Protein AF-A0AAV4JET0-F1 (afdb_monomer)

Secondary structure (DSSP, 8-state):
--------------SS-EEEEEPPP--SSSS---SEEEEEEEEHHHHHTTTT----------EEEEEEEEEEEEPSSSS-EEEEEEEETTB-EEEEEETTEEEEEEEETTEEEEEEEE-SHHHHTSEEEEEEEEEETTS-EEEEEEEE-------------------S-HHHHHHHHHHHHHHHHHHHHHHHHHHHHHHHHHHHHHHHHHHHHHHHHHHHHHHHHHHHHHHHHHHHHHHHHHHHHHHHHHHHHHHHHHHHHHHHHHHHHHHHHHHHHHHHHHHHTTHHHHHHHHHHHHHHHHHHHHHHHHHHHHHHHHHHHHHHHHHHHHHHHHHHHHHHHHHHHHHHHHHHHHHHHTTS-HHHHHHHHHHHHHHHHHHHHHHHHHHHHHHHHHHHHHHHHHHHHHHHHHHHHHHHHHHHHHHHHHHHHHHHHHHHHHHHHHHHHHHHHHHHHHHHHS------

Foldseek 3Di:
DDDDDPPPDDDDPDQDWDWDKDADDDDDDDDLAFRIKIKIKFALVVVVVPVPDPDDPDPDFRFPWWAKKWKWWADPPDNDTHTPDMAGPVRQWDWDDDPFWTWTWGDDTRMTMIMIRGRDPVSVQTKMKMKIWHAGPVRDIDIGMDIDHRPDPPDDDDDDDDDDDDDDPDVVVVVVVVVVVVVVVVVVVVVVVVVVVVVVVVVVVVVVVVVVVVVVVVVVVVVVVVVVVVVVVVVVVVVVVVVVVVVVVVVVVVVVVVVVVVVVVVVVVVVVVVVVVVVVVVVVVCVVVVVVVVVVVVVVVVVVVVVVVVVVVVVVVVVVVVVVVVVVVVVVVVVVVVVVVLVVVLVVVLVVLVVVPVPDDPVVSVVVNVVVVVVSVVVVVVVVVVVVVVVVVVVVVVVVVVVVVVVVVVVVVVVVVVVVVVVVVVVVVVVVVVVVVVVVVVVVVVVVVVVVVVVVPPPPPPPD

Mean predicted aligned error: 20.06 Å

Nearest PDB structures (foldseek):
  2pnd-assembly1_A  TM=6.031E-01  e=7.987E-04  Mus musculus
  8te6-assembly1_A  TM=5.795E-01  e=2.287E-03  Homo sapiens
  8te5-assembly1_A  TM=6.239E-01  e=7.731E-03  Homo sapiens

Solvent-accessible surface area (backbone atoms only — not comparable to full-atom values): 26121 Å² total; per-residue (Å²): 137,84,83,80,82,80,81,76,77,81,78,78,89,59,86,63,66,44,74,50,73,49,69,47,77,86,74,91,77,92,70,93,62,42,47,21,39,38,37,40,40,40,57,43,69,66,58,68,75,58,75,83,66,88,84,76,95,69,90,66,83,61,50,63,38,70,52,33,40,36,37,28,42,40,47,97,85,50,96,51,70,45,78,76,50,67,25,30,84,90,42,29,65,38,80,48,80,54,102,45,32,41,38,40,33,41,50,53,96,41,34,38,38,38,40,34,38,22,57,32,69,75,61,61,60,40,34,38,37,43,39,39,36,21,25,26,86,86,68,44,85,40,76,51,74,43,72,50,77,61,78,75,86,76,85,79,84,86,84,87,86,88,84,87,87,86,90,82,54,76,73,56,42,57,57,48,49,52,50,46,50,53,50,49,51,58,46,47,52,56,46,51,56,48,50,53,55,47,50,55,50,49,56,53,48,50,52,52,49,52,54,51,51,52,54,47,50,53,52,50,52,54,50,49,54,52,49,52,52,51,50,52,52,51,52,53,53,48,52,54,50,51,55,53,48,51,53,52,50,52,54,50,50,54,53,50,52,55,51,50,57,52,48,52,53,53,51,50,56,52,48,55,54,50,50,53,56,48,51,53,50,56,61,66,46,49,57,57,60,53,49,54,51,49,51,54,49,51,54,50,53,51,52,50,51,52,53,51,53,52,49,53,52,51,52,51,51,51,51,48,52,52,51,51,53,51,50,52,49,53,49,50,56,52,49,51,52,49,51,52,50,51,52,50,51,52,50,52,49,51,53,53,46,55,60,62,46,74,74,64,58,76,72,64,43,55,56,51,50,52,55,50,50,53,51,49,51,51,47,52,51,49,53,50,51,57,47,49,52,51,49,50,55,49,49,51,53,50,51,54,51,51,51,55,51,50,51,51,51,53,50,50,53,52,54,52,52,54,54,51,50,53,56,51,50,55,51,52,50,53,49,53,53,50,54,53,53,51,52,54,52,54,52,52,50,52,49,52,53,51,51,54,49,52,65,73,64,55,79,83,78,74,82,124

Radius of gyration: 76.79 Å; Cα contacts (8 Å, |Δi|>4): 320; chains: 1; bounding box: 134×84×234 Å

pLDDT: mean 79.21, std 17.46, range [24.95, 98.31]

Structure (mmCIF, N/CA/C/O backbone):
data_AF-A0AAV4JET0-F1
#
_entry.id   AF-A0AAV4JET0-F1
#
loop_
_atom_site.group_PDB
_atom_site.id
_atom_site.type_symbol
_atom_site.label_atom_id
_atom_site.label_alt_id
_atom_site.label_comp_id
_atom_site.label_asym_id
_atom_site.label_entity_id
_atom_site.label_seq_id
_atom_site.pdbx_PDB_ins_code
_atom_site.Cartn_x
_atom_site.Cartn_y
_atom_site.Cartn_z
_atom_site.occupancy
_atom_site.B_iso_or_equiv
_atom_site.auth_seq_id
_atom_site.auth_comp_id
_atom_site.auth_asym_id
_atom_site.auth_atom_id
_atom_site.pdbx_PDB_model_num
ATOM 1 N N . MET A 1 1 ? -43.562 -66.863 51.597 1.00 31.28 1 MET A N 1
ATOM 2 C CA . MET A 1 1 ? -44.209 -66.193 50.450 1.00 31.28 1 MET A CA 1
ATOM 3 C C . MET A 1 1 ? -43.895 -64.707 50.591 1.00 31.28 1 MET A C 1
ATOM 5 O O . MET A 1 1 ? -44.545 -64.022 51.365 1.00 31.28 1 MET A O 1
ATOM 9 N N . LEU A 1 2 ? -42.765 -64.269 50.027 1.00 26.67 2 LEU A N 1
ATOM 10 C CA . LEU A 1 2 ? -42.252 -62.901 50.170 1.00 26.67 2 LEU A CA 1
ATOM 11 C C . LEU A 1 2 ? -42.942 -62.017 49.129 1.00 26.67 2 LEU A C 1
ATOM 13 O O . LEU A 1 2 ? -42.754 -62.208 47.932 1.00 26.67 2 LEU A O 1
ATOM 17 N N . ILE A 1 3 ? -43.777 -61.096 49.600 1.00 27.81 3 ILE A N 1
ATOM 18 C CA . ILE A 1 3 ? -44.435 -60.083 48.777 1.00 27.81 3 ILE A CA 1
ATOM 19 C C . ILE A 1 3 ? -43.391 -58.991 48.512 1.00 27.81 3 ILE A C 1
ATOM 21 O O . ILE A 1 3 ? -43.091 -58.186 49.392 1.00 27.81 3 ILE A O 1
ATOM 25 N N . CYS A 1 4 ? -42.790 -59.006 47.321 1.00 24.95 4 CYS A N 1
ATOM 26 C CA . CYS A 1 4 ? -41.966 -57.908 46.820 1.00 24.95 4 CYS A CA 1
ATOM 27 C C . CYS A 1 4 ? -42.880 -56.760 46.381 1.00 24.95 4 CYS A C 1
ATOM 29 O O . CYS A 1 4 ? -43.497 -56.813 45.319 1.00 24.95 4 CYS A O 1
ATOM 31 N N . SER A 1 5 ? -42.952 -55.712 47.194 1.00 25.44 5 SER A N 1
ATOM 32 C CA . SER A 1 5 ? -43.558 -54.437 46.816 1.00 25.44 5 SER A CA 1
ATOM 33 C C . SER A 1 5 ? -42.574 -53.655 45.939 1.00 25.44 5 SER A C 1
ATOM 35 O O . SER A 1 5 ? -41.711 -52.947 46.453 1.00 25.44 5 SER A O 1
ATOM 37 N N . HIS A 1 6 ? -42.672 -53.789 44.614 1.00 27.92 6 HIS A N 1
ATOM 38 C CA . HIS A 1 6 ? -42.040 -52.848 43.685 1.00 27.92 6 HIS A CA 1
ATOM 39 C C . HIS A 1 6 ? -42.806 -51.522 43.727 1.00 27.92 6 HIS A C 1
ATOM 41 O O . HIS A 1 6 ? -43.894 -51.403 43.170 1.00 27.92 6 HIS A O 1
ATOM 47 N N . ILE A 1 7 ? -42.236 -50.517 44.391 1.00 32.25 7 ILE A N 1
ATOM 48 C CA . ILE A 1 7 ? -42.649 -49.124 44.217 1.00 32.25 7 ILE A CA 1
ATOM 49 C C . ILE A 1 7 ? -41.901 -48.615 42.980 1.00 32.25 7 ILE A C 1
ATOM 51 O O . ILE A 1 7 ? -40.799 -48.085 43.083 1.00 32.25 7 ILE A O 1
ATOM 55 N N . ASN A 1 8 ? -42.478 -48.831 41.798 1.00 31.52 8 ASN A N 1
ATOM 56 C CA . ASN A 1 8 ? -42.071 -48.102 40.600 1.00 31.52 8 ASN A CA 1
ATOM 57 C C . ASN A 1 8 ? -42.606 -46.674 40.743 1.00 31.52 8 ASN A C 1
ATOM 59 O O . ASN A 1 8 ? -43.799 -46.431 40.560 1.00 31.52 8 ASN A O 1
ATOM 63 N N . GLY A 1 9 ? -41.736 -45.739 41.125 1.00 34.12 9 GLY A N 1
ATOM 64 C CA . GLY A 1 9 ? -42.031 -44.316 41.007 1.00 34.12 9 GLY A CA 1
ATOM 65 C C . GLY A 1 9 ? -42.243 -43.984 39.533 1.00 34.12 9 GLY A C 1
ATOM 66 O O . GLY A 1 9 ? -41.351 -44.201 38.717 1.00 34.12 9 GLY A O 1
ATOM 67 N N . PHE A 1 10 ? -43.442 -43.521 39.186 1.00 31.14 10 PHE A N 1
ATOM 68 C CA . PHE A 1 10 ? -43.753 -43.015 37.854 1.00 31.14 10 PHE A CA 1
ATOM 69 C C . PHE A 1 10 ? -42.840 -41.819 37.547 1.00 31.14 10 PHE A C 1
ATOM 71 O O . PHE A 1 10 ? -42.922 -40.791 38.218 1.00 31.14 10 PHE A O 1
ATOM 78 N N . ALA A 1 11 ? -41.972 -41.959 36.543 1.00 35.25 11 ALA A N 1
ATOM 79 C CA . ALA A 1 11 ? -41.237 -40.844 35.963 1.00 35.25 11 ALA A CA 1
ATOM 80 C C . ALA A 1 11 ? -42.213 -40.021 35.110 1.00 35.25 11 ALA A C 1
ATOM 82 O O . ALA A 1 11 ? -42.700 -40.489 34.079 1.00 35.25 11 ALA A O 1
ATOM 83 N N . HIS A 1 12 ? -42.548 -38.817 35.567 1.00 32.84 12 HIS A N 1
ATOM 84 C CA . HIS A 1 12 ? -43.205 -37.824 34.727 1.00 32.84 12 HIS A CA 1
ATOM 85 C C . HIS A 1 12 ? -42.168 -37.293 33.731 1.00 32.84 12 HIS A C 1
ATOM 87 O O . HIS A 1 12 ? -41.209 -36.640 34.133 1.00 32.84 12 HIS A O 1
ATOM 93 N N . PHE A 1 13 ? -42.357 -37.580 32.441 1.00 32.41 13 PHE A N 1
ATOM 94 C CA . PHE A 1 13 ? -41.578 -36.974 31.361 1.00 32.41 13 PHE A CA 1
ATOM 95 C C . PHE A 1 13 ? -41.997 -35.507 31.211 1.00 32.41 13 PHE A C 1
ATOM 97 O O . PHE A 1 13 ? -42.883 -35.182 30.423 1.00 32.41 13 PHE A O 1
ATOM 104 N N . HIS A 1 14 ? -41.393 -34.626 32.002 1.00 42.75 14 HIS A N 1
ATOM 105 C CA . HIS A 1 14 ? -41.366 -33.203 31.692 1.00 42.75 14 HIS A CA 1
ATOM 106 C C . HIS A 1 14 ? -40.173 -32.940 30.768 1.00 42.75 14 HIS A C 1
ATOM 108 O O . HIS A 1 14 ? -39.105 -33.518 30.947 1.00 42.75 14 HIS A O 1
ATOM 114 N N . THR A 1 15 ? -40.356 -32.095 29.756 1.00 49.31 15 THR A N 1
ATOM 115 C CA . THR A 1 15 ? -39.251 -31.541 28.967 1.00 49.31 15 THR A CA 1
ATOM 116 C C . THR A 1 15 ? -38.349 -30.738 29.902 1.00 49.31 15 THR A C 1
ATOM 118 O O . THR A 1 15 ? -38.759 -29.692 30.404 1.00 49.31 15 THR A O 1
ATOM 121 N N . GLY A 1 16 ? -37.160 -31.259 30.188 1.00 63.84 16 GLY A N 1
ATOM 122 C CA . GLY A 1 16 ? -36.201 -30.665 31.115 1.00 63.84 16 GLY A CA 1
ATOM 123 C C . GLY A 1 16 ? -35.483 -31.724 31.944 1.00 63.84 16 GLY A C 1
ATOM 124 O O . GLY A 1 16 ? -35.970 -32.841 32.088 1.00 63.84 16 GLY A O 1
ATOM 125 N N . LEU A 1 17 ? -34.309 -31.350 32.442 1.00 78.88 17 LEU A N 1
ATOM 126 C CA . LEU A 1 17 ? -33.395 -32.076 33.320 1.00 78.88 17 LEU A CA 1
ATOM 127 C C . LEU A 1 17 ? -33.960 -33.359 33.949 1.00 78.88 17 LEU A C 1
ATOM 129 O O . LEU A 1 17 ? -34.609 -33.318 34.999 1.00 78.88 17 LEU A O 1
ATOM 133 N N . ASP A 1 18 ? -33.670 -34.502 33.322 1.00 84.88 18 ASP A N 1
ATOM 134 C CA . ASP A 1 18 ? -34.071 -35.811 33.826 1.00 84.88 18 ASP A CA 1
ATOM 135 C C . ASP A 1 18 ? -33.169 -36.193 34.997 1.00 84.88 18 ASP A C 1
ATOM 137 O O . ASP A 1 18 ? -31.946 -36.280 34.855 1.00 84.88 18 ASP A O 1
ATOM 141 N N . PHE A 1 19 ? -33.771 -36.401 36.166 1.00 85.19 19 PHE A N 1
ATOM 142 C CA . PHE A 1 19 ? -33.050 -36.684 37.396 1.00 85.19 19 PHE A CA 1
ATOM 143 C C . PHE A 1 19 ? -33.634 -37.907 38.099 1.00 85.19 19 PHE A C 1
ATOM 145 O O . PHE A 1 19 ? -34.639 -37.829 38.809 1.00 85.19 19 PHE A O 1
ATOM 152 N N . THR A 1 20 ? -32.990 -39.060 37.897 1.00 86.38 20 THR A N 1
ATOM 153 C CA . THR A 1 20 ? -33.480 -40.367 38.356 1.00 86.38 20 THR A CA 1
ATOM 154 C C . THR A 1 20 ? -32.520 -41.029 39.329 1.00 86.38 20 THR A C 1
ATOM 156 O O . THR A 1 20 ? -31.303 -40.936 39.195 1.00 86.38 20 THR A O 1
ATOM 159 N N . LEU A 1 21 ? -33.070 -41.752 40.305 1.00 87.56 21 LEU A N 1
ATOM 160 C CA . LEU A 1 21 ? -32.303 -42.591 41.219 1.00 87.56 21 LEU A CA 1
ATOM 161 C C . LEU A 1 21 ? -32.801 -44.031 41.143 1.00 87.56 21 LEU A C 1
ATOM 163 O O . LEU A 1 21 ? -33.945 -44.323 41.495 1.00 87.56 21 LEU A O 1
ATOM 167 N N . LYS A 1 22 ? -31.922 -44.940 40.724 1.00 88.50 22 LYS A N 1
ATOM 168 C CA . LYS A 1 22 ? -32.180 -46.383 40.734 1.00 88.50 22 LYS A CA 1
ATOM 169 C C . LYS A 1 22 ? -31.514 -46.989 41.961 1.00 88.50 22 LYS A C 1
ATOM 171 O O . LYS A 1 22 ? -30.291 -47.003 42.043 1.00 88.50 22 LYS A O 1
ATOM 176 N N . GLN A 1 23 ? -32.301 -47.468 42.921 1.00 84.19 23 GLN A N 1
ATOM 177 C CA . GLN A 1 23 ? -31.765 -48.213 44.062 1.00 84.19 23 GLN A CA 1
ATOM 178 C C . GLN A 1 23 ? -31.468 -49.651 43.634 1.00 84.19 23 GLN A C 1
ATOM 180 O O . GLN A 1 23 ? -32.362 -50.359 43.167 1.00 84.19 23 GLN A O 1
ATOM 185 N N . GLU A 1 24 ? -30.224 -50.090 43.799 1.00 80.25 24 GLU A N 1
ATOM 186 C CA . GLU A 1 24 ? -29.859 -51.482 43.556 1.00 80.25 24 GLU A CA 1
ATOM 187 C C . GLU A 1 24 ? -30.075 -52.300 44.833 1.00 80.25 24 GLU A C 1
ATOM 189 O O . GLU A 1 24 ? -29.530 -52.015 45.903 1.00 80.25 24 GLU A O 1
ATOM 194 N N . SER A 1 25 ? -30.893 -53.349 44.743 1.00 70.44 25 SER A N 1
ATOM 195 C CA . SER A 1 25 ? -31.046 -54.305 45.836 1.00 70.44 25 SER A CA 1
ATOM 196 C C . SER A 1 25 ? -29.756 -55.112 45.976 1.00 70.44 25 SER A C 1
ATOM 198 O O . SER A 1 25 ? -29.394 -55.829 45.045 1.00 70.44 25 SER A O 1
ATOM 200 N N . LYS A 1 26 ? -29.085 -55.017 47.134 1.00 65.50 26 LYS A N 1
ATOM 201 C CA . LYS A 1 26 ? -27.850 -55.757 47.458 1.00 65.50 26 LYS A CA 1
ATOM 202 C C . LYS A 1 26 ? -27.921 -57.216 46.988 1.00 65.50 26 LYS A C 1
ATOM 204 O O . LYS A 1 26 ? -28.647 -58.023 47.568 1.00 65.50 26 LYS A O 1
ATOM 209 N N . ILE A 1 27 ? -27.124 -57.559 45.978 1.00 60.38 27 ILE A N 1
ATOM 210 C CA . ILE A 1 27 ? -26.924 -58.943 45.544 1.00 60.38 27 ILE A CA 1
ATOM 211 C C . ILE A 1 27 ? -25.781 -59.523 46.383 1.00 60.38 27 ILE A C 1
ATOM 213 O O . ILE A 1 27 ? -24.676 -58.984 46.433 1.00 60.38 27 ILE A O 1
ATOM 217 N N . ASN A 1 28 ? -26.068 -60.601 47.110 1.00 58.91 28 ASN A N 1
ATOM 218 C CA . ASN A 1 28 ? -25.137 -61.226 48.043 1.00 58.91 28 ASN A CA 1
ATOM 219 C C . ASN A 1 28 ? -23.900 -61.795 47.324 1.00 58.91 28 ASN A C 1
ATOM 221 O O . ASN A 1 28 ? -23.967 -62.872 46.740 1.00 58.91 28 ASN A O 1
ATOM 225 N N . GLY A 1 29 ? -22.754 -61.124 47.471 1.00 62.41 29 GLY A N 1
ATOM 226 C CA . GLY A 1 29 ? -21.436 -61.759 47.370 1.00 62.41 29 GLY A CA 1
ATOM 227 C C . GLY A 1 29 ? -20.457 -61.118 46.385 1.00 62.41 29 GLY A C 1
ATOM 228 O O . GLY A 1 29 ? -20.477 -61.422 45.202 1.00 62.41 29 GLY A O 1
ATOM 229 N N . LYS A 1 30 ? -19.499 -60.359 46.941 1.00 56.28 30 LYS A N 1
ATOM 230 C CA . LYS A 1 30 ? -18.197 -59.962 46.357 1.00 56.28 30 LYS A CA 1
ATOM 231 C C . LYS A 1 30 ? -18.183 -58.874 45.265 1.00 56.28 30 LYS A C 1
ATOM 233 O O . LYS A 1 30 ? -17.623 -59.069 44.199 1.00 56.28 30 LYS A O 1
ATOM 238 N N . ALA A 1 31 ? -18.669 -57.688 45.613 1.00 64.69 31 ALA A N 1
ATOM 239 C CA . ALA A 1 31 ? -18.106 -56.367 45.282 1.00 64.69 31 ALA A CA 1
ATOM 240 C C . ALA A 1 31 ? -18.891 -55.332 46.113 1.00 64.69 31 ALA A C 1
ATOM 242 O O . ALA A 1 31 ? -20.013 -55.628 46.526 1.00 64.69 31 ALA A O 1
ATOM 243 N N . GLN A 1 32 ? -18.329 -54.161 46.428 1.00 75.81 32 GLN A N 1
ATOM 244 C CA . GLN A 1 32 ? -19.107 -53.071 47.038 1.00 75.81 32 GLN A CA 1
ATOM 245 C C . GLN A 1 32 ? -20.167 -52.611 46.026 1.00 75.81 32 GLN A C 1
ATOM 247 O O . GLN A 1 32 ? -19.883 -51.791 45.164 1.00 75.81 32 GLN A O 1
ATOM 252 N N . SER A 1 33 ? -21.368 -53.189 46.085 1.00 84.44 33 SER A N 1
ATOM 253 C CA . SER A 1 33 ? -22.494 -52.773 45.249 1.00 84.44 33 SER A CA 1
ATOM 254 C C . SER A 1 33 ? -22.935 -51.369 45.658 1.00 84.44 33 SER A C 1
ATOM 256 O O . SER A 1 33 ? -23.062 -51.101 46.860 1.00 84.44 33 SER A O 1
ATOM 258 N N . ALA A 1 34 ? -23.199 -50.501 44.684 1.00 89.62 34 ALA A N 1
ATOM 259 C CA . ALA A 1 34 ? -23.818 -49.210 44.942 1.00 89.62 34 ALA A CA 1
ATOM 260 C C . ALA A 1 34 ? -25.166 -49.411 45.664 1.00 89.62 34 ALA A C 1
ATOM 262 O O . ALA A 1 34 ? -25.909 -50.343 45.370 1.00 89.62 34 ALA A O 1
ATOM 263 N N . CYS A 1 35 ? -25.484 -48.568 46.647 1.00 92.00 35 CYS A N 1
ATOM 264 C CA . CYS A 1 35 ? -26.825 -48.508 47.228 1.00 92.00 35 CYS A CA 1
ATOM 265 C C . CYS A 1 35 ? -27.810 -47.777 46.300 1.00 92.00 35 CYS A C 1
ATOM 267 O O . CYS A 1 35 ? -29.021 -47.963 46.415 1.00 92.00 35 CYS A O 1
ATOM 269 N N . GLY A 1 36 ? -27.302 -46.976 45.362 1.00 91.88 36 GLY A N 1
ATOM 270 C CA . GLY A 1 36 ? -28.105 -46.320 44.345 1.00 91.88 36 GLY A CA 1
ATOM 271 C C . GLY A 1 36 ? -27.253 -45.691 43.251 1.00 91.88 36 GLY A C 1
ATOM 272 O O . GLY A 1 36 ? -26.110 -45.305 43.488 1.00 91.88 36 GLY A O 1
ATOM 273 N N . ILE A 1 37 ? -27.829 -45.593 42.057 1.00 94.38 37 ILE A N 1
ATOM 274 C CA . ILE A 1 37 ? -27.241 -44.920 40.901 1.00 94.38 37 ILE A CA 1
ATOM 275 C C . ILE A 1 37 ? -28.115 -43.715 40.571 1.00 94.38 37 ILE A C 1
ATOM 277 O O . ILE A 1 37 ? -29.268 -43.874 40.158 1.00 94.38 37 ILE A O 1
ATOM 281 N N . LEU A 1 38 ? -27.574 -42.520 40.782 1.00 94.19 38 LEU A N 1
ATOM 282 C CA . LEU A 1 38 ? -28.204 -41.256 40.422 1.00 94.19 38 LEU A CA 1
ATOM 283 C C . LEU A 1 38 ? -27.785 -40.888 39.000 1.00 94.19 38 LEU A C 1
ATOM 285 O O . LEU A 1 38 ? -26.597 -40.894 38.694 1.00 94.19 38 LEU A O 1
ATOM 289 N N . THR A 1 39 ? -28.735 -40.564 38.134 1.00 95.75 39 THR A N 1
ATOM 290 C CA . THR A 1 39 ? -28.453 -40.107 36.771 1.00 95.75 39 THR A CA 1
ATOM 291 C C . THR A 1 39 ? -29.099 -38.749 36.563 1.00 95.75 39 THR A C 1
ATOM 293 O O . THR A 1 39 ? -30.282 -38.586 36.851 1.00 95.75 39 THR A O 1
ATOM 296 N N . CYS A 1 40 ? -28.314 -37.787 36.088 1.00 96.06 40 CYS A N 1
ATOM 297 C CA . CYS A 1 40 ? -28.783 -36.479 35.662 1.00 96.06 40 CYS A CA 1
ATOM 298 C C . CYS A 1 40 ? -28.500 -36.308 34.170 1.00 96.06 40 CYS A C 1
ATOM 300 O O . CYS A 1 40 ? -27.342 -36.439 33.777 1.00 96.06 40 CYS A O 1
ATOM 302 N N . VAL A 1 41 ? -29.513 -36.037 33.348 1.00 96.06 41 VAL A N 1
ATOM 303 C CA . VAL A 1 41 ? -29.352 -35.843 31.898 1.00 96.06 41 VAL A CA 1
ATOM 304 C C . VAL A 1 41 ? -30.120 -34.611 31.442 1.00 96.06 41 VAL A C 1
ATOM 306 O O . VAL A 1 41 ? -31.300 -34.465 31.741 1.00 96.06 41 VAL A O 1
ATOM 309 N N . GLU A 1 42 ? -29.459 -33.753 30.673 1.00 94.94 42 GLU A N 1
ATOM 310 C CA . GLU A 1 42 ? -30.086 -32.676 29.908 1.00 94.94 42 GLU A CA 1
ATOM 311 C C . GLU A 1 42 ? -29.760 -32.883 28.433 1.00 94.94 42 GLU A C 1
ATOM 313 O O . GLU A 1 42 ? -28.593 -33.071 28.081 1.00 94.94 42 GLU A O 1
ATOM 318 N N . ASP A 1 43 ? -30.778 -32.838 27.579 1.00 94.44 43 ASP A N 1
ATOM 319 C CA . ASP A 1 43 ? -30.635 -33.016 26.137 1.00 94.44 43 ASP A CA 1
ATOM 320 C C . ASP A 1 43 ? -31.457 -31.949 25.400 1.00 94.44 43 ASP A C 1
ATOM 322 O O . ASP A 1 43 ? -32.692 -31.949 25.431 1.00 94.44 43 ASP A O 1
ATOM 326 N N . THR A 1 44 ? -30.772 -31.022 24.727 1.00 91.38 44 THR A N 1
ATOM 327 C CA . THR A 1 44 ? -31.416 -29.936 23.979 1.00 91.38 44 THR A CA 1
ATOM 328 C C . THR A 1 44 ? -32.068 -30.430 22.684 1.00 91.38 44 THR A C 1
ATOM 330 O O . THR A 1 44 ? -32.966 -29.764 22.164 1.00 91.38 44 THR A O 1
ATOM 333 N N . SER A 1 45 ? -31.690 -31.612 22.175 1.00 83.88 45 SER A N 1
ATOM 334 C CA . SER A 1 45 ? -32.226 -32.166 20.922 1.00 83.88 45 SER A CA 1
ATOM 335 C C . SER A 1 45 ? -33.641 -32.733 21.079 1.00 83.88 45 SER A C 1
ATOM 337 O O . SER A 1 45 ? -34.475 -32.595 20.180 1.00 83.88 45 SER A O 1
ATOM 339 N N . VAL A 1 46 ? -33.951 -33.301 22.249 1.00 73.12 46 VAL A N 1
ATOM 340 C CA . VAL A 1 46 ? -35.268 -33.889 22.551 1.00 73.12 46 VAL A CA 1
ATOM 341 C C . VAL A 1 46 ? -36.341 -32.801 22.675 1.00 73.12 46 VAL A C 1
ATOM 343 O O . VAL A 1 46 ? -37.492 -32.997 22.275 1.00 73.12 46 VAL A O 1
ATOM 346 N N . SER A 1 47 ? -35.947 -31.615 23.136 1.00 60.47 47 SER A N 1
ATOM 347 C CA . SER A 1 47 ? -36.829 -30.463 23.331 1.00 60.47 47 SER A CA 1
ATOM 348 C C . SER A 1 47 ? -37.390 -29.882 22.026 1.00 60.47 47 SER A C 1
ATOM 350 O O . SER A 1 47 ? -38.513 -29.378 22.008 1.00 60.47 47 SER A O 1
ATOM 352 N N . ALA A 1 48 ? -36.666 -29.999 20.907 1.00 61.44 48 ALA A N 1
ATOM 353 C CA . ALA A 1 48 ? -37.118 -29.476 19.615 1.00 61.44 48 ALA A CA 1
ATOM 354 C C . ALA A 1 48 ? -38.258 -30.307 18.986 1.00 61.44 48 ALA A C 1
ATOM 356 O O . ALA A 1 48 ? -39.078 -29.772 18.239 1.00 61.44 48 ALA A O 1
ATOM 357 N N . SER A 1 49 ? -38.352 -31.605 19.303 1.00 57.75 49 SER A N 1
ATOM 358 C CA . SER A 1 49 ? -39.323 -32.524 18.685 1.00 57.75 49 SER A CA 1
ATOM 359 C C . SER A 1 49 ? -40.742 -32.426 19.265 1.00 57.75 49 SER A C 1
ATOM 361 O O . SER A 1 49 ? -41.683 -32.912 18.635 1.00 57.75 49 SER A O 1
ATOM 363 N N . LEU A 1 50 ? -40.923 -31.840 20.453 1.00 56.72 50 LEU A N 1
ATOM 364 C CA . LEU A 1 50 ? -42.202 -31.853 21.183 1.00 56.72 50 LEU A CA 1
ATOM 365 C C . LEU A 1 50 ? -43.027 -30.560 21.034 1.00 56.72 50 LEU A C 1
ATOM 367 O O . LEU A 1 50 ? -44.171 -30.509 21.481 1.00 56.72 50 LEU A O 1
ATOM 371 N N . MET A 1 51 ? -42.524 -29.543 20.322 1.00 53.84 51 MET A N 1
ATOM 372 C CA . MET A 1 51 ? -43.204 -28.243 20.159 1.00 53.84 51 MET A CA 1
ATOM 373 C C . MET A 1 51 ? -44.467 -28.260 19.265 1.00 53.84 51 MET A C 1
ATOM 375 O O . MET A 1 51 ? -45.020 -27.205 18.956 1.00 53.84 51 MET A O 1
ATOM 379 N N . SER A 1 52 ? -44.973 -29.435 18.866 1.00 54.53 52 SER A N 1
ATOM 380 C CA . SER A 1 52 ? -46.218 -29.561 18.089 1.00 54.53 52 SER A CA 1
ATOM 381 C C . SER A 1 52 ? -47.495 -29.632 18.945 1.00 54.53 52 SER A C 1
ATOM 383 O O . SER A 1 52 ? -48.588 -29.628 18.376 1.00 54.53 52 SER A O 1
ATOM 385 N N . GLN A 1 53 ? -47.408 -29.695 20.277 1.00 56.56 53 GLN A N 1
ATOM 386 C CA . GLN A 1 53 ? -48.584 -29.701 21.157 1.00 56.56 53 GLN A CA 1
ATOM 387 C C . GLN A 1 53 ? -48.584 -28.452 22.046 1.00 56.56 53 GLN A C 1
ATOM 389 O O . GLN A 1 53 ? -48.074 -28.443 23.162 1.00 56.56 53 GLN A O 1
ATOM 394 N N . LYS A 1 54 ? -49.145 -27.362 21.504 1.00 49.59 54 LYS A N 1
ATOM 395 C CA . LYS A 1 54 ? -49.626 -26.213 22.284 1.00 49.59 54 LYS A CA 1
ATOM 396 C C . LYS A 1 54 ? -50.685 -26.734 23.249 1.00 49.59 54 LYS A C 1
ATOM 398 O O . LYS A 1 54 ? -51.664 -27.270 22.754 1.00 49.59 54 LYS A O 1
ATOM 403 N N . ASP A 1 55 ? -50.449 -26.631 24.555 1.00 50.31 55 ASP A N 1
ATOM 404 C CA . ASP A 1 55 ? -51.451 -26.367 25.608 1.00 50.31 55 ASP A CA 1
ATOM 405 C C . ASP A 1 55 ? -50.941 -26.843 26.984 1.00 50.31 55 ASP A C 1
ATOM 407 O O . ASP A 1 55 ? -51.549 -27.693 27.628 1.00 50.31 55 ASP A O 1
ATOM 411 N N . GLN A 1 56 ? -49.822 -26.300 27.481 1.00 53.41 56 GLN A N 1
ATOM 412 C CA . GLN A 1 56 ? -49.579 -26.275 28.930 1.00 53.41 56 GLN A CA 1
ATOM 413 C C . GLN A 1 56 ? -48.560 -25.197 29.312 1.00 53.41 56 GLN A C 1
ATOM 415 O O . GLN A 1 56 ? -47.439 -25.164 28.816 1.00 53.41 56 GLN A O 1
ATOM 420 N N . ALA A 1 57 ? -49.000 -24.272 30.162 1.00 46.88 57 ALA A N 1
ATOM 421 C CA . ALA A 1 57 ? -48.341 -23.014 30.493 1.00 46.88 57 ALA A CA 1
ATOM 422 C C . ALA A 1 57 ? -47.417 -23.120 31.720 1.00 46.88 57 ALA A C 1
ATOM 424 O O . ALA A 1 57 ? -47.518 -22.297 32.626 1.00 46.88 57 ALA A O 1
ATOM 425 N N . ASP A 1 58 ? -46.516 -24.102 31.743 1.00 58.88 58 ASP A N 1
ATOM 426 C CA . ASP A 1 58 ? -45.430 -24.133 32.728 1.00 58.88 58 ASP A CA 1
ATOM 427 C C . ASP A 1 58 ? -44.123 -23.706 32.054 1.00 58.88 58 ASP A C 1
ATOM 429 O O . ASP A 1 58 ? -43.633 -24.351 31.125 1.00 58.88 58 ASP A O 1
ATOM 433 N N . SER A 1 59 ? -43.583 -22.568 32.503 1.00 63.34 59 SER A N 1
ATOM 434 C CA . SER A 1 59 ? -42.421 -21.866 31.946 1.00 63.34 59 SER A CA 1
ATOM 435 C C . SER A 1 59 ? -41.104 -22.618 32.189 1.00 63.34 59 SER A C 1
ATOM 437 O O . SER A 1 59 ? -40.218 -22.145 32.905 1.00 63.34 59 SER A O 1
ATOM 439 N N . SER A 1 60 ? -40.969 -23.812 31.622 1.00 74.50 60 SER A N 1
ATOM 440 C CA . SER A 1 60 ? -39.680 -24.494 31.547 1.00 74.50 60 SER A CA 1
ATOM 441 C C . SER A 1 60 ? -38.786 -23.729 30.566 1.00 74.50 60 SER A C 1
ATOM 443 O O . SER A 1 60 ? -39.112 -23.557 29.393 1.00 74.50 60 SER A O 1
ATOM 445 N N . VAL A 1 61 ? -37.683 -23.177 31.075 1.00 86.69 61 VAL A N 1
ATOM 446 C CA . VAL A 1 61 ? -36.710 -22.452 30.252 1.00 86.69 61 VAL A CA 1
ATOM 447 C C . VAL A 1 61 ? -35.986 -23.464 29.369 1.00 86.69 61 VAL A C 1
ATOM 449 O O . VAL A 1 61 ? -35.260 -24.318 29.873 1.00 86.69 61 VAL A O 1
ATOM 452 N N . LEU A 1 62 ? -36.194 -23.375 28.056 1.00 89.56 62 LEU A N 1
ATOM 453 C CA . LEU A 1 62 ? -35.533 -24.225 27.069 1.00 89.56 62 LEU A CA 1
ATOM 454 C C . LEU A 1 62 ? -34.128 -23.689 26.775 1.00 89.56 62 LEU A C 1
ATOM 456 O O . LEU A 1 62 ? -33.973 -22.560 26.306 1.00 89.56 62 LEU A O 1
ATOM 460 N N . LEU A 1 63 ? -33.108 -24.509 27.030 1.00 92.75 63 LEU A N 1
ATOM 461 C CA . LEU A 1 63 ? -31.722 -24.186 26.698 1.00 92.75 63 LEU A CA 1
ATOM 462 C C . LEU A 1 63 ? -31.444 -24.496 25.218 1.00 92.75 63 LEU A C 1
ATOM 464 O O . LEU A 1 63 ? -31.718 -25.591 24.735 1.00 92.75 63 LEU A O 1
ATOM 468 N N . ASN A 1 64 ? -30.868 -23.531 24.506 1.00 94.25 64 ASN A N 1
ATOM 469 C CA . ASN A 1 64 ? -30.352 -23.671 23.147 1.00 94.25 64 ASN A CA 1
ATOM 470 C C . ASN A 1 64 ? -28.948 -24.303 23.137 1.00 94.25 64 ASN A C 1
ATOM 472 O O . ASN A 1 64 ? -28.625 -25.123 22.281 1.00 94.25 64 ASN A O 1
ATOM 476 N N . SER A 1 65 ? -28.109 -23.953 24.115 1.00 96.00 65 SER A N 1
ATOM 477 C CA . SER A 1 65 ? -26.783 -24.549 24.299 1.00 96.00 65 SER A CA 1
ATOM 478 C C . SER A 1 65 ? -26.495 -24.797 25.773 1.00 96.00 65 SER A C 1
ATOM 480 O O . SER A 1 65 ? -26.971 -24.059 26.633 1.00 96.00 65 SER A O 1
ATOM 482 N N . ILE A 1 66 ? -25.705 -25.830 26.074 1.00 97.25 66 ILE A N 1
ATOM 483 C CA . ILE A 1 66 ? -25.285 -26.161 27.439 1.00 97.25 66 ILE A CA 1
ATOM 484 C C . ILE A 1 66 ? -23.827 -25.735 27.617 1.00 97.25 66 ILE A C 1
ATOM 486 O O . ILE A 1 66 ? -22.946 -26.204 26.900 1.00 97.25 66 ILE A O 1
ATOM 490 N N . ALA A 1 67 ? -23.570 -24.850 28.579 1.00 97.38 67 ALA A N 1
ATOM 491 C CA . ALA A 1 67 ? -22.230 -24.372 28.912 1.00 97.38 67 ALA A CA 1
ATOM 492 C C . ALA A 1 67 ? -21.576 -25.212 30.020 1.00 97.38 67 ALA A C 1
ATOM 494 O O . ALA A 1 67 ? -20.366 -25.452 29.997 1.00 97.38 67 ALA A O 1
ATOM 495 N N . SER A 1 68 ? -22.370 -25.645 31.005 1.00 98.00 68 SER A N 1
ATOM 496 C CA . SER A 1 68 ? -21.894 -26.491 32.101 1.00 98.00 68 SER A CA 1
ATOM 497 C C . SER A 1 68 ? -23.025 -27.253 32.784 1.00 98.00 68 SER A C 1
ATOM 499 O O . SER A 1 68 ? -24.180 -26.824 32.772 1.00 98.00 68 SER A O 1
ATOM 501 N N . MET A 1 69 ? -22.669 -28.359 33.430 1.00 97.88 69 MET A N 1
ATOM 502 C CA . MET A 1 69 ? -23.539 -29.093 34.343 1.00 97.88 69 MET A CA 1
ATOM 503 C C . MET A 1 69 ? -22.780 -29.338 35.646 1.00 97.88 69 MET A C 1
ATOM 505 O O . MET A 1 69 ? -21.582 -29.623 35.627 1.00 97.88 69 MET A O 1
ATOM 509 N N . SER A 1 70 ? -23.471 -29.228 36.775 1.00 97.81 70 SER A N 1
ATOM 510 C CA . SER A 1 70 ? -22.904 -29.412 38.111 1.00 97.81 70 SER A CA 1
ATOM 511 C C . SER A 1 70 ? -23.872 -30.179 38.997 1.00 97.81 70 SER A C 1
ATOM 513 O O . SER A 1 70 ? -25.076 -29.915 38.972 1.00 97.81 70 SER A O 1
ATOM 515 N N . VAL A 1 71 ? -23.350 -31.088 39.823 1.00 96.50 71 VAL A N 1
ATOM 516 C CA . VAL A 1 71 ? -24.155 -31.795 40.827 1.00 96.50 71 VAL A CA 1
ATOM 517 C C . VAL A 1 71 ? -23.718 -31.409 42.229 1.00 96.50 71 VAL A C 1
ATOM 519 O O . VAL A 1 71 ? -22.531 -31.415 42.558 1.00 96.50 71 VAL A O 1
ATOM 522 N N . PHE A 1 72 ? -24.701 -31.108 43.069 1.00 96.44 72 PHE A N 1
ATOM 523 C CA . PHE A 1 72 ? -24.526 -30.745 44.463 1.00 96.44 72 PHE A CA 1
ATOM 524 C C . PHE A 1 72 ? -25.214 -31.758 45.376 1.00 96.44 72 PHE A C 1
ATOM 526 O O . PHE A 1 72 ? -26.308 -32.237 45.077 1.00 96.44 72 PHE A O 1
ATOM 533 N N . LYS A 1 73 ? -24.603 -32.016 46.531 1.00 95.00 73 LYS A N 1
ATOM 534 C CA . LYS A 1 73 ? -25.232 -32.666 47.681 1.00 95.00 73 LYS A CA 1
ATOM 535 C C . LYS A 1 73 ? -25.658 -31.587 48.674 1.00 95.00 73 LYS A C 1
ATOM 537 O O . LYS A 1 73 ? -24.841 -30.740 49.034 1.00 95.00 73 LYS A O 1
ATOM 542 N N . LYS A 1 74 ? -26.914 -31.596 49.109 1.00 93.38 74 LYS A N 1
ATOM 543 C CA . LYS A 1 74 ? -27.422 -30.678 50.131 1.00 93.38 74 LYS A CA 1
ATOM 544 C C . LYS A 1 74 ? -27.294 -31.332 51.504 1.00 93.38 74 LYS A C 1
ATOM 546 O O . LYS A 1 74 ? -27.616 -32.508 51.674 1.00 93.38 74 LYS A O 1
ATOM 551 N N . GLU A 1 75 ? -26.789 -30.588 52.476 1.00 88.56 75 GLU A N 1
ATOM 552 C CA . GLU A 1 75 ? -26.706 -31.067 53.853 1.00 88.56 75 GLU A CA 1
ATOM 553 C C . GLU A 1 75 ? -28.079 -30.919 54.535 1.00 88.56 75 GLU A C 1
ATOM 555 O O . GLU A 1 75 ? -28.789 -29.944 54.321 1.00 88.56 75 GLU A O 1
ATOM 560 N N . SER A 1 76 ? -28.520 -31.905 55.322 1.00 78.19 76 SER A N 1
ATOM 561 C CA . SER A 1 76 ? -29.909 -31.928 55.824 1.00 78.19 76 SER A CA 1
ATOM 562 C C . SER A 1 76 ? -30.243 -30.808 56.819 1.00 78.19 76 SER A C 1
ATOM 564 O O . SER A 1 76 ? -31.418 -30.563 57.081 1.00 78.19 76 SER A O 1
ATOM 566 N N . ILE A 1 77 ? -29.232 -30.161 57.412 1.00 78.62 77 ILE A N 1
ATOM 567 C CA . ILE A 1 77 ? -29.400 -29.176 58.494 1.00 78.62 77 ILE A CA 1
ATOM 568 C C . ILE A 1 77 ? -29.134 -27.750 57.994 1.00 78.62 77 ILE A C 1
ATOM 570 O O . ILE A 1 77 ? -29.842 -26.819 58.376 1.00 78.62 77 ILE A O 1
ATOM 574 N N . THR A 1 78 ? -28.134 -27.572 57.134 1.00 78.69 78 THR A N 1
ATOM 575 C CA . THR A 1 78 ? -27.749 -26.280 56.559 1.00 78.69 78 THR A CA 1
ATOM 576 C C . THR A 1 78 ? -28.302 -26.184 55.138 1.00 78.69 78 THR A C 1
ATOM 578 O O . THR A 1 78 ? -28.377 -27.165 54.409 1.00 78.69 78 THR A O 1
ATOM 581 N N . SER A 1 79 ? -28.708 -24.996 54.684 1.00 82.25 79 SER A N 1
ATOM 582 C CA . SER A 1 79 ? -29.095 -24.821 53.269 1.00 82.25 79 SER A CA 1
ATOM 583 C C . SER A 1 79 ? -27.889 -24.840 52.315 1.00 82.25 79 SER A C 1
ATOM 585 O O . SER A 1 79 ? -28.028 -24.493 51.140 1.00 82.25 79 SER A O 1
ATOM 587 N N . ASP A 1 80 ? -26.724 -25.258 52.813 1.00 91.69 80 ASP A N 1
ATOM 588 C CA . ASP A 1 80 ? -25.463 -25.259 52.099 1.00 91.69 80 ASP A CA 1
ATOM 589 C C . ASP A 1 80 ? -25.415 -26.417 51.100 1.00 91.69 80 ASP A C 1
ATOM 591 O O . ASP A 1 80 ? -25.889 -27.535 51.335 1.00 91.69 80 ASP A O 1
ATOM 595 N N . LYS A 1 81 ? -24.856 -26.115 49.928 1.00 93.75 81 LYS A N 1
ATOM 596 C CA . LYS A 1 81 ? -24.700 -27.050 48.815 1.00 93.75 81 LYS A CA 1
ATOM 597 C C . LYS A 1 81 ? -23.228 -27.416 48.694 1.00 93.75 81 LYS A C 1
ATOM 599 O O . LYS A 1 81 ? -22.396 -26.548 48.448 1.00 93.75 81 LYS A O 1
ATOM 604 N N . PHE A 1 82 ? -22.915 -28.700 48.809 1.00 94.62 82 PHE A N 1
ATOM 605 C CA . PHE A 1 82 ? -21.575 -29.224 48.579 1.00 94.62 82 PHE A CA 1
ATOM 606 C C . PHE A 1 82 ? -21.441 -29.693 47.127 1.00 94.62 82 PHE A C 1
ATOM 608 O O . PHE A 1 82 ? -22.183 -30.572 46.689 1.00 94.62 82 PHE A O 1
ATOM 615 N N . LEU A 1 83 ? -20.516 -29.107 46.366 1.00 96.50 83 LEU A N 1
ATOM 616 C CA . LEU A 1 83 ? -20.271 -29.481 44.970 1.00 96.50 83 LEU A CA 1
ATOM 617 C C . LEU A 1 83 ? -19.607 -30.865 44.897 1.00 96.50 83 LEU A C 1
ATOM 619 O O . LEU A 1 83 ? -18.515 -31.056 45.426 1.00 96.50 83 LEU A O 1
ATOM 623 N N . LEU A 1 84 ? -20.248 -31.812 44.210 1.00 95.81 84 LEU A N 1
ATOM 624 C CA . LEU A 1 84 ? -19.693 -33.148 43.967 1.00 95.81 84 LEU A CA 1
ATOM 625 C C . LEU A 1 84 ? -18.811 -33.178 42.715 1.00 95.81 84 LEU A C 1
ATOM 627 O O . LEU A 1 84 ? -17.769 -33.827 42.712 1.00 95.81 84 LEU A O 1
ATOM 631 N N . GLY A 1 85 ? -19.218 -32.464 41.665 1.00 96.81 85 GLY A N 1
ATOM 632 C CA . GLY A 1 85 ? -18.451 -32.325 40.432 1.00 96.81 85 GLY A CA 1
ATOM 633 C C . GLY A 1 85 ? -19.154 -31.446 39.406 1.00 96.81 85 GLY A C 1
ATOM 634 O O . GLY A 1 85 ? -20.345 -31.148 39.535 1.00 96.81 85 GLY A O 1
ATOM 635 N N . SER A 1 86 ? -18.389 -31.006 38.408 1.00 98.00 86 SER A N 1
ATOM 636 C CA . SER A 1 86 ? -18.849 -30.135 37.329 1.00 98.00 86 SER A CA 1
ATOM 637 C C . SER A 1 86 ? -18.146 -30.489 36.022 1.00 98.00 86 SER A C 1
ATOM 639 O O . SER A 1 86 ? -16.942 -30.742 36.025 1.00 98.00 86 SER A O 1
ATOM 641 N N . VAL A 1 87 ? -18.899 -30.497 34.925 1.00 98.00 87 VAL A N 1
ATOM 642 C CA . VAL A 1 87 ? -18.371 -30.579 33.560 1.00 98.00 87 VAL A CA 1
ATOM 643 C C . VAL A 1 87 ? -18.616 -29.254 32.857 1.00 98.00 87 VAL A C 1
ATOM 645 O O . VAL A 1 87 ? -19.677 -28.638 32.998 1.00 98.00 87 VAL A O 1
ATOM 648 N N . THR A 1 88 ? -17.620 -28.806 32.104 1.00 98.12 88 THR A N 1
ATOM 649 C CA . THR A 1 88 ? -17.647 -27.548 31.347 1.00 98.12 88 THR A CA 1
ATOM 650 C C . THR A 1 88 ? -17.083 -27.786 29.956 1.00 98.12 88 THR A C 1
ATOM 652 O O . THR A 1 88 ? -16.455 -28.810 29.701 1.00 98.12 88 THR A O 1
ATOM 655 N N . SER A 1 89 ? -17.234 -26.826 29.048 1.00 96.19 89 SER A N 1
ATOM 656 C CA . SER A 1 89 ? -16.596 -26.905 27.726 1.00 96.19 89 SER A CA 1
ATOM 657 C C . SER A 1 89 ? -15.065 -27.051 27.787 1.00 96.19 89 SER A C 1
ATOM 659 O O . SER A 1 89 ? -14.470 -27.600 26.864 1.00 96.19 89 SER A O 1
ATOM 661 N N . GLN A 1 90 ? -14.421 -26.605 28.875 1.00 97.62 90 GLN A N 1
ATOM 662 C CA . GLN A 1 90 ? -12.974 -26.747 29.099 1.00 97.62 90 GLN A CA 1
ATOM 663 C C . GLN A 1 90 ? -12.592 -28.111 29.692 1.00 97.62 90 GLN A C 1
ATOM 665 O O . GLN A 1 90 ? -11.466 -28.572 29.512 1.00 97.62 90 GLN A O 1
ATOM 670 N N . SER A 1 91 ? -13.517 -28.758 30.404 1.00 97.38 91 SER A N 1
ATOM 671 C CA . SER A 1 91 ? -13.345 -30.086 30.994 1.00 97.38 91 SER A CA 1
ATOM 672 C C . SER A 1 91 ? -14.619 -30.907 30.750 1.00 97.38 91 SER A C 1
ATOM 674 O O . SER A 1 91 ? -15.468 -31.023 31.640 1.00 97.38 91 SER A O 1
ATOM 676 N N . PRO A 1 92 ? -14.804 -31.412 29.512 1.00 97.44 92 PRO A N 1
ATOM 677 C CA . PRO A 1 92 ? -16.068 -32.012 29.090 1.00 97.44 92 PRO A CA 1
ATOM 678 C C . PRO A 1 92 ? -16.290 -33.410 29.663 1.00 97.44 92 PRO A C 1
ATOM 680 O O . PRO A 1 92 ? -17.406 -33.902 29.626 1.00 97.44 92 PRO A O 1
ATOM 683 N N . ASN A 1 93 ? -15.253 -34.054 30.199 1.00 98.31 93 ASN A N 1
ATOM 684 C CA . ASN A 1 93 ? -15.347 -35.370 30.819 1.00 98.31 93 ASN A CA 1
ATOM 685 C C . ASN A 1 93 ? -14.773 -35.303 32.232 1.00 98.31 93 ASN A C 1
ATOM 687 O O . ASN A 1 93 ? -13.687 -34.756 32.433 1.00 98.31 93 ASN A O 1
ATOM 691 N N . LEU A 1 94 ? -15.476 -35.892 33.195 1.00 98.12 94 LEU A N 1
ATOM 692 C CA . LEU A 1 94 ? -15.066 -35.947 34.592 1.00 98.12 94 LEU A CA 1
ATOM 693 C C . LEU A 1 94 ? -15.289 -37.359 35.132 1.00 98.12 94 LEU A C 1
ATOM 695 O O . LEU A 1 94 ? -16.415 -37.828 35.127 1.00 98.12 94 LEU A O 1
ATOM 699 N N . THR A 1 95 ? -14.254 -37.995 35.675 1.00 97.81 95 THR A N 1
ATOM 700 C CA . THR A 1 95 ? -14.400 -39.213 36.485 1.00 97.81 95 THR A CA 1
ATOM 701 C C . THR A 1 95 ? -13.717 -38.984 37.822 1.00 97.81 95 THR A C 1
ATOM 703 O O . THR A 1 95 ? -12.497 -38.832 37.885 1.00 97.81 95 THR A O 1
ATOM 706 N N . VAL A 1 96 ? -14.496 -38.948 38.902 1.00 96.94 96 VAL A N 1
ATOM 707 C CA . VAL A 1 96 ? -13.993 -38.719 40.262 1.00 96.94 96 VAL A CA 1
ATOM 708 C C . VAL A 1 96 ? -14.520 -39.802 41.187 1.00 96.94 96 VAL A C 1
ATOM 710 O O . VAL A 1 96 ? -15.721 -40.036 41.289 1.00 96.94 96 VAL A O 1
ATOM 713 N N . VAL A 1 97 ? -13.610 -40.447 41.912 1.00 95.44 97 VAL A N 1
ATOM 714 C CA . VAL A 1 97 ? -13.959 -41.363 43.000 1.00 95.44 97 VAL A CA 1
ATOM 715 C C . VAL A 1 97 ? -13.828 -40.601 44.311 1.00 95.44 97 VAL A C 1
ATOM 717 O O . VAL A 1 97 ? -12.753 -40.109 44.650 1.00 95.44 97 VAL A O 1
ATOM 720 N N . THR A 1 98 ? -14.927 -40.489 45.049 1.00 91.56 98 THR A N 1
ATOM 721 C CA . THR A 1 98 ? -14.981 -39.804 46.345 1.00 91.56 98 THR A CA 1
ATOM 722 C C . THR A 1 98 ? -15.260 -40.793 47.471 1.00 91.56 98 THR A C 1
ATOM 724 O O . THR A 1 98 ? -15.637 -41.946 47.252 1.00 91.56 98 THR A O 1
ATOM 727 N N . ASN A 1 99 ? -15.087 -40.343 48.715 1.00 83.81 99 ASN A N 1
ATOM 728 C CA . ASN A 1 99 ? -15.406 -41.135 49.898 1.00 83.81 99 ASN A CA 1
ATOM 729 C C . ASN A 1 99 ? -16.932 -41.242 50.081 1.00 83.81 99 ASN A C 1
ATOM 731 O O . ASN A 1 99 ? -17.506 -40.595 50.957 1.00 83.81 99 ASN A O 1
ATOM 735 N N . GLY A 1 100 ? -17.582 -42.059 49.255 1.00 87.44 100 GLY A N 1
ATOM 736 C CA . GLY A 1 100 ? -19.037 -42.214 49.241 1.00 87.44 100 GLY A CA 1
ATOM 737 C C . GLY A 1 100 ? -19.619 -42.632 47.897 1.00 87.44 100 GLY A C 1
ATOM 738 O O . GLY A 1 100 ? -20.696 -43.221 47.879 1.00 87.44 100 GLY A O 1
ATOM 739 N N . GLY A 1 101 ? -18.894 -42.420 46.795 1.00 93.44 101 GLY A N 1
ATOM 740 C CA . GLY A 1 101 ? -19.383 -42.758 45.464 1.00 93.44 101 GLY A CA 1
ATOM 741 C C . GLY A 1 101 ? -18.374 -42.554 44.336 1.00 93.44 101 GLY A C 1
ATOM 742 O O . GLY A 1 101 ? -17.303 -41.975 44.538 1.00 93.44 101 GLY A O 1
ATOM 743 N N . LYS A 1 102 ? -18.738 -43.014 43.139 1.00 96.44 102 LYS A N 1
ATOM 744 C CA . LYS A 1 102 ? -18.055 -42.728 41.872 1.00 96.44 102 LYS A CA 1
ATOM 745 C C . LYS A 1 102 ? -18.936 -41.799 41.043 1.00 96.44 102 LYS A C 1
ATOM 747 O O . LYS A 1 102 ? -20.122 -42.061 40.890 1.00 96.44 102 LYS A O 1
ATOM 752 N N . LEU A 1 103 ? -18.359 -40.708 40.561 1.00 97.00 103 LEU A N 1
ATOM 753 C CA . LEU A 1 103 ? -19.021 -39.695 39.752 1.00 97.00 103 LEU A CA 1
ATOM 754 C C . LEU A 1 103 ? -18.410 -39.709 38.354 1.00 97.00 103 LEU A C 1
ATOM 756 O O . LEU A 1 103 ? -17.213 -39.461 38.224 1.00 97.00 103 LEU A O 1
ATOM 760 N N . ASP A 1 104 ? -19.233 -39.941 37.340 1.00 98.06 104 ASP A N 1
ATOM 761 C CA . ASP A 1 104 ? -18.871 -39.841 35.930 1.00 98.06 104 ASP A CA 1
ATOM 762 C C . ASP A 1 104 ? -19.734 -38.761 35.266 1.00 98.06 104 ASP A C 1
ATOM 764 O O . ASP A 1 104 ? -20.957 -38.785 35.372 1.00 98.06 104 ASP A O 1
ATOM 768 N N . GLY A 1 105 ? -19.105 -37.787 34.617 1.00 98.00 105 GLY A N 1
ATOM 769 C CA . GLY A 1 105 ? -19.748 -36.667 33.943 1.00 98.00 105 GLY A CA 1
ATOM 770 C C . GLY A 1 105 ? -19.255 -36.525 32.512 1.00 98.00 105 GLY A C 1
ATOM 771 O O . GLY A 1 105 ? -18.062 -36.687 32.255 1.00 98.00 105 GLY A O 1
ATOM 772 N N . GLN A 1 106 ? -20.161 -36.187 31.601 1.00 98.25 106 GLN A N 1
ATOM 773 C CA . GLN A 1 106 ? -19.888 -35.993 30.182 1.00 98.25 106 GLN A CA 1
ATOM 774 C C . GLN A 1 106 ? -20.704 -34.813 29.642 1.00 98.25 106 GLN A C 1
ATOM 776 O O . GLN A 1 106 ? -21.903 -34.704 29.897 1.00 98.25 106 GLN A O 1
ATOM 781 N N . LEU A 1 107 ? -20.049 -33.929 28.893 1.00 98.00 107 LEU A N 1
ATOM 782 C CA . LEU A 1 107 ? -20.641 -32.797 28.193 1.00 98.00 107 LEU A CA 1
ATOM 783 C C . LEU A 1 107 ? -20.314 -32.899 26.701 1.00 98.00 107 LEU A C 1
ATOM 785 O O . LEU A 1 107 ? -19.157 -32.812 26.292 1.00 98.00 107 LEU A O 1
ATOM 789 N N . GLU A 1 108 ? -21.357 -33.043 25.898 1.00 97.50 108 GLU A N 1
ATOM 790 C CA . GLU A 1 108 ? -21.329 -33.075 24.441 1.00 97.50 108 GLU A CA 1
ATOM 791 C C . GLU A 1 108 ? -22.134 -31.901 23.868 1.00 97.50 108 GLU A C 1
ATOM 793 O O . GLU A 1 108 ? -22.849 -31.186 24.577 1.00 97.50 108 GLU A O 1
ATOM 798 N N . ALA A 1 109 ? -22.024 -31.681 22.558 1.00 95.56 109 ALA A N 1
ATOM 799 C CA . ALA A 1 109 ? -22.794 -30.647 21.881 1.00 95.56 109 ALA A CA 1
ATOM 800 C C . ALA A 1 109 ? -24.303 -30.923 22.022 1.00 95.56 109 ALA A C 1
ATOM 802 O O . ALA A 1 109 ? -24.834 -31.841 21.406 1.00 95.56 109 ALA A O 1
ATOM 803 N N . GLY A 1 110 ? -24.978 -30.116 22.846 1.00 94.19 110 GLY A N 1
ATOM 804 C CA . GLY A 1 110 ? -26.417 -30.223 23.100 1.00 94.19 110 GLY A CA 1
ATOM 805 C C . GLY A 1 110 ? -26.821 -31.273 24.136 1.00 94.19 110 GLY A C 1
ATOM 806 O O . GLY A 1 110 ? -28.010 -31.417 24.398 1.00 94.19 110 GLY A O 1
ATOM 807 N N . ARG A 1 111 ? -25.876 -31.979 24.770 1.00 96.56 111 ARG A N 1
ATOM 808 C CA . ARG A 1 111 ? -26.201 -32.975 25.797 1.00 96.56 111 ARG A CA 1
ATOM 809 C C . ARG A 1 111 ? -25.211 -32.945 26.950 1.00 96.56 111 ARG A C 1
ATOM 811 O O . ARG A 1 111 ? -24.006 -32.979 26.741 1.00 96.56 111 ARG A O 1
ATOM 818 N N . ALA A 1 112 ? -25.719 -32.934 28.173 1.00 97.62 112 ALA A N 1
ATOM 819 C CA . ALA A 1 112 ? -24.916 -33.055 29.381 1.00 97.62 112 ALA A CA 1
ATOM 820 C C . ALA A 1 112 ? -25.452 -34.194 30.245 1.00 97.62 112 ALA A C 1
ATOM 822 O O . ALA A 1 112 ? -26.664 -34.369 30.370 1.00 97.62 112 ALA A O 1
ATOM 823 N N . GLN A 1 113 ? -24.553 -34.980 30.827 1.00 97.81 113 GLN A N 1
ATOM 824 C CA . GLN A 1 113 ? -24.907 -36.148 31.617 1.00 97.81 113 GLN A CA 1
ATOM 825 C C . GLN A 1 113 ? -23.979 -36.309 32.822 1.00 97.81 113 GLN A C 1
ATOM 827 O O . GLN A 1 113 ? -22.763 -36.205 32.695 1.00 97.81 113 GLN A O 1
ATOM 832 N N . PHE A 1 114 ? -24.558 -36.639 33.974 1.00 97.50 114 PHE A N 1
ATOM 833 C CA . PHE A 1 114 ? -23.861 -37.180 35.136 1.00 97.50 114 PHE A CA 1
ATOM 834 C C . PHE A 1 114 ? -24.454 -38.522 35.549 1.00 97.50 114 PHE A C 1
ATOM 836 O O . PHE A 1 114 ? -25.672 -38.694 35.579 1.00 97.50 114 PHE A O 1
ATOM 843 N N . GLN A 1 115 ? -23.587 -39.441 35.953 1.00 97.44 115 GLN A N 1
ATOM 844 C CA . GLN A 1 115 ? -23.921 -40.689 36.617 1.00 97.44 115 GLN A CA 1
ATOM 845 C C . GLN A 1 115 ? -23.146 -40.773 37.936 1.00 97.44 115 GLN A C 1
ATOM 847 O O . GLN A 1 115 ? -21.931 -40.590 37.968 1.00 97.44 115 GLN A O 1
ATOM 852 N N . ILE A 1 116 ? -23.853 -41.024 39.036 1.00 96.19 116 ILE A N 1
ATOM 853 C CA . ILE A 1 116 ? -23.284 -41.101 40.383 1.00 96.19 116 ILE A CA 1
ATOM 854 C C . ILE A 1 116 ? -23.630 -42.451 40.983 1.00 96.19 116 ILE A C 1
ATOM 856 O O . ILE A 1 116 ? -24.785 -42.715 41.313 1.00 96.19 116 ILE A O 1
ATOM 860 N N . GLU A 1 117 ? -22.629 -43.299 41.151 1.00 96.00 117 GLU A N 1
ATOM 861 C CA . GLU A 1 117 ? -22.744 -44.547 41.895 1.00 96.00 117 GLU A CA 1
ATOM 862 C C . GLU A 1 117 ? -22.493 -44.252 43.375 1.00 96.00 117 GLU A C 1
ATOM 864 O O . GLU A 1 117 ? -21.380 -43.902 43.762 1.00 96.00 117 GLU A O 1
ATOM 869 N N . LEU A 1 118 ? -23.521 -44.361 44.213 1.00 94.56 118 LEU A N 1
ATOM 870 C CA . LEU A 1 118 ? -23.442 -44.102 45.649 1.00 94.56 118 LEU A CA 1
ATOM 871 C C . LEU A 1 118 ? -23.179 -45.415 46.385 1.00 94.56 118 LEU A C 1
ATOM 873 O O . LEU A 1 118 ? -23.970 -46.346 46.286 1.00 94.56 118 LEU A O 1
ATOM 877 N N . PHE A 1 119 ? -22.101 -45.504 47.160 1.00 93.56 119 PHE A N 1
ATOM 878 C CA . PHE A 1 119 ? -21.731 -46.712 47.911 1.00 93.56 119 PHE A CA 1
ATOM 879 C C . PHE A 1 119 ? -22.135 -46.649 49.392 1.00 93.56 119 PHE A C 1
ATOM 881 O O . PHE A 1 119 ? -22.260 -47.690 50.043 1.00 93.56 119 PHE A O 1
ATOM 888 N N . LYS A 1 120 ? -22.345 -45.449 49.952 1.00 92.50 120 LYS A N 1
ATOM 889 C CA . LYS A 1 120 ? -22.722 -45.273 51.363 1.00 92.50 120 LYS A CA 1
ATOM 890 C C . LYS A 1 120 ? -24.236 -45.136 51.539 1.00 92.50 120 LYS A C 1
ATOM 892 O O . LYS A 1 120 ? -24.831 -44.262 50.915 1.00 92.50 120 LYS A O 1
ATOM 897 N N . PRO A 1 121 ? -24.853 -45.877 52.480 1.00 88.88 121 PRO A N 1
ATOM 898 C CA . PRO A 1 121 ? -26.280 -45.743 52.782 1.00 88.88 121 PRO A CA 1
ATOM 899 C C . PRO A 1 121 ? -26.708 -44.309 53.126 1.00 88.88 121 PRO A C 1
ATOM 901 O O . PRO A 1 121 ? -27.754 -43.864 52.678 1.00 88.88 121 PRO A O 1
ATOM 904 N N . THR A 1 122 ? -25.865 -43.561 53.846 1.00 90.31 122 THR A N 1
ATOM 905 C CA . THR A 1 122 ? -26.130 -42.155 54.196 1.00 90.31 122 THR A CA 1
ATOM 906 C C . THR A 1 122 ? -26.173 -41.231 52.985 1.00 90.31 122 THR A C 1
ATOM 908 O O . THR A 1 122 ? -26.856 -40.216 53.022 1.00 90.31 122 THR A O 1
ATOM 911 N N . ASP A 1 123 ? -25.430 -41.551 51.922 1.00 91.12 123 ASP A N 1
ATOM 912 C CA . ASP A 1 123 ? -25.457 -40.772 50.683 1.00 91.12 123 ASP A CA 1
ATOM 913 C C . ASP A 1 123 ? -26.678 -41.141 49.845 1.00 91.12 123 ASP A C 1
ATOM 915 O O . ASP A 1 123 ? -27.235 -40.281 49.177 1.00 91.12 123 ASP A O 1
ATOM 919 N N . CYS A 1 124 ? -27.147 -42.387 49.935 1.00 90.38 124 CYS A N 1
ATOM 920 C CA . CYS A 1 124 ? -28.388 -42.796 49.292 1.00 90.38 124 CYS A CA 1
ATOM 921 C C . CYS A 1 124 ? -29.626 -42.104 49.858 1.00 90.38 124 CYS A C 1
ATOM 923 O O . CYS A 1 124 ? -30.577 -41.960 49.107 1.00 90.38 124 CYS A O 1
ATOM 925 N N . GLU A 1 125 ? -29.607 -41.657 51.116 1.00 89.25 125 GLU A N 1
ATOM 926 C CA . GLU A 1 125 ? -30.696 -40.903 51.761 1.00 89.25 125 GLU A CA 1
ATOM 927 C C . GLU A 1 125 ? -30.520 -39.375 51.676 1.00 89.25 125 GLU A C 1
ATOM 929 O O . GLU A 1 125 ? -31.307 -38.627 52.256 1.00 89.25 125 GLU A O 1
ATOM 934 N N . ALA A 1 126 ? -29.479 -38.893 50.990 1.00 91.31 126 ALA A N 1
ATOM 935 C CA . ALA A 1 126 ? -29.191 -37.469 50.895 1.00 91.31 126 ALA A CA 1
ATOM 936 C C . ALA A 1 126 ? -30.028 -36.765 49.817 1.00 91.31 126 ALA A C 1
ATOM 938 O O . ALA A 1 126 ? -30.489 -37.373 48.849 1.00 91.31 126 ALA A O 1
ATOM 939 N N . ASP A 1 127 ? -30.156 -35.448 49.969 1.00 92.25 127 ASP A N 1
ATOM 940 C CA . ASP A 1 127 ? -30.762 -34.581 48.968 1.00 92.25 127 ASP A CA 1
ATOM 941 C C . ASP A 1 127 ? -29.709 -34.171 47.937 1.00 92.25 127 ASP A C 1
ATOM 943 O O . ASP A 1 127 ? -28.628 -33.680 48.284 1.00 92.25 127 ASP A O 1
ATOM 947 N N . PHE A 1 128 ? -30.040 -34.317 46.657 1.00 94.31 128 PHE A N 1
ATOM 948 C CA . PHE A 1 128 ? -29.161 -33.911 45.563 1.00 94.31 128 PHE A CA 1
ATOM 949 C C . PHE A 1 128 ? -29.826 -32.855 44.691 1.00 94.31 128 PHE A C 1
ATOM 951 O O . PHE A 1 128 ? -31.044 -32.852 44.503 1.00 94.31 128 PHE A O 1
ATOM 958 N N . VAL A 1 129 ? -29.003 -31.966 44.141 1.00 95.25 129 VAL A N 1
ATOM 959 C CA . VAL A 1 129 ? -29.417 -30.938 43.187 1.00 95.25 129 VAL A CA 1
ATOM 960 C C . VAL A 1 129 ? -28.529 -31.042 41.961 1.00 95.25 129 VAL A C 1
ATOM 962 O O . VAL A 1 129 ? -27.313 -30.902 42.069 1.00 95.25 129 VAL A O 1
ATOM 965 N N . CYS A 1 130 ? -29.131 -31.247 40.798 1.00 96.31 130 CYS A N 1
ATOM 966 C CA . CYS A 1 130 ? -28.445 -31.118 39.524 1.00 96.31 130 CYS A CA 1
ATOM 967 C C . CYS A 1 130 ? -28.762 -29.745 38.927 1.00 96.31 130 CYS A C 1
ATOM 969 O O . CYS A 1 130 ? -29.915 -29.312 38.949 1.00 96.31 130 CYS A O 1
ATOM 971 N N . GLN A 1 131 ? -27.744 -29.041 38.441 1.00 96.75 131 GLN A N 1
ATOM 972 C CA . GLN A 1 131 ? -27.872 -27.709 37.864 1.00 96.75 131 GLN A CA 1
ATOM 973 C C . GLN A 1 131 ? -27.184 -27.667 36.504 1.00 96.75 131 GLN A C 1
ATOM 975 O O . GLN A 1 131 ? -26.012 -28.024 36.392 1.00 96.75 131 GLN A O 1
ATOM 980 N N . VAL A 1 132 ? -27.894 -27.175 35.495 1.00 96.56 132 VAL A N 1
ATOM 981 C CA . VAL A 1 132 ? -27.372 -26.956 34.146 1.00 96.56 132 VAL A CA 1
ATOM 982 C C . VAL A 1 132 ? -27.387 -25.470 33.858 1.00 96.56 132 VAL A C 1
ATOM 984 O O . VAL A 1 132 ? -28.389 -24.800 34.107 1.00 96.56 132 VAL A O 1
ATOM 987 N N . ARG A 1 133 ? -26.271 -24.953 33.350 1.00 97.19 133 ARG A N 1
ATOM 988 C CA . ARG A 1 133 ? -26.166 -23.581 32.857 1.00 97.19 133 ARG A CA 1
ATOM 989 C C . ARG A 1 133 ? -25.970 -23.601 31.357 1.00 97.19 133 ARG A C 1
ATOM 991 O O . ARG A 1 133 ? -25.154 -24.374 30.848 1.00 97.19 133 ARG A O 1
ATOM 998 N N . GLY A 1 134 ? -26.682 -22.732 30.667 1.00 96.12 134 GLY A N 1
ATOM 999 C CA . GLY A 1 134 ? -26.677 -22.667 29.218 1.00 96.12 134 GLY A CA 1
ATOM 1000 C C . GLY A 1 134 ? -27.168 -21.326 28.708 1.00 96.12 134 GLY A C 1
ATOM 1001 O O . GLY A 1 134 ? -27.421 -20.417 29.496 1.00 96.12 134 GLY A O 1
ATOM 1002 N N . LEU A 1 135 ? -27.304 -21.211 27.393 1.00 96.19 135 LEU A N 1
ATOM 1003 C CA . LEU A 1 135 ? -27.968 -20.072 26.769 1.00 96.19 135 LEU A CA 1
ATOM 1004 C C . LEU A 1 135 ? -29.390 -20.471 26.386 1.00 96.19 135 LEU A C 1
ATOM 1006 O O . LEU A 1 135 ? -29.582 -21.565 25.859 1.00 96.19 135 LEU A O 1
ATOM 1010 N N . ASP A 1 136 ? -30.371 -19.608 26.638 1.00 94.69 136 ASP A N 1
ATOM 1011 C CA . ASP A 1 136 ? -31.744 -19.778 26.152 1.00 94.69 136 ASP A CA 1
ATOM 1012 C C . ASP A 1 136 ? -31.859 -19.466 24.640 1.00 94.69 136 ASP A C 1
ATOM 1014 O O . ASP A 1 136 ? -30.866 -19.208 23.950 1.00 94.69 136 ASP A O 1
ATOM 1018 N N . GLN A 1 137 ? -33.079 -19.503 24.099 1.00 92.31 137 GLN A N 1
ATOM 1019 C CA . GLN A 1 137 ? -33.349 -19.168 22.691 1.00 92.31 137 GLN A CA 1
ATOM 1020 C C . GLN A 1 137 ? -33.039 -17.701 22.332 1.00 92.31 137 GLN A C 1
ATOM 1022 O O . GLN A 1 137 ? -32.845 -17.389 21.159 1.00 92.31 137 GLN A O 1
ATOM 1027 N N . GLU A 1 138 ? -32.970 -16.807 23.322 1.00 94.69 138 GLU A N 1
ATOM 1028 C CA . GLU A 1 138 ? -32.644 -15.385 23.160 1.00 94.69 138 GLU A CA 1
ATOM 1029 C C . GLU A 1 138 ? -31.144 -15.104 23.379 1.00 94.69 138 GLU A C 1
ATOM 1031 O O . GLU A 1 138 ? -30.707 -13.956 23.301 1.00 94.69 138 GLU A O 1
ATOM 1036 N N . GLY A 1 139 ? -30.337 -16.140 23.642 1.00 95.00 139 GLY A N 1
ATOM 1037 C CA . GLY A 1 139 ? -28.905 -16.012 23.905 1.00 95.00 139 GLY A CA 1
ATOM 1038 C C . GLY A 1 139 ? -28.569 -15.498 25.308 1.00 95.00 139 GLY A C 1
ATOM 1039 O O . GLY A 1 139 ? -27.427 -15.101 25.545 1.00 95.00 139 GLY A O 1
ATOM 1040 N N . ARG A 1 140 ? -29.526 -15.494 26.245 1.00 95.75 140 ARG A N 1
ATOM 1041 C CA . ARG A 1 140 ? -29.294 -15.116 27.648 1.00 95.75 140 ARG A CA 1
ATOM 1042 C C . ARG A 1 140 ? -28.841 -16.323 28.453 1.00 95.75 140 ARG A C 1
ATOM 1044 O O . ARG A 1 140 ? -29.291 -17.439 28.205 1.00 95.75 140 ARG A O 1
ATOM 1051 N N . GLU A 1 141 ? -27.994 -16.098 29.454 1.00 96.25 141 GLU A N 1
ATOM 1052 C CA . GLU A 1 141 ? -27.631 -17.160 30.392 1.00 96.25 141 GLU A CA 1
ATOM 1053 C C . GLU A 1 141 ? -28.865 -17.590 31.196 1.00 96.25 141 GLU A C 1
ATOM 1055 O O . GLU A 1 141 ? -29.520 -16.781 31.855 1.00 96.25 141 GLU A O 1
ATOM 1060 N N . ALA A 1 142 ? -29.167 -18.882 31.141 1.00 94.56 142 ALA A N 1
ATOM 1061 C CA . ALA A 1 142 ? -30.266 -19.509 31.844 1.00 94.56 142 ALA A CA 1
ATOM 1062 C C . ALA A 1 142 ? -29.762 -20.695 32.664 1.00 94.56 142 ALA A C 1
ATOM 1064 O O . ALA A 1 142 ? -28.784 -21.368 32.318 1.00 94.56 142 ALA A O 1
ATOM 1065 N N . VAL A 1 143 ? -30.446 -20.943 33.779 1.00 95.44 143 VAL A N 1
ATOM 1066 C CA . VAL A 1 143 ? -30.061 -21.966 34.744 1.00 95.44 143 VAL A CA 1
ATOM 1067 C C . VAL A 1 143 ? -31.255 -22.854 35.050 1.00 95.44 143 VAL A C 1
ATOM 1069 O O . VAL A 1 143 ? -32.240 -22.403 35.631 1.00 95.44 143 VAL A O 1
ATOM 1072 N N . VAL A 1 144 ? -31.144 -24.129 34.690 1.00 93.56 144 VAL A N 1
ATOM 1073 C CA . VAL A 1 144 ? -32.149 -25.160 34.973 1.00 93.56 144 VAL A CA 1
ATOM 1074 C C . VAL A 1 144 ? -31.670 -25.973 36.168 1.00 93.56 144 VAL A C 1
ATOM 1076 O O . VAL A 1 144 ? -30.479 -26.256 36.307 1.00 93.56 144 VAL A O 1
ATOM 1079 N N . SER A 1 145 ? -32.560 -26.289 37.105 1.00 93.12 145 SER A N 1
ATOM 1080 C CA . SER A 1 145 ? -32.204 -27.044 38.310 1.00 93.12 145 SER A CA 1
ATOM 1081 C C . SER A 1 145 ? -33.277 -28.062 38.660 1.00 93.12 145 SER A C 1
ATOM 1083 O O . SER A 1 145 ? -34.457 -27.727 38.705 1.00 93.12 145 SER A O 1
ATOM 1085 N N . ALA A 1 146 ? -32.850 -29.281 38.977 1.00 91.94 146 ALA A N 1
ATOM 1086 C CA . ALA A 1 146 ? -33.698 -30.370 39.441 1.00 91.94 146 ALA A CA 1
ATOM 1087 C C . ALA A 1 146 ? -33.191 -30.828 40.808 1.00 91.94 146 ALA A C 1
ATOM 1089 O O . ALA A 1 146 ? -31.985 -30.922 41.038 1.00 91.94 146 ALA A O 1
ATOM 1090 N N . SER A 1 147 ? -34.114 -31.071 41.735 1.00 91.12 147 SER A N 1
ATOM 1091 C CA . SER A 1 147 ? -33.795 -31.533 43.087 1.00 91.12 147 SER A CA 1
ATOM 1092 C C . SER A 1 147 ? -34.503 -32.852 43.355 1.00 91.12 147 SER A C 1
ATOM 1094 O O . SER A 1 147 ? -35.695 -32.974 43.079 1.00 91.12 147 SER A O 1
ATOM 1096 N N . LEU A 1 148 ? -33.786 -33.816 43.925 1.00 87.56 148 LEU A N 1
ATOM 1097 C CA . LEU A 1 148 ? -34.346 -35.095 44.349 1.00 87.56 148 LEU A CA 1
ATOM 1098 C C . LEU A 1 148 ? -34.328 -35.144 45.876 1.00 87.56 148 LEU A C 1
ATOM 1100 O O . LEU A 1 148 ? -33.267 -35.282 46.480 1.00 87.56 148 LEU A O 1
ATOM 1104 N N . LEU A 1 149 ? -35.513 -35.003 46.474 1.00 83.44 149 LEU A N 1
ATOM 1105 C CA . LEU A 1 149 ? -35.743 -35.147 47.912 1.00 83.44 149 LEU A CA 1
ATOM 1106 C C . LEU A 1 149 ? -36.149 -36.588 48.213 1.00 83.44 149 LEU A C 1
ATOM 1108 O O . LEU A 1 149 ? -37.249 -37.016 47.841 1.00 83.44 149 LEU A O 1
ATOM 1112 N N . GLN A 1 150 ? -35.305 -37.335 48.921 1.00 72.81 150 GLN A N 1
ATOM 1113 C CA . GLN A 1 150 ? -35.713 -38.641 49.426 1.00 72.81 150 GLN A CA 1
ATOM 1114 C C . GLN A 1 150 ? -36.541 -38.477 50.697 1.00 72.81 150 GLN A C 1
ATOM 1116 O O . GLN A 1 150 ? -36.036 -38.294 51.804 1.00 72.81 150 GLN A O 1
ATOM 1121 N N . ARG A 1 151 ? -37.864 -38.571 50.548 1.00 61.81 151 ARG A N 1
ATOM 1122 C CA . ARG A 1 151 ? -38.773 -38.581 51.694 1.00 61.81 151 ARG A CA 1
ATOM 1123 C C . ARG A 1 151 ? -38.590 -39.890 52.463 1.00 61.81 151 ARG A C 1
ATOM 1125 O O . ARG A 1 151 ? -39.102 -40.933 52.062 1.00 61.81 151 ARG A O 1
ATOM 1132 N N . THR A 1 152 ? -37.883 -39.833 53.588 1.00 56.25 152 THR A N 1
ATOM 1133 C CA . THR A 1 152 ? -37.846 -40.939 54.548 1.00 56.25 152 THR A CA 1
ATOM 1134 C C . THR A 1 152 ? -39.270 -41.175 55.056 1.00 56.25 152 THR A C 1
ATOM 1136 O O . THR A 1 152 ? -39.894 -40.306 55.665 1.00 56.25 152 THR A O 1
ATOM 1139 N N . GLY A 1 153 ? -39.841 -42.339 54.735 1.00 50.56 153 GLY A N 1
ATOM 1140 C CA . GLY A 1 153 ? -41.197 -42.728 55.128 1.00 50.56 153 GLY A CA 1
ATOM 1141 C C . GLY A 1 153 ? -41.306 -42.948 56.637 1.00 50.56 153 GLY A C 1
ATOM 1142 O O . GLY A 1 153 ? -41.343 -44.086 57.105 1.00 50.56 153 GLY A O 1
ATOM 1143 N N . LYS A 1 154 ? -41.341 -41.863 57.414 1.00 43.94 154 LYS A N 1
ATOM 1144 C CA . LYS A 1 154 ? -41.537 -41.884 58.864 1.00 43.94 154 LYS A CA 1
ATOM 1145 C C . LYS A 1 154 ? -43.023 -42.139 59.146 1.00 43.94 154 LYS A C 1
ATOM 1147 O O . LYS A 1 154 ? -43.852 -41.247 59.014 1.00 43.94 154 LYS A O 1
ATOM 1152 N N . LYS A 1 155 ? -43.365 -43.387 59.487 1.00 43.66 155 LYS A N 1
ATOM 1153 C CA . LYS A 1 155 ? -44.691 -43.773 59.999 1.00 43.66 155 LYS A CA 1
ATOM 1154 C C . LYS A 1 155 ? -44.948 -43.051 61.328 1.00 43.66 155 LYS A C 1
ATOM 1156 O O . LYS A 1 155 ? -44.317 -43.367 62.333 1.00 43.66 155 LYS A O 1
ATOM 1161 N N . GLU A 1 156 ? -45.852 -42.080 61.310 1.00 36.62 156 GLU A N 1
ATOM 1162 C CA . GLU A 1 156 ? -46.265 -41.267 62.456 1.00 36.62 156 GLU A CA 1
ATOM 1163 C C . GLU A 1 156 ? -47.460 -41.939 63.163 1.00 36.62 156 GLU A C 1
ATOM 1165 O O . GLU A 1 156 ? -48.531 -42.099 62.579 1.00 36.62 156 GLU A O 1
ATOM 1170 N N . ASN A 1 157 ? -47.264 -42.398 64.406 1.00 34.59 157 ASN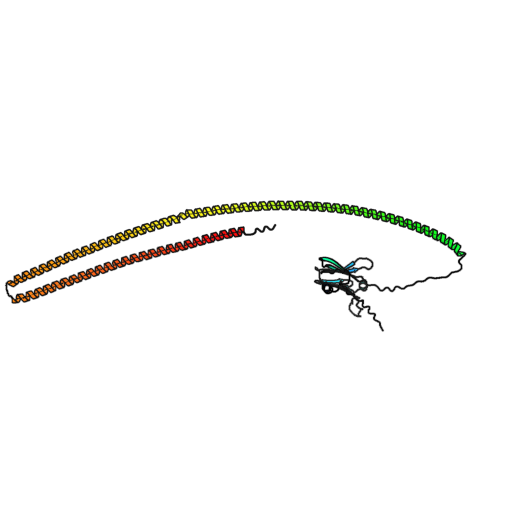 A N 1
ATOM 1171 C CA . ASN A 1 157 ? -48.314 -43.006 65.230 1.00 34.59 157 ASN A CA 1
ATOM 1172 C C . ASN A 1 157 ? -49.079 -41.919 66.009 1.00 34.59 157 ASN A C 1
ATOM 1174 O O . ASN A 1 157 ? -48.506 -41.243 66.861 1.00 34.59 157 ASN A O 1
ATOM 1178 N N . GLN A 1 158 ? -50.382 -41.797 65.733 1.00 33.47 158 GLN A N 1
ATOM 1179 C CA . GLN A 1 158 ? -51.360 -40.978 66.461 1.00 33.47 158 GLN A CA 1
ATOM 1180 C C . GLN A 1 158 ? -51.662 -41.526 67.868 1.00 33.47 158 GLN A C 1
ATOM 1182 O O . GLN A 1 158 ? -51.903 -42.720 68.034 1.00 33.47 158 GLN A O 1
ATOM 1187 N N . MET A 1 159 ? -51.817 -40.626 68.845 1.00 36.94 159 MET A N 1
ATOM 1188 C CA . MET A 1 159 ? -52.749 -40.803 69.967 1.00 36.94 159 MET A CA 1
ATOM 1189 C C . MET A 1 159 ? -53.401 -39.466 70.344 1.00 36.94 159 MET A C 1
ATOM 1191 O O . MET A 1 159 ? -52.700 -38.503 70.652 1.00 36.94 159 MET A O 1
ATOM 1195 N N . PRO A 1 160 ? -54.740 -39.429 70.417 1.00 44.78 160 PRO A N 1
ATOM 1196 C CA . PRO A 1 160 ? -55.457 -38.597 71.374 1.00 44.78 160 PRO A CA 1
ATOM 1197 C C . PRO A 1 160 ? -56.408 -39.462 72.225 1.00 44.78 160 PRO A C 1
ATOM 1199 O O . PRO A 1 160 ? -56.960 -40.441 71.735 1.00 44.78 160 PRO A O 1
ATOM 1202 N N . ASN A 1 161 ? -56.660 -39.089 73.483 1.00 31.11 161 ASN A N 1
ATOM 1203 C CA . ASN A 1 161 ? -57.962 -38.547 73.904 1.00 31.11 161 ASN A CA 1
ATOM 1204 C C . ASN A 1 161 ? -58.146 -38.540 75.439 1.00 31.11 161 ASN A C 1
ATOM 1206 O O . ASN A 1 161 ? -57.761 -39.451 76.165 1.00 31.11 161 ASN A O 1
ATOM 1210 N N . LYS A 1 162 ? -58.793 -37.456 75.866 1.00 37.44 162 LYS A N 1
ATOM 1211 C CA . LYS A 1 162 ? -59.373 -37.101 77.165 1.00 37.44 162 LYS A CA 1
ATOM 1212 C C . LYS A 1 162 ? -60.424 -38.111 77.673 1.00 37.44 162 LYS A C 1
ATOM 1214 O O . LYS A 1 162 ? -61.187 -38.618 76.859 1.00 37.44 162 LYS A O 1
ATOM 1219 N N . ASN A 1 163 ? -60.602 -38.242 78.999 1.00 31.41 163 ASN A N 1
ATOM 1220 C CA . ASN A 1 163 ? -61.688 -37.600 79.787 1.00 31.41 163 ASN A CA 1
ATOM 1221 C C . ASN A 1 163 ? -61.998 -38.283 81.145 1.00 31.41 163 ASN A C 1
ATOM 1223 O O . ASN A 1 163 ? -61.957 -39.501 81.256 1.00 31.41 163 ASN A O 1
ATOM 1227 N N . SER A 1 164 ? -62.515 -37.446 82.064 1.00 31.45 164 SER A N 1
ATOM 1228 C CA . SER A 1 164 ? -63.560 -37.718 83.079 1.00 31.45 164 SER A CA 1
ATOM 1229 C C . SER A 1 164 ? -63.188 -38.438 84.388 1.00 31.45 164 SER A C 1
ATOM 1231 O O . SER A 1 164 ? -62.872 -39.619 84.383 1.00 31.45 164 SER A O 1
ATOM 1233 N N . MET A 1 165 ? -63.374 -37.769 85.536 1.00 33.25 165 MET A N 1
ATOM 1234 C CA . MET A 1 165 ? -64.554 -38.009 86.389 1.00 33.25 165 MET A CA 1
ATOM 1235 C C . MET A 1 165 ? -64.664 -37.002 87.541 1.00 33.25 165 MET A C 1
ATOM 1237 O O . MET A 1 165 ? -63.674 -36.497 88.067 1.00 33.25 165 MET A O 1
ATOM 1241 N N . ALA A 1 166 ? -65.918 -36.695 87.862 1.00 40.09 166 ALA A N 1
ATOM 1242 C CA . ALA A 1 166 ? -66.381 -35.726 88.834 1.00 40.09 166 ALA A CA 1
ATOM 1243 C C . ALA A 1 166 ? -66.613 -36.346 90.223 1.00 40.09 166 ALA A C 1
ATOM 1245 O O . ALA A 1 166 ? -66.712 -37.562 90.370 1.00 40.09 166 ALA A O 1
ATOM 1246 N N . ASP A 1 167 ? -66.830 -35.435 91.176 1.00 37.47 167 ASP A N 1
ATOM 1247 C CA . ASP A 1 167 ? -67.915 -35.475 92.169 1.00 37.47 167 ASP A CA 1
ATOM 1248 C C . ASP A 1 167 ? -67.507 -35.605 93.649 1.00 37.47 167 ASP A C 1
ATOM 1250 O O . ASP A 1 167 ? -67.696 -36.621 94.312 1.00 37.47 167 ASP A O 1
ATOM 1254 N N . SER A 1 168 ? -66.941 -34.516 94.191 1.00 42.44 168 SER A N 1
ATOM 1255 C CA . SER A 1 168 ? -66.956 -34.169 95.634 1.00 42.44 168 SER A CA 1
ATOM 1256 C C . SER A 1 168 ? -66.816 -32.644 95.860 1.00 42.44 168 SER A C 1
ATOM 1258 O O . SER A 1 168 ? -66.358 -32.176 96.901 1.00 42.44 168 SER A O 1
ATOM 1260 N N . SER A 1 169 ? -67.132 -31.830 94.845 1.00 45.66 169 SER A N 1
ATOM 1261 C CA . SER A 1 169 ? -66.315 -30.651 94.530 1.00 45.66 169 SER A CA 1
ATOM 1262 C C . SER A 1 169 ? -66.813 -29.295 95.030 1.00 45.66 169 SER A C 1
ATOM 1264 O O . SER A 1 169 ? -66.095 -28.334 94.819 1.00 45.66 169 SER A O 1
ATOM 1266 N N . LEU A 1 170 ? -67.970 -29.136 95.679 1.00 45.09 170 LEU A N 1
ATOM 1267 C CA . LEU A 1 170 ? -68.558 -27.790 95.858 1.00 45.09 170 LEU A CA 1
ATOM 1268 C C . LEU A 1 170 ? -67.985 -26.943 97.014 1.00 45.09 170 LEU A C 1
ATOM 1270 O O . LEU A 1 170 ? -67.958 -25.721 96.903 1.00 45.09 170 LEU A O 1
ATOM 1274 N N . GLN A 1 171 ? -67.444 -27.548 98.075 1.00 47.41 171 GLN A N 1
ATOM 1275 C CA . GLN A 1 171 ? -66.792 -26.802 99.170 1.00 47.41 171 GLN A CA 1
ATOM 1276 C C . GLN A 1 171 ? -65.278 -26.643 98.945 1.00 47.41 171 GLN A C 1
ATOM 1278 O O . GLN A 1 171 ? -64.688 -25.628 99.308 1.00 47.41 171 GLN A O 1
ATOM 1283 N N . LEU A 1 172 ? -64.676 -27.604 98.236 1.00 54.03 172 LEU A N 1
ATOM 1284 C CA . LEU A 1 172 ? -63.327 -27.504 97.687 1.00 54.03 172 LEU A CA 1
ATOM 1285 C C . LEU A 1 172 ? -63.275 -26.490 96.528 1.00 54.03 172 LEU A C 1
ATOM 1287 O O . LEU A 1 172 ? -62.278 -25.794 96.399 1.00 54.03 172 LEU A O 1
ATOM 1291 N N . LEU A 1 173 ? -64.347 -26.340 95.733 1.00 55.16 173 LEU A N 1
ATOM 1292 C CA . LEU A 1 173 ? -64.443 -25.374 94.629 1.00 55.16 173 LEU A CA 1
ATOM 1293 C C . LEU A 1 173 ? -64.264 -23.935 95.096 1.00 55.16 173 LEU A C 1
ATOM 1295 O O . LEU A 1 173 ? -63.577 -23.202 94.412 1.00 55.16 173 LEU A O 1
ATOM 1299 N N . ALA A 1 174 ? -64.796 -23.524 96.249 1.00 61.19 174 ALA A N 1
ATOM 1300 C CA . ALA A 1 174 ? -64.627 -22.147 96.727 1.00 61.19 174 ALA A CA 1
ATOM 1301 C C . ALA A 1 174 ? -63.171 -21.843 97.140 1.00 61.19 174 ALA A C 1
ATOM 1303 O O . ALA A 1 174 ? -62.618 -20.806 96.766 1.00 61.19 174 ALA A O 1
ATOM 1304 N N . SER A 1 175 ? -62.512 -22.772 97.842 1.00 65.06 175 SER A N 1
ATOM 1305 C CA . SER A 1 175 ? -61.089 -22.653 98.196 1.00 65.06 175 SER A CA 1
ATOM 1306 C C . SER A 1 175 ? -60.173 -22.815 96.980 1.00 65.06 175 SER A C 1
ATOM 1308 O O . SER A 1 175 ? -59.196 -22.082 96.849 1.00 65.06 175 SER A O 1
ATOM 1310 N N . ILE A 1 176 ? -60.514 -23.713 96.051 1.00 71.81 176 ILE A N 1
ATOM 1311 C CA . ILE A 1 176 ? -59.850 -23.839 94.751 1.00 71.81 176 ILE A CA 1
ATOM 1312 C C . ILE A 1 176 ? -60.058 -22.565 93.944 1.00 71.81 176 ILE A C 1
ATOM 1314 O O . ILE A 1 176 ? -59.112 -22.107 93.339 1.00 71.81 176 ILE A O 1
ATOM 1318 N N . GLN A 1 177 ? -61.231 -21.942 93.948 1.00 75.44 177 GLN A N 1
ATOM 1319 C CA . GLN A 1 177 ? -61.506 -20.739 93.166 1.00 75.44 177 GLN A CA 1
ATOM 1320 C C . GLN A 1 177 ? -60.745 -19.530 93.720 1.00 75.44 177 GLN A C 1
ATOM 1322 O O . GLN A 1 177 ? -60.205 -18.754 92.933 1.00 75.44 177 GLN A O 1
ATOM 1327 N N . GLN A 1 178 ? -60.583 -19.406 95.043 1.00 77.75 178 GLN A N 1
ATOM 1328 C CA . GLN A 1 178 ? -59.677 -18.412 95.640 1.00 77.75 178 GLN A CA 1
ATOM 1329 C C . GLN A 1 178 ? -58.199 -18.710 95.351 1.00 77.75 178 GLN A C 1
ATOM 1331 O O . GLN A 1 178 ? -57.459 -17.798 94.979 1.00 77.75 178 GLN A O 1
ATOM 1336 N N . LEU A 1 179 ? -57.766 -19.969 95.463 1.00 82.81 179 LEU A N 1
ATOM 1337 C CA . LEU A 1 179 ? -56.392 -20.376 95.152 1.00 82.81 179 LEU A CA 1
ATOM 1338 C C . LEU A 1 179 ? -56.073 -20.192 93.661 1.00 82.81 179 LEU A C 1
ATOM 1340 O O . LEU A 1 179 ? -55.003 -19.705 93.319 1.00 82.81 179 LEU A O 1
ATOM 1344 N N . VAL A 1 180 ? -57.020 -20.522 92.783 1.00 84.38 180 VAL A N 1
ATOM 1345 C CA . VAL A 1 180 ? -56.967 -20.306 91.335 1.00 84.38 180 VAL A CA 1
ATOM 1346 C C . VAL A 1 180 ? -56.933 -18.817 91.051 1.00 84.38 180 VAL A 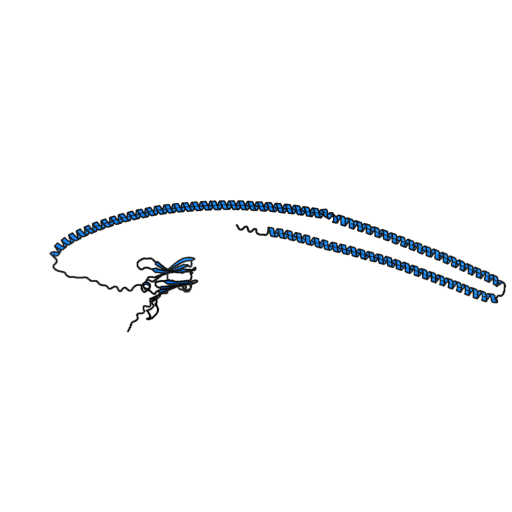C 1
ATOM 1348 O O . VAL A 1 180 ? -56.096 -18.404 90.272 1.00 84.38 180 VAL A O 1
ATOM 1351 N N . THR A 1 181 ? -57.738 -17.988 91.714 1.00 83.81 181 THR A N 1
ATOM 1352 C CA . THR A 1 181 ? -57.686 -16.529 91.517 1.00 83.81 181 THR A CA 1
ATOM 1353 C C . THR A 1 181 ? -56.329 -15.957 91.937 1.00 83.81 181 THR A C 1
ATOM 1355 O O . THR A 1 181 ? -55.736 -15.183 91.194 1.00 83.81 181 THR A O 1
ATOM 1358 N N . LEU A 1 182 ? -55.775 -16.376 93.082 1.00 82.75 182 LEU A N 1
ATOM 1359 C CA . LEU A 1 182 ? -54.438 -15.955 93.520 1.00 82.75 182 LEU A CA 1
ATOM 1360 C C . LEU A 1 182 ? -53.327 -16.470 92.592 1.00 82.75 182 LEU A C 1
ATOM 1362 O O . LEU A 1 182 ? -52.410 -15.720 92.261 1.00 82.75 182 LEU A O 1
ATOM 1366 N N . ALA A 1 183 ? -53.411 -17.724 92.144 1.00 85.75 183 ALA A N 1
ATOM 1367 C CA . ALA A 1 183 ? -52.457 -18.314 91.211 1.00 85.75 183 ALA A CA 1
ATOM 1368 C C . ALA A 1 183 ? -52.541 -17.664 89.825 1.00 85.75 183 ALA A C 1
ATOM 1370 O O . ALA A 1 183 ? -51.504 -17.384 89.233 1.00 85.75 183 ALA A O 1
ATOM 1371 N N . VAL A 1 184 ? -53.748 -17.374 89.337 1.00 89.94 184 VAL A N 1
ATOM 1372 C CA . VAL A 1 184 ? -54.008 -16.674 88.072 1.00 89.94 184 VAL A CA 1
ATOM 1373 C C . VAL A 1 184 ? -53.518 -15.236 88.156 1.00 89.94 184 VAL A C 1
ATOM 1375 O O . VAL A 1 184 ? -52.828 -14.806 87.244 1.00 89.94 184 VAL A O 1
ATOM 1378 N N . ASN A 1 185 ? -53.752 -14.521 89.257 1.00 89.81 185 ASN A N 1
ATOM 1379 C CA . ASN A 1 185 ? -53.230 -13.163 89.437 1.00 89.81 185 ASN A CA 1
ATOM 1380 C C . ASN A 1 185 ? -51.697 -13.150 89.550 1.00 89.81 185 ASN A C 1
ATOM 1382 O O . ASN A 1 185 ? -51.031 -12.307 88.954 1.00 89.81 185 ASN A O 1
ATOM 1386 N N . GLY A 1 186 ? -51.113 -14.108 90.278 1.00 91.88 186 GLY A N 1
ATOM 1387 C CA . GLY A 1 186 ? -49.659 -14.253 90.393 1.00 91.88 186 GLY A CA 1
ATOM 1388 C C . GLY A 1 186 ? -48.986 -14.742 89.105 1.00 91.88 186 GLY A C 1
ATOM 1389 O O . GLY A 1 186 ? -47.804 -14.469 88.884 1.00 91.88 186 GLY A O 1
ATOM 1390 N N . LEU A 1 187 ? -49.712 -15.476 88.259 1.00 93.06 187 LEU A N 1
ATOM 1391 C CA . LEU A 1 187 ? -49.282 -15.839 86.912 1.00 93.06 187 LEU A CA 1
ATOM 1392 C C . LEU A 1 187 ? -49.422 -14.648 85.965 1.00 93.06 187 LEU A C 1
ATOM 1394 O O . LEU A 1 187 ? -48.484 -14.388 85.224 1.00 93.06 187 LEU A O 1
ATOM 1398 N N . GLY A 1 188 ? -50.531 -13.910 86.050 1.00 93.50 188 GLY A N 1
ATOM 1399 C CA . GLY A 1 188 ? -50.796 -12.686 85.298 1.00 93.50 188 GLY A CA 1
ATOM 1400 C C . GLY A 1 188 ? -49.677 -11.679 85.502 1.00 93.50 188 GLY A C 1
ATOM 1401 O O . GLY A 1 188 ? -48.990 -11.350 84.547 1.00 93.50 188 GLY A O 1
ATOM 1402 N N . LYS A 1 189 ? -49.351 -11.355 86.759 1.00 93.88 189 LYS A N 1
ATOM 1403 C CA . LYS A 1 189 ? -48.236 -10.453 87.072 1.00 93.88 189 LYS A CA 1
ATOM 1404 C C . LYS A 1 189 ? -46.896 -10.934 86.506 1.00 93.88 189 LYS A C 1
ATOM 1406 O O . LYS A 1 189 ? -46.177 -10.167 85.887 1.00 93.88 189 LYS A O 1
ATOM 1411 N N . ARG A 1 190 ? -46.559 -12.221 86.669 1.00 93.75 190 ARG A N 1
ATOM 1412 C CA . ARG A 1 190 ? -45.319 -12.783 86.096 1.00 93.75 190 ARG A CA 1
ATOM 1413 C C . ARG A 1 190 ? -45.308 -12.758 84.570 1.00 93.75 190 ARG A C 1
ATOM 1415 O O . ARG A 1 190 ? -44.234 -12.731 83.971 1.00 93.75 190 ARG A O 1
ATOM 1422 N N . MET A 1 191 ? -46.478 -12.856 83.950 1.00 95.06 191 MET A N 1
ATOM 1423 C CA . MET A 1 191 ? -46.634 -12.774 82.509 1.00 95.06 191 MET A CA 1
ATOM 1424 C C . MET A 1 191 ? -46.473 -11.329 82.040 1.00 95.06 191 MET A C 1
ATOM 1426 O O . MET A 1 191 ? -45.709 -11.116 81.107 1.00 95.06 191 MET A O 1
ATOM 1430 N N . ASP A 1 192 ? -47.068 -10.362 82.737 1.00 95.56 192 ASP A N 1
ATOM 1431 C CA . ASP A 1 192 ? -46.892 -8.928 82.490 1.00 95.56 192 ASP A CA 1
ATOM 1432 C C . ASP A 1 192 ? -45.418 -8.517 82.637 1.00 95.56 192 ASP A C 1
ATOM 1434 O O . ASP A 1 192 ? -44.852 -7.946 81.708 1.00 95.56 192 ASP A O 1
ATOM 1438 N N . ASP A 1 193 ? -44.748 -8.934 83.720 1.00 95.94 193 ASP A N 1
ATOM 1439 C CA . ASP A 1 193 ? -43.314 -8.684 83.942 1.00 95.94 193 ASP A CA 1
ATOM 1440 C C . ASP A 1 193 ? -42.457 -9.261 82.792 1.00 95.94 193 ASP A C 1
ATOM 1442 O O . ASP A 1 193 ? -41.479 -8.660 82.337 1.00 95.94 193 ASP A O 1
ATOM 1446 N N . LYS A 1 194 ? -42.812 -10.456 82.291 1.00 95.88 194 LYS A N 1
ATOM 1447 C CA . LYS A 1 194 ? -42.132 -11.067 81.137 1.00 95.88 194 LYS A CA 1
ATOM 1448 C C . LYS A 1 194 ? -42.429 -10.330 79.837 1.00 95.88 194 LYS A C 1
ATOM 1450 O O . LYS A 1 194 ? -41.519 -10.209 79.023 1.00 95.88 194 LYS A O 1
ATOM 1455 N N . ILE A 1 195 ? -43.662 -9.876 79.629 1.00 96.44 195 ILE A N 1
ATOM 1456 C CA . ILE A 1 195 ? -44.059 -9.103 78.449 1.00 96.44 195 ILE A CA 1
ATOM 1457 C C . ILE A 1 195 ? -43.290 -7.783 78.424 1.00 96.44 195 ILE A C 1
ATOM 1459 O O . ILE A 1 195 ? -42.700 -7.459 77.399 1.00 96.44 195 ILE A O 1
ATOM 1463 N N . GLU A 1 196 ? -43.194 -7.081 79.551 1.00 96.81 196 GLU A N 1
ATOM 1464 C CA . GLU A 1 196 ? -42.428 -5.837 79.673 1.00 96.81 196 GLU A CA 1
ATOM 1465 C C . GLU A 1 196 ? -40.917 -6.071 79.469 1.00 96.81 196 GLU A C 1
ATOM 1467 O O . GLU A 1 196 ? -40.239 -5.332 78.745 1.00 96.81 196 GLU A O 1
ATOM 1472 N N . SER A 1 197 ? -40.377 -7.168 80.011 1.00 96.94 197 SER A N 1
ATOM 1473 C CA . SER A 1 197 ? -38.987 -7.571 79.753 1.00 96.94 197 SER A CA 1
ATOM 1474 C C . SER A 1 197 ? -38.727 -7.931 78.284 1.00 96.94 197 SER A C 1
ATOM 1476 O O . SER A 1 197 ? -37.634 -7.683 77.774 1.00 96.94 197 SER A O 1
ATOM 1478 N N . VAL A 1 198 ? -39.697 -8.527 77.589 1.00 96.69 198 VAL A N 1
ATOM 1479 C CA . VAL A 1 198 ? -39.583 -8.822 76.154 1.00 96.69 198 VAL A CA 1
ATOM 1480 C C . VAL A 1 198 ? -39.700 -7.540 75.335 1.00 96.69 198 VAL A C 1
ATOM 1482 O O . VAL A 1 198 ? -38.866 -7.337 74.460 1.00 96.69 198 VAL A O 1
ATOM 1485 N N . ALA A 1 199 ? -40.655 -6.662 75.647 1.00 96.19 199 ALA A N 1
ATOM 1486 C CA . ALA A 1 199 ? -40.834 -5.377 74.974 1.00 96.19 199 ALA A CA 1
ATOM 1487 C C . ALA A 1 199 ? -39.551 -4.536 75.036 1.00 96.19 199 ALA A C 1
ATOM 1489 O O . ALA A 1 199 ? -39.014 -4.150 74.006 1.00 96.19 199 ALA A O 1
ATOM 1490 N N . SER A 1 200 ? -38.958 -4.391 76.224 1.00 96.69 200 SER A N 1
ATOM 1491 C CA . SER A 1 200 ? -37.685 -3.669 76.383 1.00 96.69 200 SER A CA 1
ATOM 1492 C C . SER A 1 200 ? -36.513 -4.288 75.606 1.00 96.69 200 SER A C 1
ATOM 1494 O O . SER A 1 200 ? -35.655 -3.563 75.098 1.00 96.69 200 SER A O 1
ATOM 1496 N N . LYS A 1 201 ? -36.459 -5.621 75.471 1.00 97.25 201 LYS A N 1
ATOM 1497 C CA . LYS A 1 201 ? -35.455 -6.295 74.626 1.00 97.25 201 LYS A CA 1
ATOM 1498 C C . LYS A 1 201 ? -35.697 -6.064 73.138 1.00 97.25 201 LYS A C 1
ATOM 1500 O O . LYS A 1 201 ? -34.721 -5.935 72.404 1.00 97.25 201 LYS A O 1
ATOM 1505 N N . VAL A 1 202 ? -36.957 -6.032 72.707 1.00 97.06 202 VAL A N 1
ATOM 1506 C CA . VAL A 1 202 ? -37.335 -5.725 71.322 1.00 97.06 202 VAL A CA 1
ATOM 1507 C C . VAL A 1 202 ? -36.951 -4.286 70.990 1.00 97.06 202 VAL A C 1
ATOM 1509 O O . VAL A 1 202 ? -36.204 -4.097 70.038 1.00 97.06 202 VAL A O 1
ATOM 1512 N N . ASP A 1 203 ? -37.304 -3.315 71.835 1.00 97.06 203 ASP A N 1
ATOM 1513 C CA . ASP A 1 203 ? -36.928 -1.905 71.648 1.00 97.06 203 ASP A CA 1
ATOM 1514 C C . ASP A 1 203 ? -35.401 -1.723 71.584 1.00 97.06 203 ASP A C 1
ATOM 1516 O O . ASP A 1 203 ? -34.869 -0.958 70.780 1.00 97.06 203 ASP A O 1
ATOM 1520 N N . SER A 1 204 ? -34.658 -2.434 72.441 1.00 97.31 204 SER A N 1
ATOM 1521 C CA . SER A 1 204 ? -33.192 -2.391 72.423 1.00 97.31 204 SER A CA 1
ATOM 1522 C C . SER 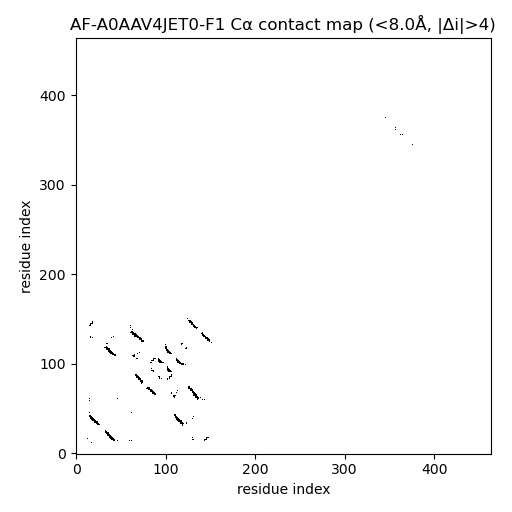A 1 204 ? -32.600 -3.023 71.161 1.00 97.31 204 SER A C 1
ATOM 1524 O O . SER A 1 204 ? -31.537 -2.585 70.715 1.00 97.31 204 SER A O 1
ATOM 1526 N N . LEU A 1 205 ? -33.227 -4.072 70.626 1.00 97.12 205 LEU A N 1
ATOM 1527 C CA . LEU A 1 205 ? -32.794 -4.723 69.394 1.00 97.12 205 LEU A CA 1
ATOM 1528 C C . LEU A 1 205 ? -33.094 -3.839 68.181 1.00 97.12 205 LEU A C 1
ATOM 1530 O O . LEU A 1 205 ? -32.227 -3.702 67.323 1.00 97.12 205 LEU A O 1
ATOM 1534 N N . GLU A 1 206 ? -34.273 -3.217 68.149 1.00 97.75 206 GLU A N 1
ATOM 1535 C CA . GLU A 1 206 ? -34.701 -2.286 67.105 1.00 97.75 206 GLU A CA 1
ATOM 1536 C C . GLU A 1 206 ? -33.715 -1.122 66.982 1.00 97.75 206 GLU A C 1
ATOM 1538 O O . GLU A 1 206 ? -33.125 -0.946 65.919 1.00 97.75 206 GLU A O 1
ATOM 1543 N N . ARG A 1 207 ? -33.387 -0.450 68.095 1.00 96.81 207 ARG A N 1
ATOM 1544 C CA . ARG A 1 207 ? -32.373 0.623 68.099 1.00 96.81 207 ARG A CA 1
ATOM 1545 C C . ARG A 1 207 ? -30.997 0.146 67.627 1.00 96.81 207 ARG A C 1
ATOM 1547 O O . ARG A 1 207 ? -30.344 0.820 66.843 1.00 96.81 207 ARG A O 1
ATOM 1554 N N . ASN A 1 208 ? -30.550 -1.039 68.059 1.00 97.00 208 ASN A N 1
ATOM 1555 C CA . ASN A 1 208 ? -29.262 -1.587 67.608 1.00 97.00 208 ASN A CA 1
ATOM 1556 C C . ASN A 1 208 ? -29.250 -1.863 66.096 1.00 97.00 208 ASN A C 1
ATOM 1558 O O . ASN A 1 208 ? -28.217 -1.707 65.443 1.00 97.00 208 ASN A O 1
ATOM 1562 N N . MET A 1 209 ? -30.380 -2.316 65.549 1.00 97.81 209 MET A N 1
ATOM 1563 C CA . MET A 1 209 ? -30.534 -2.549 64.117 1.00 97.81 209 MET A CA 1
ATOM 1564 C C . MET A 1 209 ? -30.571 -1.234 63.342 1.00 97.81 209 MET A C 1
ATOM 1566 O O . MET A 1 209 ? -29.865 -1.139 62.341 1.00 97.81 209 MET A O 1
ATOM 1570 N N . GLU A 1 210 ? -31.301 -0.224 63.819 1.00 97.81 210 GLU A N 1
ATOM 1571 C CA . GLU A 1 210 ? -31.304 1.126 63.239 1.00 97.81 210 GLU A CA 1
ATOM 1572 C C . GLU A 1 210 ? -29.891 1.722 63.200 1.00 97.81 210 GLU A C 1
ATOM 1574 O O . GLU A 1 210 ? -29.438 2.149 62.138 1.00 97.81 210 GLU A O 1
ATOM 1579 N N . ASP A 1 211 ? -29.140 1.642 64.304 1.00 97.50 211 ASP A N 1
ATOM 1580 C CA . ASP A 1 211 ? -27.756 2.129 64.375 1.00 97.50 211 ASP A CA 1
ATOM 1581 C C . ASP A 1 211 ? -26.835 1.407 63.376 1.00 97.50 211 ASP A C 1
ATOM 1583 O O . ASP A 1 211 ? -25.984 2.020 62.724 1.00 97.50 211 ASP A O 1
ATOM 1587 N N . LYS A 1 212 ? -26.991 0.083 63.231 1.00 97.50 212 LYS A N 1
ATOM 1588 C CA . LYS A 1 212 ? -26.206 -0.709 62.270 1.00 97.50 212 LYS A CA 1
ATOM 1589 C C . LYS A 1 212 ? -26.571 -0.395 60.828 1.00 97.50 212 LYS A C 1
ATOM 1591 O O . LYS A 1 212 ? -25.664 -0.326 60.003 1.00 97.50 212 LYS A O 1
ATOM 1596 N N . ILE A 1 213 ? -27.857 -0.220 60.529 1.00 97.25 213 ILE A N 1
ATOM 1597 C CA . ILE A 1 213 ? -28.329 0.177 59.198 1.00 97.25 213 ILE A CA 1
ATOM 1598 C C . ILE A 1 213 ? -27.764 1.556 58.862 1.00 97.25 213 ILE A C 1
ATOM 1600 O O . ILE A 1 213 ? -27.122 1.704 57.829 1.00 97.25 213 ILE A O 1
ATOM 1604 N N . HIS A 1 214 ? -27.867 2.517 59.780 1.00 97.12 214 HIS A N 1
ATOM 1605 C CA . HIS A 1 214 ? -27.319 3.855 59.577 1.00 97.12 214 HIS A CA 1
ATOM 1606 C C . HIS A 1 214 ? -25.791 3.842 59.393 1.00 97.12 214 HIS A C 1
ATOM 1608 O O . HIS A 1 214 ? -25.255 4.510 58.511 1.00 97.12 214 HIS A O 1
ATOM 1614 N N . SER A 1 215 ? -25.067 3.027 60.170 1.00 97.62 215 SER A N 1
ATOM 1615 C CA . SER A 1 215 ? -23.620 2.855 59.992 1.00 97.62 215 SER A CA 1
ATOM 1616 C C . SER A 1 215 ? -23.254 2.214 58.647 1.00 97.62 215 SER A C 1
ATOM 1618 O O . SER A 1 215 ? -22.198 2.534 58.093 1.00 97.62 215 SER A O 1
ATOM 1620 N N . LEU A 1 216 ? -24.080 1.296 58.137 1.00 97.62 216 LEU A N 1
ATOM 1621 C CA . LEU A 1 216 ? -23.884 0.688 56.822 1.00 97.62 216 LEU A CA 1
ATOM 1622 C C . LEU A 1 216 ? -24.168 1.681 55.695 1.00 97.62 216 LEU A C 1
ATOM 1624 O O . LEU A 1 216 ? -23.368 1.729 54.764 1.00 97.62 216 LEU A O 1
ATOM 1628 N N . ASP A 1 217 ? -25.219 2.495 55.810 1.00 97.44 217 ASP A N 1
ATOM 1629 C CA . ASP A 1 217 ? -25.533 3.552 54.842 1.00 97.44 217 ASP A CA 1
ATOM 1630 C C . ASP A 1 217 ? -24.363 4.531 54.702 1.00 97.44 217 ASP A C 1
ATOM 1632 O O . ASP A 1 217 ? -23.878 4.749 53.594 1.00 97.44 217 ASP A O 1
ATOM 1636 N N . ILE A 1 218 ? -23.810 5.015 55.823 1.00 97.50 218 ILE A N 1
ATOM 1637 C CA . ILE A 1 218 ? -22.640 5.910 55.808 1.00 97.50 218 ILE A CA 1
ATOM 1638 C C . ILE A 1 218 ? -21.446 5.251 55.099 1.00 97.50 218 ILE A C 1
ATOM 1640 O O . ILE A 1 218 ? -20.821 5.852 54.230 1.00 97.50 218 ILE A O 1
ATOM 1644 N N . LYS A 1 219 ? -21.134 3.987 55.421 1.00 97.44 219 LYS A N 1
ATOM 1645 C CA . LYS A 1 219 ? -20.021 3.268 54.772 1.00 97.44 219 LYS A CA 1
ATOM 1646 C C . LYS A 1 219 ? -20.258 3.039 53.282 1.00 97.44 219 LYS A C 1
ATOM 1648 O O . LYS A 1 219 ? -19.295 2.992 52.510 1.00 97.44 219 LYS A O 1
ATOM 1653 N N . MET A 1 220 ? -21.509 2.832 52.887 1.00 96.81 220 MET A N 1
ATOM 1654 C CA . MET A 1 220 ? -21.887 2.650 51.493 1.00 96.81 220 MET A CA 1
ATOM 1655 C C . MET A 1 220 ? -21.707 3.956 50.715 1.00 96.81 220 MET A C 1
ATOM 1657 O O . MET A 1 220 ? -21.103 3.926 49.642 1.00 96.81 220 MET A O 1
ATOM 1661 N N . ASP A 1 221 ? -22.123 5.086 51.287 1.00 97.44 221 ASP A N 1
ATOM 1662 C CA . ASP A 1 221 ? -21.912 6.416 50.711 1.00 97.44 221 ASP A CA 1
ATOM 1663 C C . ASP A 1 221 ? -20.419 6.765 50.601 1.00 97.44 221 ASP A C 1
ATOM 1665 O O . ASP A 1 221 ? -19.962 7.167 49.528 1.00 97.44 221 ASP A O 1
ATOM 1669 N N . ASP A 1 222 ? -19.623 6.500 51.642 1.00 97.62 222 ASP A N 1
ATOM 1670 C CA . ASP A 1 222 ? -18.166 6.695 51.612 1.00 97.62 222 ASP A CA 1
ATOM 1671 C C . ASP A 1 222 ? -17.502 5.842 50.516 1.00 97.62 222 ASP A C 1
ATOM 1673 O O . ASP A 1 222 ? -16.624 6.297 49.771 1.00 97.62 222 ASP A O 1
ATOM 1677 N N . THR A 1 223 ? -17.932 4.581 50.387 1.00 96.25 223 THR A N 1
ATOM 1678 C CA . THR A 1 223 ? -17.422 3.666 49.354 1.00 96.25 223 THR A CA 1
ATOM 1679 C C . THR A 1 223 ? -17.795 4.159 47.960 1.00 96.25 223 THR A C 1
ATOM 1681 O O . THR A 1 223 ? -16.947 4.153 47.062 1.00 96.25 223 THR A O 1
ATOM 1684 N N . LYS A 1 224 ? -19.034 4.627 47.777 1.00 97.62 224 LYS A N 1
ATOM 1685 C CA . LYS A 1 224 ? -19.513 5.212 46.523 1.00 97.62 224 LYS A CA 1
ATOM 1686 C C . LYS A 1 224 ? -18.690 6.442 46.143 1.00 97.62 224 LYS A C 1
ATOM 1688 O O . LYS A 1 224 ? -18.159 6.483 45.036 1.00 97.62 224 LYS A O 1
ATOM 1693 N N . GLN A 1 225 ? -18.488 7.377 47.070 1.00 97.19 225 GLN A N 1
ATOM 1694 C CA . GLN A 1 225 ? -17.695 8.583 46.829 1.00 97.19 225 GLN A CA 1
ATOM 1695 C C . GLN A 1 225 ? -16.229 8.253 46.491 1.00 97.19 225 GLN A C 1
ATOM 1697 O O . GLN A 1 225 ? -15.625 8.868 45.604 1.00 97.19 225 GLN A O 1
ATOM 1702 N N . SER A 1 226 ? -15.647 7.251 47.161 1.00 97.75 226 SER A N 1
ATOM 1703 C CA . SER A 1 226 ? -14.292 6.772 46.861 1.00 97.75 226 SER A CA 1
ATOM 1704 C C . SER A 1 226 ? -14.189 6.176 45.453 1.00 97.75 226 SER A C 1
ATOM 1706 O O . SER A 1 226 ? -13.211 6.431 44.743 1.00 97.75 226 SER A O 1
ATOM 1708 N N . LEU A 1 227 ? -15.194 5.404 45.027 1.00 96.94 227 LEU A N 1
ATOM 1709 C CA . LEU A 1 227 ? -15.255 4.830 43.683 1.00 96.94 227 LEU A CA 1
ATOM 1710 C C . LEU A 1 227 ? -15.443 5.905 42.609 1.00 96.94 227 LEU A C 1
ATOM 1712 O O . LEU A 1 227 ? -14.706 5.883 41.627 1.00 96.94 227 LEU A O 1
ATOM 1716 N N . GLU A 1 228 ? -16.344 6.866 42.816 1.00 97.62 228 GLU A N 1
ATOM 1717 C CA . GLU A 1 228 ? -1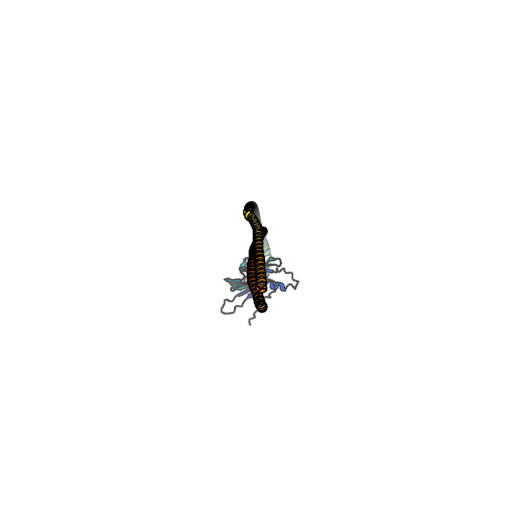6.545 8.006 41.907 1.00 97.62 228 GLU A CA 1
ATOM 1718 C C . GLU A 1 228 ? -15.250 8.815 41.736 1.00 97.62 228 GLU A C 1
ATOM 1720 O O . GLU A 1 228 ? -14.845 9.124 40.616 1.00 97.62 228 GLU A O 1
ATOM 1725 N N . SER A 1 229 ? -14.524 9.062 42.832 1.00 97.25 229 SER A N 1
ATOM 1726 C CA . SER A 1 229 ? -13.235 9.767 42.793 1.00 97.25 229 SER A CA 1
ATOM 1727 C C . SER A 1 229 ? -12.162 8.991 42.017 1.00 97.25 229 SER A C 1
ATOM 1729 O O . SER A 1 229 ? -11.410 9.571 41.229 1.00 97.25 229 SER A O 1
ATOM 1731 N N . LYS A 1 230 ? -12.080 7.666 42.212 1.00 96.75 230 LYS A N 1
ATOM 1732 C CA . LYS A 1 230 ? -11.144 6.805 41.467 1.00 96.75 230 LYS A CA 1
ATOM 1733 C C . LYS A 1 230 ? -11.500 6.723 39.987 1.00 96.75 230 LYS A C 1
ATOM 1735 O O . LYS A 1 230 ? -10.591 6.759 39.161 1.00 96.75 230 LYS A O 1
ATOM 1740 N N . ALA A 1 231 ? -12.788 6.632 39.661 1.00 95.31 231 ALA A N 1
ATOM 1741 C CA . ALA A 1 231 ? -13.271 6.624 38.287 1.00 95.31 231 ALA A CA 1
ATOM 1742 C C . ALA A 1 231 ? -12.909 7.935 37.574 1.00 95.31 231 ALA A C 1
ATOM 1744 O O . ALA A 1 231 ? -12.269 7.884 36.528 1.00 95.31 231 ALA A O 1
ATOM 1745 N N . GLY A 1 232 ? -13.179 9.091 38.193 1.00 97.50 232 GLY A N 1
ATOM 1746 C CA . GLY A 1 232 ? -12.809 10.393 37.628 1.00 97.50 232 GLY A CA 1
ATOM 1747 C C . GLY A 1 232 ? -11.293 10.577 37.463 1.00 97.50 232 GLY A C 1
ATOM 1748 O O . GLY A 1 232 ? -10.829 11.112 36.458 1.00 97.50 232 GLY A O 1
ATOM 1749 N N . SER A 1 233 ? -10.485 10.078 38.407 1.00 97.00 233 SER A N 1
ATOM 1750 C CA . SER A 1 233 ? -9.021 10.091 38.265 1.00 97.00 233 SER A CA 1
ATOM 1751 C C . SER A 1 233 ? -8.533 9.189 37.126 1.00 97.00 233 SER A C 1
ATOM 1753 O O . SER A 1 233 ? -7.588 9.549 36.420 1.00 97.00 233 SER A O 1
ATOM 1755 N N . LEU A 1 234 ? -9.159 8.024 36.932 1.00 96.19 234 LEU A N 1
ATOM 1756 C CA . LEU A 1 234 ? -8.836 7.120 35.830 1.00 96.19 234 LEU A CA 1
ATOM 1757 C C . LEU A 1 234 ? -9.200 7.748 34.479 1.00 96.19 234 LEU A C 1
ATOM 1759 O O . LEU A 1 234 ? -8.367 7.735 33.577 1.00 96.19 234 LEU A O 1
ATOM 1763 N N . GLU A 1 235 ? -10.390 8.338 34.375 1.00 96.38 235 GLU A N 1
ATOM 1764 C CA . GLU A 1 235 ? -10.874 9.041 33.184 1.00 96.38 235 GLU A CA 1
ATOM 1765 C C . GLU A 1 235 ? -9.928 10.185 32.797 1.00 96.38 235 GLU A C 1
ATOM 1767 O O . GLU A 1 235 ? -9.414 10.209 31.681 1.00 96.38 235 GLU A O 1
ATOM 1772 N N . SER A 1 236 ? -9.559 11.046 33.753 1.00 96.56 236 SER A N 1
ATOM 1773 C CA . SER A 1 236 ? -8.596 12.129 33.514 1.00 96.56 236 SER A CA 1
ATOM 1774 C C . SER A 1 236 ? -7.215 11.617 33.078 1.00 96.56 236 SER A C 1
ATOM 1776 O O . SER A 1 236 ? -6.589 12.178 32.178 1.00 96.56 236 SER A O 1
ATOM 1778 N N . ASN A 1 237 ? -6.726 10.525 33.674 1.00 96.75 237 ASN A N 1
ATOM 1779 C CA . ASN A 1 237 ? -5.459 9.915 33.264 1.00 96.75 237 ASN A CA 1
ATOM 1780 C C . ASN A 1 237 ? -5.521 9.314 31.853 1.00 96.75 237 ASN A C 1
ATOM 1782 O O . ASN A 1 237 ? -4.518 9.354 31.137 1.00 96.75 237 ASN A O 1
ATOM 1786 N N . MET A 1 238 ? -6.659 8.737 31.461 1.00 95.75 238 MET A N 1
ATOM 1787 C CA . MET A 1 238 ? -6.865 8.209 30.112 1.00 95.75 238 MET A CA 1
ATOM 1788 C C . MET A 1 238 ? -6.918 9.338 29.084 1.00 95.75 238 MET A C 1
ATOM 1790 O O . MET A 1 238 ? -6.183 9.260 28.104 1.00 95.75 238 MET A O 1
ATOM 1794 N N . GLU A 1 239 ? -7.666 10.409 29.356 1.00 96.94 239 GLU A N 1
ATOM 1795 C CA . GLU A 1 239 ? -7.746 11.598 28.495 1.00 96.94 239 GLU A CA 1
ATOM 1796 C C . GLU A 1 239 ? -6.354 12.199 28.242 1.00 96.94 239 GLU A C 1
ATOM 1798 O O . GLU A 1 239 ? -5.937 12.402 27.103 1.00 96.94 239 GLU A O 1
ATOM 1803 N N . ASN A 1 240 ? -5.558 12.366 29.305 1.00 96.50 240 ASN A N 1
ATOM 1804 C CA . ASN A 1 240 ? -4.188 12.874 29.198 1.00 96.50 240 ASN A CA 1
ATOM 1805 C C . ASN A 1 240 ? -3.273 11.955 28.368 1.00 96.50 240 ASN A C 1
ATOM 1807 O O . ASN A 1 240 ? -2.401 12.432 27.638 1.00 96.50 240 ASN A O 1
ATOM 1811 N N . LYS A 1 241 ? -3.438 10.629 28.481 1.00 95.88 241 LYS A N 1
ATOM 1812 C CA . LYS A 1 241 ? -2.666 9.666 27.682 1.00 95.88 241 LYS A CA 1
ATOM 1813 C C . LYS A 1 241 ? -3.080 9.678 26.216 1.00 95.88 241 LYS A C 1
ATOM 1815 O O . LYS A 1 241 ? -2.193 9.586 25.373 1.00 95.88 241 LYS A O 1
ATOM 1820 N N . ILE A 1 242 ? -4.376 9.799 25.930 1.00 94.25 242 ILE A N 1
ATOM 1821 C CA . ILE A 1 242 ? -4.906 9.921 24.567 1.00 94.25 242 ILE A CA 1
ATOM 1822 C C . ILE A 1 242 ? -4.346 11.190 23.923 1.00 94.25 242 ILE A C 1
ATOM 1824 O O . ILE A 1 242 ? -3.650 11.089 22.919 1.00 94.25 242 ILE A O 1
ATOM 1828 N N . GLN A 1 243 ? -4.471 12.344 24.586 1.00 96.56 243 GLN A N 1
ATOM 1829 C CA . GLN A 1 243 ? -3.914 13.605 24.090 1.00 96.56 243 GLN A CA 1
ATOM 1830 C C . GLN A 1 243 ? -2.392 13.533 23.868 1.00 96.56 243 GLN A C 1
ATOM 1832 O O . GLN A 1 243 ? -1.863 14.067 22.894 1.00 96.56 243 GLN A O 1
ATOM 1837 N N . SER A 1 244 ? -1.654 12.862 24.762 1.00 96.88 244 SER A N 1
ATOM 1838 C CA . SER A 1 244 ? -0.210 12.672 24.587 1.00 96.88 244 SER A CA 1
ATOM 1839 C C . SER A 1 244 ? 0.137 11.754 23.411 1.00 96.88 244 SER A C 1
ATOM 1841 O O . SER A 1 244 ? 1.225 11.913 22.851 1.00 96.88 244 SER A O 1
ATOM 1843 N N . LEU A 1 245 ? -0.701 10.764 23.096 1.00 95.31 245 LEU A N 1
ATOM 1844 C CA . LEU A 1 245 ? -0.507 9.886 21.942 1.00 95.31 245 LEU A CA 1
ATOM 1845 C C . LEU A 1 245 ? -0.829 10.622 20.643 1.00 95.31 245 LEU A C 1
ATOM 1847 O O . LEU A 1 245 ? -0.022 10.536 19.722 1.00 95.31 245 LEU A O 1
ATOM 1851 N N . ASP A 1 246 ? -1.909 11.404 20.612 1.00 94.38 246 ASP A N 1
ATOM 1852 C CA . ASP A 1 246 ? -2.277 12.236 19.461 1.00 94.38 246 ASP A CA 1
ATOM 1853 C C . ASP A 1 246 ? -1.150 13.209 19.101 1.00 94.38 246 ASP A C 1
ATOM 1855 O O . ASP A 1 246 ? -0.676 13.213 17.967 1.00 94.38 246 ASP A O 1
ATOM 1859 N N . ASN A 1 247 ? -0.599 13.924 20.089 1.00 95.56 247 ASN A N 1
ATOM 1860 C CA . ASN A 1 247 ? 0.527 14.833 19.851 1.00 95.56 247 ASN A CA 1
ATOM 1861 C C . ASN A 1 247 ? 1.760 14.101 19.277 1.00 95.56 247 ASN A C 1
ATOM 1863 O O . ASN A 1 247 ? 2.413 14.596 18.363 1.00 95.56 247 ASN A O 1
ATOM 1867 N N . LYS A 1 248 ? 2.082 12.897 19.778 1.00 94.62 248 LYS A N 1
ATOM 1868 C CA . LYS A 1 248 ? 3.205 12.093 19.250 1.00 94.62 248 LYS A CA 1
ATOM 1869 C C . LYS A 1 248 ? 2.943 11.581 17.835 1.00 94.62 248 LYS A C 1
ATOM 1871 O O . LYS A 1 248 ? 3.890 11.412 17.061 1.00 94.62 248 LYS A O 1
ATOM 1876 N N . MET A 1 249 ? 1.687 11.276 17.523 1.00 91.38 249 MET A N 1
ATOM 1877 C CA . MET A 1 249 ? 1.268 10.847 16.196 1.00 91.38 249 MET A CA 1
ATOM 1878 C C . MET A 1 249 ? 1.415 11.997 15.196 1.00 91.38 249 MET A C 1
ATOM 1880 O O . MET A 1 249 ? 2.005 11.788 14.135 1.00 91.38 249 MET A O 1
ATOM 1884 N N . ASP A 1 250 ? 0.999 13.209 15.568 1.00 95.12 250 ASP A N 1
ATOM 1885 C CA . ASP A 1 250 ? 1.184 14.422 14.763 1.00 95.12 250 ASP A CA 1
ATOM 1886 C C . ASP A 1 250 ? 2.671 14.751 14.541 1.00 95.12 250 ASP A C 1
ATOM 1888 O O . ASP A 1 250 ? 3.089 14.959 13.399 1.00 95.12 250 ASP A O 1
ATOM 1892 N N . ASP A 1 251 ? 3.502 14.688 15.588 1.00 95.94 251 ASP A N 1
ATOM 1893 C CA . ASP A 1 251 ? 4.957 14.882 15.476 1.00 95.94 251 ASP A CA 1
ATOM 1894 C C . ASP A 1 251 ? 5.597 13.854 14.522 1.00 95.94 251 ASP A C 1
ATOM 1896 O O . ASP A 1 251 ? 6.457 14.175 13.691 1.00 95.94 251 ASP A O 1
ATOM 1900 N N . THR A 1 252 ? 5.173 12.589 14.625 1.00 92.44 252 THR A N 1
ATOM 1901 C CA . THR A 1 252 ? 5.665 11.505 13.762 1.00 92.44 252 THR A CA 1
ATOM 1902 C C . THR A 1 252 ? 5.243 11.733 12.315 1.00 92.44 252 THR A C 1
ATOM 1904 O O . THR A 1 252 ? 6.073 11.591 11.413 1.00 92.44 252 THR A O 1
ATOM 1907 N N . LYS A 1 253 ? 3.986 12.129 12.088 1.00 94.50 253 LYS A N 1
ATOM 1908 C CA . LYS A 1 253 ? 3.459 12.470 10.765 1.00 94.50 253 LYS A CA 1
ATOM 1909 C C . LYS A 1 253 ? 4.269 13.599 10.128 1.00 94.50 253 LYS A C 1
ATOM 1911 O O . LYS A 1 253 ? 4.779 13.418 9.024 1.00 94.50 253 LYS A O 1
ATOM 1916 N N . GLN A 1 254 ? 4.491 14.697 10.850 1.00 94.94 254 GLN A N 1
ATOM 1917 C CA . GLN A 1 254 ? 5.275 15.834 10.360 1.00 94.94 254 GLN A CA 1
ATOM 1918 C C . GLN A 1 254 ? 6.734 15.449 10.050 1.00 94.94 254 GLN A C 1
ATOM 1920 O O . GLN A 1 254 ? 7.317 15.898 9.057 1.00 94.94 254 GLN A O 1
ATOM 1925 N N . SER A 1 255 ? 7.339 14.589 10.878 1.00 95.38 255 SER A N 1
ATOM 1926 C CA . SER A 1 255 ? 8.691 14.071 10.638 1.00 95.38 255 SER A CA 1
ATOM 1927 C C . SER A 1 255 ? 8.774 13.221 9.365 1.00 95.38 255 SER A C 1
ATOM 1929 O O . SER A 1 255 ? 9.753 13.323 8.619 1.00 95.38 255 SER A O 1
ATOM 1931 N N . VAL A 1 256 ? 7.761 12.387 9.105 1.00 90.88 256 VAL A N 1
ATOM 1932 C CA . VAL A 1 256 ? 7.676 11.569 7.887 1.00 90.88 256 VAL A CA 1
ATOM 1933 C C . VAL A 1 256 ? 7.477 12.449 6.656 1.00 90.88 256 VAL A C 1
ATOM 1935 O O . VAL A 1 256 ? 8.238 12.289 5.704 1.00 90.88 256 VAL A O 1
ATOM 1938 N N . GLU A 1 257 ? 6.544 13.404 6.695 1.00 93.19 257 GLU A N 1
ATOM 1939 C CA . GLU A 1 257 ? 6.310 14.370 5.607 1.00 93.19 257 GLU A CA 1
ATOM 1940 C C . GLU A 1 257 ? 7.611 15.106 5.241 1.00 93.19 257 GLU A C 1
ATOM 1942 O O . GLU A 1 257 ? 8.047 15.073 4.093 1.00 93.19 257 GLU A O 1
ATOM 1947 N N . SER A 1 258 ? 8.340 15.613 6.241 1.00 93.56 258 SER A N 1
ATOM 1948 C CA . SER A 1 258 ? 9.620 16.308 6.021 1.00 93.56 258 SER A CA 1
ATOM 1949 C C . SER A 1 258 ? 10.697 15.419 5.373 1.00 93.56 258 SER A C 1
ATOM 1951 O O . SER A 1 258 ? 11.522 15.887 4.582 1.00 93.56 258 SER A O 1
ATOM 1953 N N . LYS A 1 259 ? 10.735 14.122 5.715 1.00 92.00 259 LYS A N 1
ATOM 1954 C CA . LYS A 1 259 ? 11.676 13.160 5.113 1.00 92.00 259 LYS A CA 1
ATOM 1955 C C . LYS A 1 259 ? 11.303 12.816 3.674 1.00 92.00 259 LYS A C 1
ATOM 1957 O O . LYS A 1 259 ? 12.210 12.634 2.862 1.00 92.00 259 LYS A O 1
ATOM 1962 N N . VAL A 1 260 ? 10.009 12.719 3.370 1.00 90.56 260 VAL A N 1
ATOM 1963 C CA . VAL A 1 260 ? 9.509 12.501 2.006 1.00 90.56 260 VAL A CA 1
ATOM 1964 C C . VAL A 1 260 ? 9.888 13.687 1.123 1.00 90.56 260 VAL A C 1
ATOM 1966 O O . VAL A 1 260 ? 10.566 13.476 0.119 1.00 90.56 260 VAL A O 1
ATOM 1969 N N . ASP A 1 261 ? 9.610 14.917 1.561 1.00 92.56 261 ASP A N 1
ATOM 1970 C CA . ASP A 1 261 ? 9.980 16.136 0.828 1.00 92.56 261 ASP A CA 1
ATOM 1971 C C . ASP A 1 261 ? 11.497 16.215 0.579 1.00 92.56 261 ASP A C 1
ATOM 1973 O O . ASP A 1 261 ? 11.967 16.574 -0.504 1.00 92.56 261 ASP A O 1
ATOM 1977 N N . SER A 1 262 ? 12.311 15.843 1.574 1.00 95.75 262 SER A N 1
ATOM 1978 C CA . SER A 1 262 ? 13.770 15.801 1.420 1.00 95.75 262 SER A CA 1
ATOM 1979 C C . SER A 1 262 ? 14.220 14.771 0.375 1.00 95.75 262 SER A C 1
ATOM 1981 O O . SER A 1 262 ? 15.097 15.069 -0.442 1.00 95.75 262 SER A O 1
ATOM 1983 N N . LEU A 1 263 ? 13.620 13.576 0.367 1.00 89.38 263 LEU A N 1
ATOM 1984 C CA . LEU A 1 263 ? 13.919 12.536 -0.619 1.00 89.38 263 LEU A CA 1
ATOM 1985 C C . LEU A 1 263 ? 13.486 12.941 -2.030 1.00 89.38 263 LEU A C 1
ATOM 1987 O O . LEU A 1 263 ? 14.251 12.725 -2.972 1.00 89.38 263 LEU A O 1
ATOM 1991 N N . GLU A 1 264 ? 12.311 13.554 -2.181 1.00 90.62 264 GLU A N 1
ATOM 1992 C CA . GLU A 1 264 ? 11.834 14.061 -3.471 1.00 90.62 264 GLU A CA 1
ATOM 1993 C C . GLU A 1 264 ? 12.801 15.088 -4.061 1.00 90.62 264 GLU A C 1
ATOM 1995 O O . GLU A 1 264 ? 13.170 14.976 -5.234 1.00 90.62 264 GLU A O 1
ATOM 2000 N N . ASN A 1 265 ? 13.288 16.023 -3.242 1.00 92.75 265 ASN A N 1
ATOM 2001 C CA . ASN A 1 265 ? 14.275 17.018 -3.662 1.00 92.75 265 ASN A CA 1
ATOM 2002 C C . ASN A 1 265 ? 15.612 16.380 -4.080 1.00 92.75 265 ASN A C 1
ATOM 2004 O O . ASN A 1 265 ? 16.202 16.772 -5.088 1.00 92.75 265 ASN A O 1
ATOM 2008 N N . ILE A 1 266 ? 16.089 15.362 -3.350 1.00 92.62 266 ILE A N 1
ATOM 2009 C CA . ILE A 1 266 ? 17.316 14.628 -3.712 1.00 92.62 266 ILE A CA 1
ATOM 2010 C C . ILE A 1 266 ? 17.147 13.897 -5.051 1.00 92.62 266 ILE A C 1
ATOM 2012 O O . ILE A 1 266 ? 18.079 13.873 -5.860 1.00 92.62 266 ILE A O 1
ATOM 2016 N N . ILE A 1 267 ? 15.989 13.275 -5.281 1.00 90.31 267 ILE A N 1
ATOM 2017 C CA . ILE A 1 267 ? 15.702 12.552 -6.525 1.00 90.31 267 ILE A CA 1
ATOM 2018 C C . ILE A 1 267 ? 15.630 13.524 -7.704 1.00 90.31 267 ILE A C 1
ATOM 2020 O O . ILE A 1 267 ? 16.270 13.250 -8.719 1.00 90.31 267 ILE A O 1
ATOM 2024 N N . HIS A 1 268 ? 14.929 14.653 -7.560 1.00 90.06 268 HIS A N 1
ATOM 2025 C CA . HIS A 1 268 ? 14.875 15.691 -8.594 1.00 90.06 268 HIS A CA 1
ATOM 2026 C C . HIS A 1 268 ? 16.276 16.203 -8.931 1.00 90.06 268 HIS A C 1
ATOM 2028 O O . HIS A 1 268 ? 16.692 16.103 -10.079 1.00 90.06 268 HIS A O 1
ATOM 2034 N N . GLY A 1 269 ? 17.078 16.581 -7.929 1.00 94.19 269 GLY A N 1
ATOM 2035 C CA . GLY A 1 269 ? 18.446 17.044 -8.182 1.00 94.19 269 GLY A CA 1
ATOM 2036 C C . GLY A 1 269 ? 19.335 15.998 -8.872 1.00 94.19 269 GLY A C 1
ATOM 2037 O O . GLY A 1 269 ? 20.160 16.337 -9.719 1.00 94.19 269 GLY A O 1
ATOM 2038 N N . LYS A 1 270 ? 19.175 14.703 -8.559 1.00 94.19 270 LYS A N 1
ATOM 2039 C CA . LYS A 1 270 ? 19.905 13.630 -9.259 1.00 94.19 270 LYS A CA 1
ATOM 2040 C C . LYS A 1 270 ? 19.427 13.420 -10.696 1.00 94.19 270 LYS A C 1
ATOM 2042 O O . LYS A 1 270 ? 20.257 13.077 -11.538 1.00 94.19 270 LYS A O 1
ATOM 2047 N N . LEU A 1 271 ? 18.130 13.577 -10.959 1.00 91.69 271 LEU A N 1
ATOM 2048 C CA . LEU A 1 271 ? 17.571 13.507 -12.308 1.00 91.69 271 LEU A CA 1
ATOM 2049 C C . LEU A 1 271 ? 18.067 14.676 -13.157 1.00 91.69 271 LEU A C 1
ATOM 2051 O O . LEU A 1 271 ? 18.580 14.417 -14.239 1.00 91.69 271 LEU A O 1
ATOM 2055 N N . ASP A 1 272 ? 18.056 15.897 -12.623 1.00 93.31 272 ASP A N 1
ATOM 2056 C CA . ASP A 1 272 ? 18.573 17.081 -13.316 1.00 93.31 272 ASP A CA 1
ATOM 2057 C C . ASP A 1 272 ? 20.058 16.904 -13.678 1.00 93.31 272 ASP A C 1
ATOM 2059 O O . ASP A 1 272 ? 20.485 17.174 -14.799 1.00 93.31 272 ASP A O 1
ATOM 2063 N N . ILE A 1 273 ? 20.880 16.387 -12.756 1.00 94.88 273 ILE A N 1
ATOM 2064 C CA . ILE A 1 273 ? 22.297 16.090 -13.040 1.00 94.88 273 ILE A CA 1
ATOM 2065 C C . ILE A 1 273 ? 22.436 15.017 -14.131 1.00 94.88 273 ILE A C 1
ATOM 2067 O O . ILE A 1 273 ? 23.356 15.083 -14.949 1.00 94.88 273 ILE A O 1
ATOM 2071 N N . LEU A 1 274 ? 21.580 13.993 -14.127 1.00 92.19 274 LEU A N 1
ATOM 2072 C CA . LEU A 1 274 ? 21.615 12.935 -15.134 1.00 92.19 274 LEU A CA 1
ATOM 2073 C C . LEU A 1 274 ? 21.212 13.463 -16.515 1.00 92.19 274 LEU A C 1
ATOM 2075 O O . LEU A 1 274 ? 21.890 13.135 -17.486 1.00 92.19 274 LEU A O 1
ATOM 2079 N N . GLU A 1 275 ? 20.156 14.269 -16.581 1.00 94.06 275 GLU A N 1
ATOM 2080 C CA . GLU A 1 275 ? 19.666 14.921 -17.796 1.00 94.06 275 GLU A CA 1
ATOM 2081 C C . GLU A 1 275 ? 20.761 15.790 -18.418 1.00 94.06 275 GLU A C 1
ATOM 2083 O O . GLU A 1 275 ? 21.182 15.508 -19.538 1.00 94.06 275 GLU A O 1
ATOM 2088 N N . ASN A 1 276 ? 21.359 16.696 -17.637 1.00 92.88 276 ASN A N 1
ATOM 2089 C CA . ASN A 1 276 ? 22.481 17.524 -18.092 1.00 92.88 276 ASN A CA 1
ATOM 2090 C C . ASN A 1 276 ? 23.662 16.679 -18.609 1.00 92.88 276 ASN A C 1
ATOM 2092 O O . ASN A 1 276 ? 24.243 16.970 -19.648 1.00 92.88 276 ASN A O 1
ATOM 2096 N N . ARG A 1 277 ? 24.011 15.574 -17.929 1.00 94.12 277 ARG A N 1
ATOM 2097 C CA . ARG A 1 277 ? 25.091 14.675 -18.387 1.00 94.12 277 ARG A CA 1
ATOM 2098 C C . ARG A 1 277 ? 24.757 13.942 -19.686 1.00 94.12 277 ARG A C 1
ATOM 2100 O O . ARG A 1 277 ? 25.680 13.542 -20.400 1.00 94.12 277 ARG A O 1
ATOM 2107 N N . ILE A 1 278 ? 23.481 13.661 -19.940 1.00 88.50 278 ILE A N 1
ATOM 2108 C CA . ILE A 1 278 ? 23.023 13.040 -21.185 1.00 88.50 278 ILE A CA 1
ATOM 2109 C C . ILE A 1 278 ? 23.061 14.076 -22.306 1.00 88.50 278 ILE A C 1
ATOM 2111 O O . ILE A 1 278 ? 23.638 13.773 -23.348 1.00 88.50 278 ILE A O 1
ATOM 2115 N N . GLU A 1 279 ? 22.546 15.284 -22.072 1.00 89.75 279 GLU A N 1
ATOM 2116 C CA . GLU A 1 279 ? 22.632 16.406 -23.013 1.00 89.75 279 GLU A CA 1
ATOM 2117 C C . GLU A 1 279 ? 24.088 16.705 -23.384 1.00 89.75 279 GLU A C 1
ATOM 2119 O O . GLU A 1 279 ? 24.442 16.633 -24.559 1.00 89.75 279 GLU A O 1
ATOM 2124 N N . ASP A 1 280 ? 24.977 16.852 -22.396 1.00 88.12 280 ASP A N 1
ATOM 2125 C CA . ASP A 1 280 ? 26.415 17.046 -22.618 1.00 88.12 280 ASP A CA 1
ATOM 2126 C C . ASP A 1 280 ? 27.029 15.929 -23.470 1.00 88.12 280 ASP A C 1
ATOM 2128 O O . ASP A 1 280 ? 27.920 16.166 -24.288 1.00 88.12 280 ASP A O 1
ATOM 2132 N N . LYS A 1 281 ? 26.610 14.673 -23.271 1.00 85.19 281 LYS A N 1
ATOM 2133 C CA . LYS A 1 281 ? 27.112 13.544 -24.065 1.00 85.19 281 LYS A CA 1
ATOM 2134 C C . LYS A 1 281 ? 26.564 13.550 -25.484 1.00 85.19 281 LYS A C 1
ATOM 2136 O O . LYS A 1 281 ? 27.309 13.183 -26.390 1.00 85.19 281 LYS A O 1
ATOM 2141 N N . ILE A 1 282 ? 25.305 13.933 -25.676 1.00 81.44 282 ILE A N 1
ATOM 2142 C CA . ILE A 1 282 ? 24.683 14.073 -26.996 1.00 81.44 282 ILE A CA 1
ATOM 2143 C C . ILE A 1 282 ? 25.377 15.201 -27.765 1.00 81.44 282 ILE A C 1
ATOM 2145 O O . ILE A 1 282 ? 25.838 14.974 -28.885 1.00 81.44 282 ILE A O 1
ATOM 2149 N N . ASP A 1 283 ? 25.572 16.355 -27.131 1.00 80.62 283 ASP A N 1
ATOM 2150 C CA . ASP A 1 283 ? 26.243 17.513 -27.722 1.00 80.62 283 ASP A CA 1
ATOM 2151 C C . ASP A 1 283 ? 27.720 17.232 -28.007 1.00 80.62 283 ASP A C 1
ATOM 2153 O O . ASP A 1 283 ? 28.235 17.535 -29.087 1.00 80.62 283 ASP A O 1
ATOM 2157 N N . ASN A 1 284 ? 28.431 16.568 -27.093 1.00 77.44 284 ASN A N 1
ATOM 2158 C CA . ASN A 1 284 ? 29.806 16.141 -27.360 1.00 77.44 284 ASN A CA 1
ATOM 2159 C C . ASN A 1 284 ? 29.887 15.052 -28.443 1.00 77.44 284 ASN A C 1
ATOM 2161 O O . ASN A 1 284 ? 30.924 14.914 -29.097 1.00 77.44 284 ASN A O 1
ATOM 2165 N N . ASN A 1 285 ? 28.797 14.324 -28.709 1.00 79.81 285 ASN A N 1
ATOM 2166 C CA . ASN A 1 285 ? 28.699 13.396 -29.835 1.00 79.81 285 ASN A CA 1
ATOM 2167 C C . ASN A 1 285 ? 28.442 14.095 -31.189 1.00 79.81 285 ASN A C 1
ATOM 2169 O O . ASN A 1 285 ? 28.163 13.441 -32.194 1.00 79.81 285 ASN A O 1
ATOM 2173 N N . ASN A 1 286 ? 28.701 15.407 -31.276 1.00 68.44 286 ASN A N 1
ATOM 2174 C CA . ASN A 1 286 ? 28.960 16.163 -32.513 1.00 68.44 286 ASN A CA 1
ATOM 2175 C C . ASN A 1 286 ? 30.012 15.525 -33.457 1.00 68.44 286 ASN A C 1
ATOM 2177 O O . ASN A 1 286 ? 30.214 15.986 -34.586 1.00 68.44 286 ASN A O 1
ATOM 2181 N N . ASN A 1 287 ? 30.664 14.437 -33.042 1.00 75.44 287 ASN A N 1
ATOM 2182 C CA . ASN A 1 287 ? 31.373 13.517 -33.926 1.00 75.44 287 ASN A CA 1
ATOM 2183 C C . ASN A 1 287 ? 30.481 12.961 -35.045 1.00 75.44 287 ASN A C 1
ATOM 2185 O O . ASN A 1 287 ? 30.994 12.752 -36.141 1.00 75.44 287 ASN A O 1
ATOM 2189 N N . LEU A 1 288 ? 29.168 12.802 -34.830 1.00 76.81 288 LEU A N 1
ATOM 2190 C CA . LEU A 1 288 ? 28.237 12.403 -35.889 1.00 76.81 288 LEU A CA 1
ATOM 2191 C C . LEU A 1 288 ? 28.171 13.457 -37.003 1.00 76.81 288 LEU A C 1
ATOM 2193 O O . LEU A 1 288 ? 28.261 13.117 -38.178 1.00 76.81 288 LEU A O 1
ATOM 2197 N N . ASN A 1 289 ? 28.120 14.746 -36.651 1.00 76.75 289 ASN A N 1
ATOM 2198 C CA . ASN A 1 289 ? 28.135 15.824 -37.642 1.00 76.75 289 ASN A CA 1
ATOM 2199 C C . ASN A 1 289 ? 29.484 15.889 -38.385 1.00 76.75 289 ASN A C 1
ATOM 2201 O O . ASN A 1 289 ? 29.521 16.064 -39.601 1.00 76.75 289 ASN A O 1
ATOM 2205 N N . LYS A 1 290 ? 30.606 15.666 -37.682 1.00 82.50 290 LYS A N 1
ATOM 2206 C CA . LYS A 1 290 ? 31.926 15.530 -38.328 1.00 82.50 290 LYS A CA 1
ATOM 2207 C C . LYS A 1 290 ? 31.991 14.319 -39.262 1.00 82.50 290 LYS A C 1
ATOM 2209 O O . LYS A 1 290 ? 32.585 14.428 -40.329 1.00 82.50 290 LYS A O 1
ATOM 2214 N N . LEU A 1 291 ? 31.386 13.192 -38.887 1.00 80.56 291 LEU A N 1
ATOM 2215 C CA . LEU A 1 291 ? 31.340 11.981 -39.705 1.00 80.56 291 LEU A CA 1
ATOM 2216 C C . LEU A 1 291 ? 30.514 12.202 -40.975 1.00 80.56 291 LEU A C 1
ATOM 2218 O O . LEU A 1 291 ? 30.996 11.887 -42.057 1.00 80.56 291 LEU A O 1
ATOM 2222 N N . ILE A 1 292 ? 29.343 12.839 -40.862 1.00 78.00 292 ILE A N 1
ATOM 2223 C CA . ILE A 1 292 ? 28.511 13.234 -42.012 1.00 78.00 292 ILE A CA 1
ATOM 2224 C C . ILE A 1 292 ? 29.281 14.188 -42.940 1.00 78.00 292 ILE A C 1
ATOM 2226 O O . ILE A 1 292 ? 29.254 14.033 -44.159 1.00 78.00 292 ILE A O 1
ATOM 2230 N N . GLN A 1 293 ? 30.024 15.152 -42.386 1.00 83.31 293 GLN A N 1
ATOM 2231 C CA . GLN A 1 293 ? 30.864 16.044 -43.192 1.00 83.31 293 GLN A CA 1
ATOM 2232 C C . GLN A 1 293 ? 32.022 15.311 -43.880 1.00 83.31 293 GLN A C 1
ATOM 2234 O O . GLN A 1 293 ? 32.340 15.622 -45.030 1.00 83.31 293 GLN A O 1
ATOM 2239 N N . MET A 1 294 ? 32.658 14.353 -43.200 1.00 81.75 294 MET A N 1
ATOM 2240 C CA . MET A 1 294 ? 33.707 13.525 -43.796 1.00 81.75 294 MET A CA 1
ATOM 2241 C C . MET A 1 294 ? 33.152 12.652 -44.921 1.00 81.75 294 MET A C 1
ATOM 2243 O O . MET A 1 294 ? 33.764 12.615 -45.984 1.00 81.75 294 MET A O 1
ATOM 2247 N N . ASP A 1 295 ? 31.990 12.029 -44.733 1.00 80.12 295 ASP A N 1
ATOM 2248 C CA . ASP A 1 295 ? 31.323 11.212 -45.752 1.00 80.12 295 ASP A CA 1
ATOM 2249 C C . ASP A 1 295 ? 30.957 12.037 -46.996 1.00 80.12 295 ASP A C 1
ATOM 2251 O O . ASP A 1 295 ? 31.295 11.670 -48.125 1.00 80.12 295 ASP A O 1
ATOM 2255 N N . PHE A 1 296 ? 30.388 13.231 -46.792 1.00 82.00 296 PHE A N 1
ATOM 2256 C CA . PHE A 1 296 ? 30.102 14.160 -47.884 1.00 82.00 296 PHE A CA 1
ATOM 2257 C C . PHE A 1 296 ? 31.378 14.587 -48.624 1.00 82.00 296 PHE A C 1
ATOM 2259 O O . PHE A 1 296 ? 31.403 14.642 -49.858 1.00 82.00 296 PHE A O 1
ATOM 2266 N N . LYS A 1 297 ? 32.462 14.866 -47.886 1.00 87.38 297 LYS A N 1
ATOM 2267 C CA . LYS A 1 297 ? 33.752 15.242 -48.475 1.00 87.38 297 LYS A CA 1
ATOM 2268 C C . LYS A 1 297 ? 34.357 14.089 -49.277 1.00 87.38 297 LYS A C 1
ATOM 2270 O O . LYS A 1 297 ? 34.746 14.311 -50.418 1.00 87.38 297 LYS A O 1
ATOM 2275 N N . VAL A 1 298 ? 34.396 12.876 -48.726 1.00 83.88 298 VAL A N 1
ATOM 2276 C CA . VAL A 1 298 ? 34.914 11.681 -49.413 1.00 83.88 298 VAL A CA 1
ATOM 2277 C C . VAL A 1 298 ? 34.093 11.379 -50.664 1.00 83.88 298 VAL A C 1
ATOM 2279 O O . VAL A 1 298 ? 34.671 11.174 -51.728 1.00 83.88 298 VAL A O 1
ATOM 2282 N N . SER A 1 299 ? 32.763 11.442 -50.575 1.00 79.31 299 SER A N 1
ATOM 2283 C CA . SER A 1 299 ? 31.867 11.243 -51.720 1.00 79.31 299 SER A CA 1
ATOM 2284 C C . SER A 1 299 ? 32.127 12.253 -52.841 1.00 79.31 299 SER A C 1
ATOM 2286 O O . SER A 1 299 ? 32.175 11.884 -54.017 1.00 79.31 299 SER A O 1
ATOM 2288 N N . LYS A 1 300 ? 32.352 13.526 -52.489 1.00 87.44 300 LYS A N 1
ATOM 2289 C CA . LYS A 1 300 ? 32.678 14.584 -53.452 1.00 87.44 300 LYS A CA 1
ATOM 2290 C C . LYS A 1 300 ? 34.048 14.376 -54.105 1.00 87.44 300 LYS A C 1
ATOM 2292 O O . LYS A 1 300 ? 34.147 14.454 -55.327 1.00 87.44 300 LYS A O 1
ATOM 2297 N N . GLU A 1 301 ? 35.084 14.098 -53.315 1.00 88.31 301 GLU A N 1
ATOM 2298 C CA . GLU A 1 301 ? 36.435 13.840 -53.838 1.00 88.31 301 GLU A CA 1
ATOM 2299 C C . GLU A 1 301 ? 36.459 12.587 -54.729 1.00 88.31 301 GLU A C 1
ATOM 2301 O O . GLU A 1 301 ? 37.072 12.594 -55.795 1.00 88.31 301 GLU A O 1
ATOM 2306 N N . LEU A 1 302 ? 35.717 11.536 -54.362 1.00 81.12 302 LEU A N 1
ATOM 2307 C CA . LEU A 1 302 ? 35.596 10.319 -55.166 1.00 81.12 302 LEU A CA 1
ATOM 2308 C C . LEU A 1 302 ? 34.881 10.576 -56.502 1.00 81.12 302 LEU A C 1
ATOM 2310 O O . LEU A 1 302 ? 35.292 10.044 -57.535 1.00 81.12 302 LEU A O 1
ATOM 2314 N N . ALA A 1 303 ? 33.829 11.400 -56.506 1.00 76.69 303 ALA A N 1
ATOM 2315 C CA . ALA A 1 303 ? 33.143 11.797 -57.734 1.00 76.69 303 ALA A CA 1
ATOM 2316 C C . ALA A 1 303 ? 34.063 12.601 -58.669 1.00 76.69 303 ALA A C 1
ATOM 2318 O O . ALA A 1 303 ? 34.085 12.337 -59.874 1.00 76.69 303 ALA A O 1
ATOM 2319 N N . ASN A 1 304 ? 34.860 13.521 -58.116 1.00 84.56 304 ASN A N 1
ATOM 2320 C CA . ASN A 1 304 ? 35.849 14.289 -58.875 1.00 84.56 304 ASN A CA 1
ATOM 2321 C C . ASN A 1 304 ? 36.931 13.377 -59.468 1.00 84.56 304 ASN A C 1
ATOM 2323 O O . ASN A 1 304 ? 37.172 13.425 -60.673 1.00 84.56 304 ASN A O 1
ATOM 2327 N N . PHE A 1 305 ? 37.509 12.483 -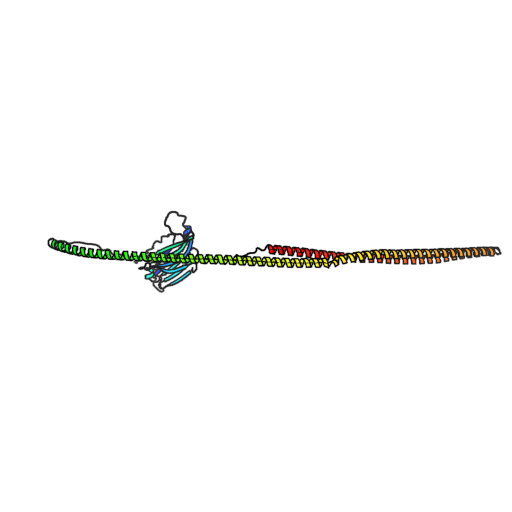58.657 1.00 84.56 305 PHE A N 1
ATOM 2328 C CA . PHE A 1 305 ? 38.518 11.520 -59.106 1.00 84.56 305 PHE A CA 1
ATOM 2329 C C . PHE A 1 305 ? 38.004 10.630 -60.248 1.00 84.56 305 PHE A C 1
ATOM 2331 O O . PHE A 1 305 ? 38.723 10.381 -61.218 1.00 84.56 305 PHE A O 1
ATOM 2338 N N . ARG A 1 306 ? 36.738 10.185 -60.186 1.00 74.75 306 ARG A N 1
ATOM 2339 C CA . ARG A 1 306 ? 36.097 9.427 -61.277 1.00 74.75 306 ARG A CA 1
ATOM 2340 C C . ARG A 1 306 ? 36.005 10.236 -62.568 1.00 74.75 306 ARG A C 1
ATOM 2342 O O . ARG A 1 306 ? 36.257 9.688 -63.639 1.00 74.75 306 ARG A O 1
ATOM 2349 N N . GLN A 1 307 ? 35.625 11.511 -62.485 1.00 78.25 307 GLN A N 1
ATOM 2350 C CA . GLN A 1 307 ? 35.527 12.377 -63.662 1.00 78.25 307 GLN A CA 1
ATOM 2351 C C . GLN A 1 307 ? 36.900 12.654 -64.280 1.00 78.25 307 GLN A C 1
ATOM 2353 O O . GLN A 1 307 ? 37.037 12.564 -65.500 1.00 78.25 307 GLN A O 1
ATOM 2358 N N . GLU A 1 308 ? 37.908 12.919 -63.448 1.00 81.31 308 GLU A N 1
ATOM 2359 C CA . GLU A 1 308 ? 39.293 13.138 -63.876 1.00 81.31 308 GLU A CA 1
ATOM 2360 C C . GLU A 1 308 ? 39.867 11.883 -64.544 1.00 81.31 308 GLU A C 1
ATOM 2362 O O . GLU A 1 308 ? 40.259 11.926 -65.708 1.00 81.31 308 GLU A O 1
ATOM 2367 N N . THR A 1 309 ? 39.766 10.726 -63.881 1.00 77.69 309 THR A N 1
ATOM 2368 C CA . THR A 1 309 ? 40.235 9.440 -64.423 1.00 77.69 309 THR A CA 1
ATOM 2369 C C . THR A 1 309 ? 39.542 9.097 -65.745 1.00 77.69 309 THR A C 1
ATOM 2371 O O . THR A 1 309 ? 40.187 8.661 -66.699 1.00 77.69 309 THR A O 1
ATOM 2374 N N . LYS A 1 310 ? 38.224 9.323 -65.845 1.00 77.88 310 LYS A N 1
ATOM 2375 C CA . LYS A 1 310 ? 37.473 9.105 -67.089 1.00 77.88 310 LYS A CA 1
ATOM 2376 C C . LYS A 1 310 ? 37.961 10.023 -68.212 1.00 77.88 310 LYS A C 1
ATOM 2378 O O . LYS A 1 310 ? 38.103 9.565 -69.347 1.00 77.88 310 LYS A O 1
ATOM 2383 N N . SER A 1 311 ? 38.210 11.295 -67.905 1.00 78.12 311 SER A N 1
ATOM 2384 C CA . SER A 1 311 ? 38.741 12.271 -68.860 1.00 78.12 311 SER A CA 1
ATOM 2385 C C . SER A 1 311 ? 40.133 11.867 -69.356 1.00 78.12 311 SER A C 1
ATOM 2387 O O . SER A 1 311 ? 40.364 11.844 -70.565 1.00 78.12 311 SER A O 1
ATOM 2389 N N . ASP A 1 312 ? 41.027 11.463 -68.453 1.00 79.75 312 ASP A N 1
ATOM 2390 C CA . ASP A 1 312 ? 42.404 11.071 -68.778 1.00 79.75 312 ASP A CA 1
ATOM 2391 C C . ASP A 1 312 ? 42.472 9.794 -69.620 1.00 79.75 312 ASP A C 1
ATOM 2393 O O . ASP A 1 312 ? 43.216 9.727 -70.608 1.00 79.75 312 ASP A O 1
ATOM 2397 N N . ILE A 1 313 ? 41.659 8.788 -69.277 1.00 76.56 313 ILE A N 1
ATOM 2398 C CA . ILE A 1 313 ? 41.544 7.551 -70.059 1.00 76.56 313 ILE A CA 1
ATOM 2399 C C . ILE A 1 313 ? 40.982 7.863 -71.448 1.00 76.56 313 ILE A C 1
ATOM 2401 O O . ILE A 1 313 ? 41.550 7.423 -72.450 1.00 76.56 313 ILE A O 1
ATOM 2405 N N . SER A 1 314 ? 39.909 8.658 -71.530 1.00 73.00 314 SER A N 1
ATOM 2406 C CA . SER A 1 314 ? 39.305 9.041 -72.811 1.00 73.00 314 SER A CA 1
ATOM 2407 C C . SER A 1 314 ? 40.285 9.825 -73.688 1.00 73.00 314 SER A C 1
ATOM 2409 O O . SER A 1 314 ? 40.400 9.546 -74.881 1.00 73.00 314 SER A O 1
ATOM 2411 N N . GLY A 1 315 ? 41.031 10.768 -73.105 1.00 78.12 315 GLY A N 1
ATOM 2412 C CA . GLY A 1 315 ? 42.048 11.545 -73.815 1.00 78.12 315 GLY A CA 1
ATOM 2413 C C . GLY A 1 315 ? 43.206 10.678 -74.313 1.00 78.12 315 GLY A C 1
ATOM 2414 O O . GLY A 1 315 ? 43.644 10.815 -75.459 1.00 78.12 315 GLY A O 1
ATOM 2415 N N . SER A 1 316 ? 43.662 9.729 -73.491 1.00 79.31 316 SER A N 1
ATOM 2416 C CA . SER A 1 316 ? 44.708 8.769 -73.868 1.00 79.31 316 SER A CA 1
ATOM 2417 C C . SER A 1 316 ? 44.253 7.836 -74.995 1.00 79.31 316 SER A C 1
ATOM 2419 O O . SER A 1 316 ? 45.016 7.591 -75.935 1.00 79.31 316 SER A O 1
ATOM 2421 N N . LEU A 1 317 ? 43.003 7.363 -74.949 1.00 73.25 317 LEU A N 1
ATOM 2422 C CA . LEU A 1 317 ? 42.413 6.516 -75.986 1.00 73.25 317 LEU A CA 1
ATOM 2423 C C . LEU A 1 317 ? 42.257 7.276 -77.311 1.00 73.25 317 LEU A C 1
ATOM 2425 O O . LEU A 1 317 ? 42.607 6.753 -78.369 1.00 73.25 317 LEU A O 1
ATOM 2429 N N . GLU A 1 318 ? 41.813 8.535 -77.264 1.00 78.31 318 GLU A N 1
ATOM 2430 C CA . GLU A 1 318 ? 41.705 9.387 -78.451 1.00 78.31 318 GLU A CA 1
ATOM 2431 C C . GLU A 1 318 ? 43.085 9.668 -79.071 1.00 78.31 318 GLU A C 1
ATOM 2433 O O . GLU A 1 318 ? 43.258 9.598 -80.294 1.00 78.31 318 GLU A O 1
ATOM 2438 N N . ALA A 1 319 ? 44.099 9.937 -78.243 1.00 79.12 319 ALA A N 1
ATOM 2439 C CA . ALA A 1 319 ? 45.474 10.128 -78.699 1.00 79.12 319 ALA A CA 1
ATOM 2440 C C . ALA A 1 319 ? 46.046 8.855 -79.345 1.00 79.12 319 ALA A C 1
ATOM 2442 O O . ALA A 1 319 ? 46.706 8.934 -80.390 1.00 79.12 319 ALA A O 1
ATOM 2443 N N . LEU A 1 320 ? 45.763 7.684 -78.766 1.00 75.38 320 LEU A N 1
ATOM 2444 C CA . LEU A 1 320 ? 46.158 6.391 -79.320 1.00 75.38 320 LEU A CA 1
ATOM 2445 C C . LEU A 1 320 ? 45.469 6.129 -80.665 1.00 75.38 320 LEU A C 1
ATOM 2447 O O . LEU A 1 320 ? 46.151 5.786 -81.632 1.00 75.38 320 LEU A O 1
ATOM 2451 N N . ALA A 1 321 ? 44.158 6.368 -80.758 1.00 72.56 321 ALA A N 1
ATOM 2452 C CA . ALA A 1 321 ? 43.394 6.234 -81.997 1.00 72.56 321 ALA A CA 1
ATOM 2453 C C . ALA A 1 321 ? 43.940 7.160 -83.097 1.00 72.56 321 ALA A C 1
ATOM 2455 O O . ALA A 1 321 ? 44.207 6.714 -84.215 1.00 72.56 321 ALA A O 1
ATOM 2456 N N . LYS A 1 322 ? 44.225 8.431 -82.771 1.00 79.12 322 LYS A N 1
ATOM 2457 C CA . LYS A 1 322 ? 44.868 9.383 -83.697 1.00 79.12 322 LYS A CA 1
ATOM 2458 C C . LYS A 1 322 ? 46.249 8.906 -84.147 1.00 79.12 322 LYS A C 1
ATOM 2460 O O . LYS A 1 322 ? 46.578 9.015 -85.329 1.00 79.12 322 LYS A O 1
ATOM 2465 N N . LYS A 1 323 ? 47.068 8.377 -83.230 1.00 79.19 323 LYS A N 1
ATOM 2466 C CA . LYS A 1 323 ? 48.408 7.864 -83.552 1.00 79.19 323 LYS A CA 1
ATOM 2467 C C . LYS A 1 323 ? 48.331 6.625 -84.445 1.00 79.19 323 LYS A C 1
ATOM 2469 O O . LYS A 1 323 ? 49.076 6.567 -85.421 1.00 79.19 323 LYS A O 1
ATOM 2474 N N . SER A 1 324 ? 47.417 5.700 -84.157 1.00 70.44 324 SER A N 1
ATOM 2475 C CA . SER A 1 324 ? 47.156 4.508 -84.972 1.00 70.44 324 SER A CA 1
ATOM 2476 C C . SER A 1 324 ? 46.727 4.892 -86.391 1.00 70.44 324 SER A C 1
ATOM 2478 O O . SER A 1 324 ? 47.393 4.521 -87.357 1.00 70.44 324 SER A O 1
ATOM 2480 N N . ASN A 1 325 ? 45.724 5.767 -86.520 1.00 77.06 325 ASN A N 1
ATOM 2481 C CA . ASN A 1 325 ? 45.240 6.253 -87.816 1.00 77.06 325 ASN A CA 1
ATOM 2482 C C . ASN A 1 325 ? 46.331 6.983 -88.612 1.00 77.06 325 ASN A C 1
ATOM 2484 O O . ASN A 1 325 ? 46.440 6.815 -89.824 1.00 77.06 325 ASN A O 1
ATOM 2488 N N . LYS A 1 326 ? 47.196 7.756 -87.941 1.00 80.94 326 LYS A N 1
ATOM 2489 C CA . LYS A 1 326 ? 48.338 8.421 -88.586 1.00 80.94 326 LYS A CA 1
ATOM 2490 C C . LYS A 1 326 ? 49.396 7.430 -89.078 1.00 80.94 326 LYS A C 1
ATOM 2492 O O . LYS A 1 326 ? 49.986 7.655 -90.133 1.00 80.94 326 LYS A O 1
ATOM 2497 N N . VAL A 1 327 ? 49.674 6.371 -88.315 1.00 76.81 327 VAL A N 1
ATOM 2498 C CA . VAL A 1 327 ? 50.608 5.308 -88.724 1.00 76.81 327 VAL A CA 1
ATOM 2499 C C . VAL A 1 327 ? 50.040 4.537 -89.913 1.00 76.81 327 VAL A C 1
ATOM 2501 O O . VAL A 1 327 ? 50.754 4.374 -90.900 1.00 76.81 327 VAL A O 1
ATOM 2504 N N . LEU A 1 328 ? 48.760 4.161 -89.864 1.00 72.94 328 LEU A N 1
ATOM 2505 C CA . LEU A 1 328 ? 48.051 3.514 -90.972 1.00 72.94 328 LEU A CA 1
ATOM 2506 C C . LEU A 1 328 ? 48.042 4.388 -92.233 1.00 72.94 328 LEU A C 1
ATOM 2508 O O . LEU A 1 328 ? 48.374 3.900 -93.309 1.00 72.94 328 LEU A O 1
ATOM 2512 N N . GLY A 1 329 ? 47.767 5.690 -92.101 1.00 75.12 329 GLY A N 1
ATOM 2513 C CA . GLY A 1 329 ? 47.819 6.635 -93.220 1.00 75.12 329 GLY A CA 1
ATOM 2514 C C . GLY A 1 329 ? 49.210 6.722 -93.855 1.00 75.12 329 GLY A C 1
ATOM 2515 O O . GLY A 1 329 ? 49.353 6.548 -95.062 1.00 75.12 329 GLY A O 1
ATOM 2516 N N . LYS A 1 330 ? 50.266 6.885 -93.043 1.00 80.19 330 LYS A N 1
ATOM 2517 C CA . LYS A 1 330 ? 51.657 6.898 -93.538 1.00 80.19 330 LYS A CA 1
ATOM 2518 C C . LYS A 1 330 ? 52.064 5.583 -94.197 1.00 80.19 330 LYS A C 1
ATOM 2520 O O . LYS A 1 330 ? 52.806 5.598 -95.179 1.00 80.19 330 LYS A O 1
ATOM 2525 N N . PHE A 1 331 ? 51.624 4.459 -93.635 1.00 75.12 331 PHE A N 1
ATOM 2526 C CA . PHE A 1 331 ? 51.865 3.143 -94.209 1.00 75.12 331 PHE A CA 1
ATOM 2527 C C . PHE A 1 331 ? 51.186 3.028 -95.577 1.00 75.12 331 PHE A C 1
ATOM 2529 O O . PHE A 1 331 ? 51.861 2.684 -96.544 1.00 75.12 331 PHE A O 1
ATOM 2536 N N . SER A 1 332 ? 49.912 3.422 -95.683 1.00 74.50 332 SER A N 1
ATOM 2537 C CA . SER A 1 332 ? 49.157 3.451 -96.941 1.00 74.50 332 SER A CA 1
ATOM 2538 C C . SER A 1 332 ? 49.832 4.330 -98.001 1.00 74.50 332 SER A C 1
ATOM 2540 O O . SER A 1 332 ? 50.065 3.876 -99.116 1.00 74.50 332 SER A O 1
ATOM 2542 N N . GLU A 1 333 ? 50.247 5.553 -97.654 1.00 79.19 333 GLU A N 1
ATOM 2543 C CA . GLU A 1 333 ? 50.959 6.455 -98.578 1.00 79.19 333 GLU A CA 1
ATOM 2544 C C . GLU A 1 333 ? 52.327 5.906 -99.022 1.00 79.19 333 GLU A C 1
ATOM 2546 O O . GLU A 1 333 ? 52.774 6.119 -100.154 1.00 79.19 333 GLU A O 1
ATOM 2551 N N . SER A 1 334 ? 53.064 5.253 -98.115 1.00 76.62 334 SER A N 1
ATOM 2552 C CA . SER A 1 334 ? 54.346 4.619 -98.444 1.00 76.62 334 SER A CA 1
ATOM 2553 C C . SER A 1 334 ? 54.145 3.405 -99.346 1.00 76.62 334 SER A C 1
ATOM 2555 O O . SER A 1 334 ? 54.931 3.187 -100.270 1.00 76.62 334 SER A O 1
ATOM 2557 N N . PHE A 1 335 ? 53.096 2.631 -99.079 1.00 74.12 335 PHE A N 1
ATOM 2558 C CA . PHE A 1 335 ? 52.696 1.475 -99.862 1.00 74.12 335 PHE A CA 1
ATOM 2559 C C . PHE A 1 335 ? 52.322 1.888 -101.286 1.00 74.12 335 PHE A C 1
ATOM 2561 O O . PHE A 1 335 ? 52.911 1.391 -102.244 1.00 74.12 335 PHE A O 1
ATOM 2568 N N . GLU A 1 336 ? 51.442 2.877 -101.428 1.00 74.81 336 GLU A N 1
ATOM 2569 C CA . GLU A 1 336 ? 50.996 3.393 -102.722 1.00 74.81 336 GLU A CA 1
ATOM 2570 C C . GLU A 1 336 ? 52.163 3.973 -103.538 1.00 74.81 336 GLU A C 1
ATOM 2572 O O . GLU A 1 336 ? 52.309 3.674 -104.724 1.00 74.81 336 GLU A O 1
ATOM 2577 N N . ARG A 1 337 ? 53.085 4.713 -102.901 1.00 77.19 337 ARG A N 1
ATOM 2578 C CA . ARG A 1 337 ? 54.312 5.195 -103.566 1.00 77.19 337 ARG A CA 1
ATOM 2579 C C . ARG A 1 337 ? 55.217 4.066 -104.043 1.00 77.19 337 ARG A C 1
ATOM 2581 O O . ARG A 1 337 ? 55.773 4.173 -105.136 1.00 77.19 337 ARG A O 1
ATOM 2588 N N . ASN A 1 338 ? 55.401 3.018 -103.244 1.00 73.19 338 ASN A N 1
ATOM 2589 C CA . ASN A 1 338 ? 56.202 1.869 -103.658 1.00 73.19 338 ASN A CA 1
ATOM 2590 C C . ASN A 1 338 ? 55.528 1.110 -104.803 1.00 73.19 338 ASN A C 1
ATOM 2592 O O . ASN A 1 338 ? 56.208 0.774 -105.766 1.00 73.19 338 ASN A O 1
ATOM 2596 N N . MET A 1 339 ? 54.207 0.927 -104.757 1.00 72.69 339 MET A N 1
ATOM 2597 C CA . MET A 1 339 ? 53.447 0.297 -105.839 1.00 72.69 339 MET A CA 1
ATOM 2598 C C . MET A 1 339 ? 53.531 1.100 -107.138 1.00 72.69 339 MET A C 1
ATOM 2600 O O . MET A 1 339 ? 53.809 0.527 -108.189 1.00 72.69 339 MET A O 1
ATOM 2604 N N . ASN A 1 340 ? 53.408 2.427 -107.068 1.00 74.69 340 ASN A N 1
ATOM 2605 C CA . ASN A 1 340 ? 53.549 3.299 -108.235 1.00 74.69 340 ASN A CA 1
ATOM 2606 C C . ASN A 1 340 ? 54.977 3.287 -108.805 1.00 74.69 340 ASN A C 1
ATOM 2608 O O . ASN A 1 340 ? 55.147 3.267 -110.022 1.00 74.69 340 ASN A O 1
ATOM 2612 N N . LYS A 1 341 ? 56.014 3.237 -107.954 1.00 80.62 341 LYS A N 1
ATOM 2613 C CA . LYS A 1 341 ? 57.412 3.087 -108.403 1.00 80.62 341 LYS A CA 1
ATOM 2614 C C . LYS A 1 341 ? 57.660 1.742 -109.072 1.00 80.62 341 LYS A C 1
ATOM 2616 O O . LYS A 1 341 ? 58.263 1.713 -110.140 1.00 80.62 341 LYS A O 1
ATOM 2621 N N . THR A 1 342 ? 57.195 0.652 -108.464 1.00 72.81 342 THR A N 1
ATOM 2622 C CA . THR A 1 342 ? 57.301 -0.687 -109.049 1.00 72.81 342 THR A CA 1
ATOM 2623 C C . THR A 1 342 ? 56.566 -0.718 -110.382 1.00 72.81 342 THR A C 1
ATOM 2625 O O . THR A 1 342 ? 57.164 -1.090 -111.381 1.00 72.81 342 THR A O 1
ATOM 2628 N N . SER A 1 343 ? 55.329 -0.216 -110.443 1.00 73.38 343 SER A N 1
ATOM 2629 C CA . SER A 1 343 ? 54.567 -0.117 -111.692 1.00 73.38 343 SER A CA 1
ATOM 2630 C C . SER A 1 343 ? 55.302 0.700 -112.759 1.00 73.38 343 SER A C 1
ATOM 2632 O O . SER A 1 343 ? 55.348 0.281 -113.909 1.00 73.38 343 SER A O 1
ATOM 2634 N N . GLY A 1 344 ? 55.916 1.831 -112.397 1.00 75.94 344 GLY A N 1
ATOM 2635 C CA . GLY A 1 344 ? 56.698 2.649 -113.328 1.00 75.94 344 GLY A CA 1
ATOM 2636 C C . GLY A 1 344 ? 57.969 1.958 -113.834 1.00 75.94 344 GLY A C 1
ATOM 2637 O O . GLY A 1 344 ? 58.288 2.059 -115.016 1.00 75.94 344 GLY A O 1
ATOM 2638 N N . LEU A 1 345 ? 58.675 1.216 -112.972 1.00 76.88 345 LEU A N 1
ATOM 2639 C CA . LEU A 1 345 ? 59.822 0.394 -113.378 1.00 76.88 345 LEU A CA 1
ATOM 2640 C C . LEU A 1 345 ? 59.402 -0.728 -114.327 1.00 76.88 345 LEU A C 1
ATOM 2642 O O . LEU A 1 345 ? 60.112 -0.989 -115.293 1.00 76.88 345 LEU A O 1
ATOM 2646 N N . LEU A 1 346 ? 58.252 -1.358 -114.074 1.00 72.25 346 LEU A N 1
ATOM 2647 C CA . LEU A 1 346 ? 57.710 -2.399 -114.944 1.00 72.25 346 L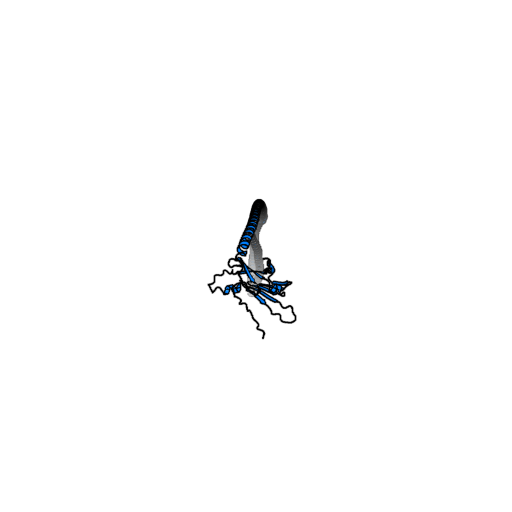EU A CA 1
ATOM 2648 C C . LEU A 1 346 ? 57.370 -1.844 -116.333 1.00 72.25 346 LEU A C 1
ATOM 2650 O O . LEU A 1 346 ? 57.806 -2.427 -117.319 1.00 72.25 346 LEU A O 1
ATOM 2654 N N . VAL A 1 347 ? 56.709 -0.682 -116.410 1.00 75.50 347 VAL A N 1
ATOM 2655 C CA . VAL A 1 347 ? 56.432 0.005 -117.688 1.00 75.50 347 VAL A CA 1
ATOM 2656 C C . VAL A 1 347 ? 57.732 0.391 -118.403 1.00 75.50 347 VAL A C 1
ATOM 2658 O O . VAL A 1 347 ? 57.881 0.145 -119.591 1.00 75.50 347 VAL A O 1
ATOM 2661 N N . SER A 1 348 ? 58.727 0.923 -117.686 1.00 77.25 348 SER A N 1
ATOM 2662 C CA . SER A 1 348 ? 60.018 1.289 -118.291 1.00 77.25 348 SER A CA 1
ATOM 2663 C C . SER A 1 348 ? 60.821 0.075 -118.779 1.00 77.25 348 SER A C 1
ATOM 2665 O O . SER A 1 348 ? 61.510 0.168 -119.802 1.00 77.25 348 SER A O 1
ATOM 2667 N N . MET A 1 349 ? 60.747 -1.060 -118.071 1.00 73.00 349 MET A N 1
ATOM 2668 C CA . MET A 1 349 ? 61.304 -2.328 -118.546 1.00 73.00 349 MET A CA 1
ATOM 2669 C C . MET A 1 349 ? 60.563 -2.809 -119.791 1.00 73.00 349 MET A C 1
ATOM 2671 O O . MET A 1 349 ? 61.232 -3.210 -120.738 1.00 73.00 349 MET A O 1
ATOM 2675 N N . GLU A 1 350 ? 59.230 -2.727 -119.814 1.00 73.94 350 GLU A N 1
ATOM 2676 C CA . GLU A 1 350 ? 58.401 -3.081 -120.972 1.00 73.94 350 GLU A CA 1
ATOM 2677 C C . GLU A 1 350 ? 58.769 -2.234 -122.205 1.00 73.94 350 GLU A C 1
ATOM 2679 O O . GLU A 1 350 ? 59.103 -2.797 -123.249 1.00 73.94 350 GLU A O 1
ATOM 2684 N N . ASP A 1 351 ? 58.866 -0.908 -122.057 1.00 78.50 351 ASP A N 1
ATOM 2685 C CA . ASP A 1 351 ? 59.265 0.027 -123.122 1.00 78.50 351 ASP A CA 1
ATOM 2686 C C . ASP A 1 351 ? 60.692 -0.236 -123.635 1.00 78.50 351 ASP A C 1
ATOM 2688 O O . ASP A 1 351 ? 60.960 -0.244 -124.843 1.00 78.50 351 ASP A O 1
ATOM 2692 N N . SER A 1 352 ? 61.639 -0.457 -122.714 1.00 77.19 352 SER A N 1
ATOM 2693 C CA . SER A 1 352 ? 63.032 -0.766 -123.063 1.00 77.19 352 SER A CA 1
ATOM 2694 C C . SER A 1 352 ? 63.120 -2.075 -123.835 1.00 77.19 352 SER A C 1
ATOM 2696 O O . SER A 1 352 ? 63.904 -2.188 -124.778 1.00 77.19 352 SER A O 1
ATOM 2698 N N . PHE A 1 353 ? 62.304 -3.055 -123.451 1.00 72.25 353 PHE A N 1
ATOM 2699 C CA . PHE A 1 353 ? 62.262 -4.356 -124.093 1.00 72.25 353 PHE A CA 1
ATOM 2700 C C . PHE A 1 353 ? 61.637 -4.281 -125.488 1.00 72.25 353 PHE A C 1
ATOM 2702 O O . PHE A 1 353 ? 62.210 -4.812 -126.443 1.00 72.25 353 PHE A O 1
ATOM 2709 N N . ASP A 1 354 ? 60.531 -3.552 -125.637 1.00 73.06 354 ASP A N 1
ATOM 2710 C CA . ASP A 1 354 ? 59.898 -3.304 -126.934 1.00 73.06 354 ASP A CA 1
ATOM 2711 C C . ASP A 1 354 ? 60.857 -2.571 -127.895 1.00 73.06 354 ASP A C 1
ATOM 2713 O O . ASP A 1 354 ? 60.990 -2.954 -129.063 1.00 73.06 354 ASP A O 1
ATOM 2717 N N . SER A 1 355 ? 61.632 -1.599 -127.398 1.00 73.06 355 SER A N 1
ATOM 2718 C CA . SER A 1 355 ? 62.678 -0.902 -128.168 1.00 73.06 355 SER A CA 1
ATOM 2719 C C . SER A 1 355 ? 63.825 -1.825 -128.611 1.00 73.06 355 SER A C 1
ATOM 2721 O O . SER A 1 355 ? 64.254 -1.788 -129.771 1.00 73.06 355 SER A O 1
ATOM 2723 N N . LEU A 1 356 ? 64.306 -2.695 -127.716 1.00 65.44 356 LEU A N 1
ATOM 2724 C CA . LEU A 1 356 ? 65.403 -3.630 -127.994 1.00 65.44 356 LEU A CA 1
ATOM 2725 C C . LEU A 1 356 ? 64.984 -4.689 -129.024 1.00 65.44 356 LEU A C 1
ATOM 2727 O O . LEU A 1 356 ? 65.755 -5.052 -129.914 1.00 65.44 356 LEU A O 1
ATOM 2731 N N . MET A 1 357 ? 63.729 -5.123 -128.950 1.00 63.25 357 MET A N 1
ATOM 2732 C CA . MET A 1 357 ? 63.191 -6.181 -129.796 1.00 63.25 357 MET A CA 1
ATOM 2733 C C . MET A 1 357 ? 62.691 -5.711 -131.164 1.00 63.25 357 MET A C 1
ATOM 2735 O O . MET A 1 357 ? 62.634 -6.505 -132.105 1.00 63.25 357 MET A O 1
ATOM 2739 N N . SER A 1 358 ? 62.439 -4.411 -131.327 1.00 66.75 358 SER A N 1
ATOM 2740 C CA . SER A 1 358 ? 62.167 -3.786 -132.629 1.00 66.75 358 SER A CA 1
ATOM 2741 C C . SER A 1 358 ? 63.328 -3.936 -133.634 1.00 66.75 358 SER A C 1
ATOM 2743 O O . SER A 1 358 ? 63.159 -3.647 -134.818 1.00 66.75 358 SER A O 1
ATOM 2745 N N . ARG A 1 359 ? 64.522 -4.372 -133.188 1.00 59.34 359 ARG A N 1
ATOM 2746 C CA . ARG A 1 359 ? 65.771 -4.380 -133.975 1.00 59.34 359 ARG A CA 1
ATOM 2747 C C . ARG A 1 359 ? 66.292 -5.759 -134.411 1.00 59.34 359 ARG A C 1
ATOM 2749 O O . ARG A 1 359 ? 67.316 -5.806 -135.087 1.00 59.34 359 ARG A O 1
ATOM 2756 N N . GLY A 1 360 ? 65.596 -6.868 -134.140 1.00 55.84 360 GLY A N 1
ATOM 2757 C CA . GLY A 1 360 ? 65.946 -8.155 -134.764 1.00 55.84 360 GLY A CA 1
ATOM 2758 C C . GLY A 1 360 ? 65.259 -9.387 -134.168 1.00 55.84 360 GLY A C 1
ATOM 2759 O O . GLY A 1 360 ? 65.328 -9.603 -132.968 1.00 55.84 360 GLY A O 1
ATOM 2760 N N . L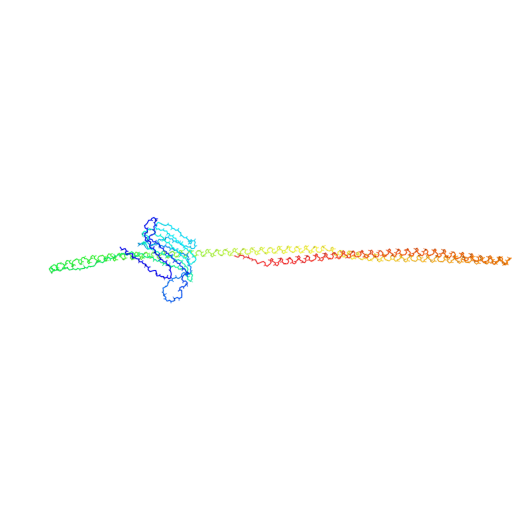EU A 1 361 ? 64.685 -10.228 -135.046 1.00 54.88 361 LEU A N 1
ATOM 2761 C CA . LEU A 1 361 ? 64.054 -11.548 -134.803 1.00 54.88 361 LEU A CA 1
ATOM 2762 C C . LEU A 1 361 ? 62.619 -11.546 -134.204 1.00 54.88 361 LEU A C 1
ATOM 2764 O O . LEU A 1 361 ? 62.426 -11.846 -133.026 1.00 54.88 361 LEU A O 1
ATOM 2768 N N . PRO A 1 362 ? 61.568 -11.363 -135.034 1.00 64.81 362 PRO A N 1
ATOM 2769 C CA . PRO A 1 362 ? 60.169 -11.277 -134.582 1.00 64.81 362 PRO A CA 1
ATOM 2770 C C . PRO A 1 362 ? 59.594 -12.560 -133.951 1.00 64.81 362 PRO A C 1
ATOM 2772 O O . PRO A 1 362 ? 58.605 -12.492 -133.227 1.00 64.81 362 PRO A O 1
ATOM 2775 N N . LYS A 1 363 ? 60.190 -13.737 -134.195 1.00 66.19 363 LYS A N 1
ATOM 2776 C CA . LYS A 1 363 ? 59.707 -15.002 -133.607 1.00 66.19 363 LYS A CA 1
ATOM 2777 C C . LYS A 1 363 ? 60.208 -15.210 -132.175 1.00 66.19 363 LYS A C 1
ATOM 2779 O O . LYS A 1 363 ? 59.427 -15.592 -131.317 1.00 66.19 363 LYS A O 1
ATOM 2784 N N . LEU A 1 364 ? 61.471 -14.868 -131.907 1.00 69.56 364 LEU A N 1
ATOM 2785 C CA . LEU A 1 364 ? 62.040 -14.872 -130.554 1.00 69.56 364 LEU A CA 1
ATO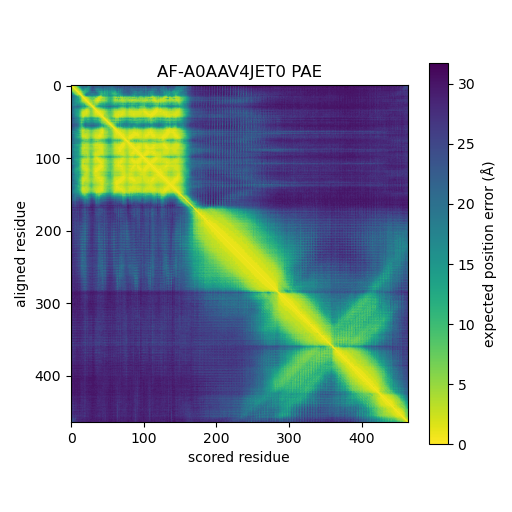M 2786 C C . LEU A 1 364 ? 61.418 -13.762 -129.682 1.00 69.56 364 LEU A C 1
ATOM 2788 O O . LEU A 1 364 ? 61.277 -13.920 -128.474 1.00 69.56 364 LEU A O 1
ATOM 2792 N N . HIS A 1 365 ? 60.979 -12.666 -130.311 1.00 66.25 365 HIS A N 1
ATOM 2793 C CA . HIS A 1 365 ? 60.295 -11.556 -129.651 1.00 66.25 365 HIS A CA 1
ATOM 2794 C C . HIS A 1 365 ? 59.021 -11.970 -128.909 1.00 66.25 365 HIS A C 1
ATOM 2796 O O . HIS A 1 365 ? 58.854 -11.620 -127.741 1.00 66.25 365 HIS A O 1
ATOM 2802 N N . LYS A 1 366 ? 58.138 -12.729 -129.568 1.00 75.38 366 LYS A N 1
ATOM 2803 C CA . LYS A 1 366 ? 56.841 -13.102 -128.995 1.00 75.38 366 LYS A CA 1
ATOM 2804 C C . LYS A 1 366 ? 56.997 -13.991 -127.760 1.00 75.38 366 LYS A C 1
ATOM 2806 O O . LYS A 1 366 ? 56.327 -13.754 -126.757 1.00 75.38 366 LYS A O 1
ATOM 2811 N N . ASP A 1 367 ? 57.897 -14.967 -127.825 1.00 76.12 367 ASP A N 1
ATOM 2812 C CA . ASP A 1 367 ? 58.071 -15.943 -126.748 1.00 76.12 367 ASP A CA 1
ATOM 2813 C C . ASP A 1 367 ? 58.731 -15.301 -125.521 1.00 76.12 367 ASP A C 1
ATOM 2815 O O . ASP A 1 367 ? 58.264 -15.505 -124.400 1.00 76.12 367 ASP A O 1
ATOM 2819 N N . ILE A 1 368 ? 59.744 -14.442 -125.714 1.00 74.88 368 ILE A N 1
ATOM 2820 C CA . ILE A 1 368 ? 60.375 -13.745 -124.585 1.00 74.88 368 ILE A CA 1
ATOM 2821 C C . ILE A 1 368 ? 59.437 -12.689 -123.985 1.00 74.88 368 ILE A C 1
ATOM 2823 O O . ILE A 1 368 ? 59.348 -12.598 -122.762 1.00 74.88 368 ILE A O 1
ATOM 2827 N N . LYS A 1 369 ? 58.691 -11.932 -124.806 1.00 76.19 369 LYS A N 1
ATOM 2828 C CA . LYS A 1 369 ? 57.708 -10.959 -124.298 1.00 76.19 369 LYS A CA 1
ATOM 2829 C C . LYS A 1 369 ? 56.625 -11.649 -123.466 1.00 76.19 369 LYS A C 1
ATOM 2831 O O . LYS A 1 369 ? 56.332 -11.194 -122.367 1.00 76.19 369 LYS A O 1
ATOM 2836 N N . THR A 1 370 ? 56.090 -12.772 -123.947 1.00 77.81 370 THR A N 1
ATOM 2837 C CA . THR A 1 370 ? 55.065 -13.541 -123.219 1.00 77.81 370 THR A CA 1
ATOM 2838 C C . THR A 1 370 ? 55.610 -14.064 -121.887 1.00 77.81 370 THR A C 1
ATOM 2840 O O . THR A 1 370 ? 55.015 -13.799 -120.848 1.00 77.81 370 THR A O 1
ATOM 2843 N N . ALA A 1 371 ? 56.788 -14.700 -121.888 1.00 74.88 371 ALA A N 1
ATOM 2844 C CA . ALA A 1 371 ? 57.405 -15.216 -120.663 1.00 74.88 371 ALA A CA 1
ATOM 2845 C C . ALA A 1 371 ? 57.742 -14.107 -119.647 1.00 74.88 371 ALA A C 1
ATOM 2847 O O . ALA A 1 371 ? 57.647 -14.310 -118.437 1.00 74.88 371 ALA A O 1
ATOM 2848 N N . MET A 1 372 ? 58.134 -12.923 -120.125 1.00 72.69 372 MET A N 1
ATOM 2849 C CA . MET A 1 372 ? 58.451 -11.790 -119.261 1.00 72.69 372 MET A CA 1
ATOM 2850 C C . MET A 1 372 ? 57.193 -11.165 -118.652 1.00 72.69 372 MET A C 1
ATOM 2852 O O . MET A 1 372 ? 57.206 -10.885 -117.457 1.00 72.69 372 MET A O 1
ATOM 2856 N N . VAL A 1 373 ? 56.110 -11.010 -119.425 1.00 75.69 373 VAL A N 1
ATOM 2857 C CA . VAL A 1 373 ? 54.806 -10.541 -118.919 1.00 75.69 373 VAL A CA 1
ATOM 2858 C C . VAL A 1 373 ? 54.244 -11.519 -117.888 1.00 75.69 373 VAL A C 1
ATOM 2860 O O . VAL A 1 373 ? 53.872 -11.097 -116.798 1.00 75.69 373 VAL A O 1
ATOM 2863 N N . GLU A 1 374 ? 54.278 -12.825 -118.166 1.00 78.69 374 GLU A N 1
ATOM 2864 C CA . GLU A 1 374 ? 53.843 -13.852 -117.209 1.00 78.69 374 GLU A CA 1
ATOM 2865 C C . GLU A 1 374 ? 54.675 -13.827 -115.915 1.00 78.69 374 GLU A C 1
ATOM 2867 O O . GLU A 1 374 ? 54.125 -13.935 -114.819 1.00 78.69 374 GLU A O 1
ATOM 2872 N N . SER A 1 375 ? 55.995 -13.631 -116.019 1.00 75.50 375 SER A N 1
ATOM 2873 C CA . SER A 1 375 ? 56.882 -13.494 -114.856 1.00 75.50 375 SER A CA 1
ATOM 2874 C C . SER A 1 375 ? 56.614 -12.205 -114.066 1.00 75.50 375 SER A C 1
ATOM 2876 O O . SER A 1 375 ? 56.630 -12.219 -112.834 1.00 75.50 375 SER A O 1
ATOM 2878 N N . LEU A 1 376 ? 56.307 -11.100 -114.755 1.00 72.44 376 LEU A N 1
ATOM 2879 C CA . LEU A 1 376 ? 55.915 -9.826 -114.147 1.00 72.44 376 LEU A CA 1
ATOM 2880 C C . LEU A 1 376 ? 54.594 -9.941 -113.385 1.00 72.44 376 LEU A C 1
ATOM 2882 O O . LEU A 1 376 ? 54.506 -9.487 -112.245 1.00 72.44 376 LEU A O 1
ATOM 2886 N N . ASP A 1 377 ? 53.583 -10.554 -113.999 1.00 76.94 377 ASP A N 1
ATOM 2887 C CA . ASP A 1 377 ? 52.277 -10.765 -113.379 1.00 76.94 377 ASP A CA 1
ATOM 2888 C C . ASP A 1 377 ? 52.392 -11.718 -112.190 1.00 76.94 377 ASP A C 1
ATOM 2890 O O . ASP A 1 377 ? 51.833 -11.452 -111.124 1.00 76.94 377 ASP A O 1
ATOM 2894 N N . ALA A 1 378 ? 53.187 -12.786 -112.316 1.00 76.81 378 ALA A N 1
ATOM 2895 C CA . ALA A 1 378 ? 53.485 -13.683 -111.206 1.00 76.81 378 ALA A CA 1
ATOM 2896 C C . ALA A 1 378 ? 54.207 -12.954 -110.063 1.00 76.81 378 ALA A C 1
ATOM 2898 O O . ALA A 1 378 ? 53.845 -13.135 -108.898 1.00 76.81 378 ALA A O 1
ATOM 2899 N N . PHE A 1 379 ? 55.189 -12.101 -110.374 1.00 73.44 379 PHE A N 1
ATOM 2900 C CA . PHE A 1 379 ? 55.890 -11.291 -109.379 1.00 73.44 379 PHE A CA 1
ATOM 2901 C C . PHE A 1 379 ? 54.941 -10.305 -108.690 1.00 73.44 379 PHE A C 1
ATOM 2903 O O . PHE A 1 379 ? 54.880 -10.296 -107.463 1.00 73.44 379 PHE A O 1
ATOM 2910 N N . LYS A 1 380 ? 54.144 -9.550 -109.456 1.00 74.81 380 LYS A N 1
ATOM 2911 C CA . LYS A 1 380 ? 53.147 -8.593 -108.952 1.00 74.81 380 LYS A CA 1
ATOM 2912 C C . LYS A 1 380 ? 52.118 -9.269 -108.048 1.00 74.81 380 LYS A C 1
ATOM 2914 O O . LYS A 1 380 ? 51.826 -8.764 -106.964 1.00 74.81 380 LYS A O 1
ATOM 2919 N N . ASN A 1 381 ? 51.598 -10.423 -108.462 1.00 78.62 381 ASN A N 1
ATOM 2920 C CA . ASN A 1 381 ? 50.642 -11.191 -107.669 1.00 78.62 381 ASN A CA 1
ATOM 2921 C C . ASN A 1 381 ? 51.287 -11.730 -106.388 1.00 78.62 381 ASN A C 1
ATOM 2923 O O . ASN A 1 381 ? 50.690 -11.622 -105.320 1.00 78.62 381 ASN A O 1
ATOM 2927 N N . ARG A 1 382 ? 52.529 -12.228 -106.457 1.00 75.31 382 ARG A N 1
ATOM 2928 C CA . ARG A 1 382 ? 53.258 -12.710 -105.275 1.00 75.31 382 ARG A CA 1
ATOM 2929 C C . ARG A 1 382 ? 53.535 -11.589 -104.277 1.00 75.31 382 ARG A C 1
ATOM 2931 O O . ARG A 1 382 ? 53.289 -11.773 -103.088 1.00 75.31 382 ARG A O 1
ATOM 2938 N N . THR A 1 383 ? 53.987 -10.426 -104.748 1.00 73.62 383 THR A N 1
ATOM 2939 C CA . THR A 1 383 ? 54.219 -9.265 -103.880 1.00 73.62 383 THR A CA 1
ATOM 2940 C C . THR A 1 383 ? 52.919 -8.750 -103.269 1.00 73.62 383 THR A C 1
ATOM 2942 O O . THR A 1 383 ? 52.902 -8.440 -102.081 1.00 73.62 383 THR A O 1
ATOM 2945 N N . ASN A 1 384 ? 51.822 -8.724 -104.034 1.00 74.31 384 ASN A N 1
ATOM 2946 C CA . ASN A 1 384 ? 50.515 -8.311 -103.523 1.00 74.31 384 ASN A CA 1
ATOM 2947 C C . ASN A 1 384 ? 49.994 -9.267 -102.447 1.00 74.31 384 ASN A C 1
ATOM 2949 O O . ASN A 1 384 ? 49.515 -8.804 -101.416 1.00 74.31 384 ASN A O 1
ATOM 2953 N N . GLU A 1 385 ? 50.113 -10.579 -102.650 1.00 77.12 385 GLU A N 1
ATOM 2954 C CA . GLU A 1 385 ? 49.666 -11.576 -101.671 1.00 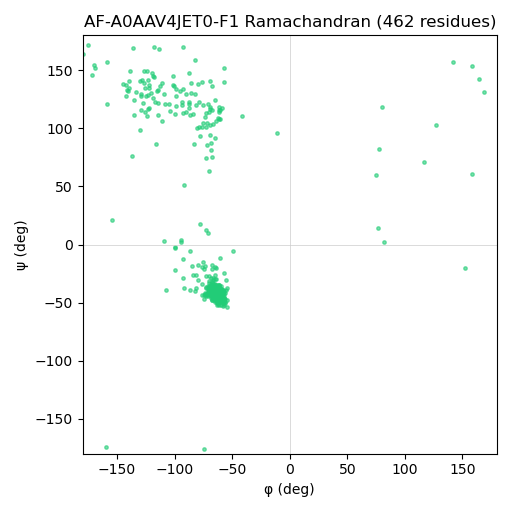77.12 385 GLU A CA 1
ATOM 2955 C C . GLU A 1 385 ? 50.524 -11.569 -100.396 1.00 77.12 385 GLU A C 1
ATOM 2957 O O . GLU A 1 385 ? 49.982 -11.590 -99.291 1.00 77.12 385 GLU A O 1
ATOM 2962 N N . GLU A 1 386 ? 51.854 -11.458 -100.504 1.00 75.62 386 GLU A N 1
ATOM 2963 C CA . GLU A 1 386 ? 52.731 -11.351 -99.325 1.00 75.62 386 GLU A CA 1
ATOM 2964 C C . GLU A 1 386 ? 52.451 -10.077 -98.512 1.00 75.62 386 GLU A C 1
ATOM 2966 O O . GLU A 1 386 ? 52.436 -10.099 -97.274 1.00 75.62 386 GLU A O 1
ATOM 2971 N N . GLN A 1 387 ? 52.179 -8.965 -99.197 1.00 74.50 387 GLN A N 1
ATOM 2972 C CA . GLN A 1 387 ? 51.839 -7.697 -98.556 1.00 74.50 387 GLN A CA 1
ATOM 2973 C C . GLN A 1 387 ? 50.439 -7.712 -97.943 1.00 74.50 387 GLN A C 1
ATOM 2975 O O . GLN A 1 387 ? 50.282 -7.279 -96.801 1.00 74.50 387 GLN A O 1
ATOM 2980 N N . LYS A 1 388 ? 49.442 -8.255 -98.649 1.00 79.25 388 LYS A N 1
ATOM 2981 C CA . LYS A 1 388 ? 48.083 -8.448 -98.131 1.00 79.25 388 LYS A CA 1
ATOM 2982 C C . LYS A 1 388 ? 48.102 -9.301 -96.867 1.00 79.25 388 LYS A C 1
ATOM 2984 O O . LYS A 1 388 ? 47.561 -8.882 -95.851 1.00 79.25 388 LYS A O 1
ATOM 2989 N N . LYS A 1 389 ? 48.828 -10.421 -96.885 1.00 80.31 389 LYS A N 1
ATOM 2990 C CA . LYS A 1 389 ? 48.978 -11.302 -95.721 1.00 80.31 389 LYS A CA 1
ATOM 2991 C C . LYS A 1 389 ? 49.661 -10.606 -94.541 1.00 80.31 389 LYS A C 1
ATOM 2993 O O . LYS A 1 389 ? 49.272 -10.805 -93.391 1.00 80.31 389 LYS A O 1
ATOM 2998 N N . SER A 1 390 ? 50.667 -9.772 -94.811 1.00 75.25 390 SER A N 1
ATOM 2999 C CA . SER A 1 390 ? 51.330 -8.970 -93.772 1.00 75.25 390 SER A CA 1
ATOM 3000 C C . SER A 1 390 ? 50.385 -7.924 -93.169 1.00 75.25 390 SER A C 1
ATOM 3002 O O . SER A 1 390 ? 50.428 -7.687 -91.962 1.00 75.25 390 SER A O 1
ATOM 3004 N N . LEU A 1 391 ? 49.511 -7.326 -93.988 1.00 72.00 391 LEU A N 1
ATOM 3005 C CA . LEU A 1 391 ? 48.509 -6.359 -93.544 1.00 72.00 391 LEU A CA 1
ATOM 3006 C C . LEU A 1 391 ? 47.387 -7.018 -92.734 1.00 72.00 391 LEU A C 1
ATOM 3008 O O . LEU A 1 391 ? 47.011 -6.482 -91.698 1.00 72.00 391 LEU A O 1
ATOM 3012 N N . GLU A 1 392 ? 46.907 -8.187 -93.162 1.00 75.38 392 GLU A N 1
ATOM 3013 C CA . GLU A 1 392 ? 45.940 -9.002 -92.414 1.00 75.38 392 GLU A CA 1
ATOM 3014 C C . GLU A 1 392 ? 46.519 -9.392 -91.048 1.00 75.38 392 GLU A C 1
ATOM 3016 O O . GLU A 1 392 ? 45.916 -9.100 -90.023 1.00 75.38 392 GLU A O 1
ATOM 3021 N N . THR A 1 393 ? 47.761 -9.893 -91.007 1.00 77.50 393 THR A N 1
ATOM 3022 C CA . THR A 1 393 ? 48.433 -10.251 -89.741 1.00 77.50 393 THR A CA 1
ATOM 3023 C C . THR A 1 393 ? 48.585 -9.044 -88.805 1.00 77.50 393 THR A C 1
ATOM 3025 O O . THR A 1 393 ? 48.449 -9.164 -87.585 1.00 77.50 393 THR A O 1
ATOM 3028 N N . PHE A 1 394 ? 48.883 -7.861 -89.354 1.00 75.81 394 PHE A N 1
ATOM 3029 C CA . PHE A 1 394 ? 48.951 -6.631 -88.568 1.00 75.81 394 PHE A CA 1
ATOM 3030 C C . PHE A 1 394 ? 47.568 -6.196 -88.064 1.00 75.81 394 PHE A C 1
ATOM 3032 O O . PHE A 1 394 ? 47.447 -5.835 -86.894 1.00 75.81 394 PHE A O 1
ATOM 3039 N N . SER A 1 395 ? 46.540 -6.264 -88.914 1.00 75.62 395 SER A N 1
ATOM 3040 C CA . SER A 1 395 ? 45.150 -5.961 -88.557 1.00 75.62 395 SER A CA 1
ATOM 3041 C C . SER A 1 395 ? 44.666 -6.858 -87.419 1.00 75.62 395 SER A C 1
ATOM 3043 O O . SER A 1 395 ? 44.207 -6.343 -86.402 1.00 75.62 395 SER A O 1
ATOM 3045 N N . ASP A 1 396 ? 44.879 -8.171 -87.532 1.00 78.81 396 ASP A N 1
ATOM 3046 C CA . ASP A 1 396 ? 44.517 -9.153 -86.505 1.00 78.81 396 ASP A CA 1
ATOM 3047 C C . ASP A 1 396 ? 45.234 -8.860 -85.179 1.00 78.81 396 ASP A C 1
ATOM 3049 O O . ASP A 1 396 ? 44.638 -8.904 -84.103 1.00 78.81 396 ASP A O 1
ATOM 3053 N N . SER A 1 397 ? 46.522 -8.501 -85.235 1.00 72.75 397 SER A N 1
ATOM 3054 C CA . SER A 1 397 ? 47.302 -8.133 -84.045 1.00 72.75 397 SER A CA 1
ATOM 3055 C C . SER A 1 397 ? 46.756 -6.873 -83.354 1.00 72.75 397 SER A C 1
ATOM 3057 O O . SER A 1 397 ? 46.674 -6.815 -82.119 1.00 72.75 397 SER A O 1
ATOM 3059 N N . VAL A 1 398 ? 46.339 -5.870 -84.135 1.00 73.69 398 VAL A N 1
ATOM 3060 C CA . VAL A 1 398 ? 45.700 -4.650 -83.616 1.00 73.69 398 VAL A CA 1
ATOM 3061 C C . VAL A 1 398 ? 44.337 -4.971 -83.005 1.00 73.69 398 VAL A C 1
ATOM 3063 O O . VAL A 1 398 ? 44.066 -4.526 -81.890 1.00 73.69 398 VAL A O 1
ATOM 3066 N N . GLU A 1 399 ? 43.513 -5.774 -83.675 1.00 75.12 399 GLU A N 1
ATOM 3067 C CA . GLU A 1 399 ? 42.191 -6.176 -83.185 1.00 75.12 399 GLU A CA 1
ATOM 3068 C C . GLU A 1 399 ? 42.289 -6.964 -81.873 1.00 75.12 399 GLU A C 1
ATOM 3070 O O . GLU A 1 399 ? 41.628 -6.622 -80.892 1.00 75.12 399 GLU A O 1
ATOM 3075 N N . VAL A 1 400 ? 43.202 -7.938 -81.790 1.00 77.19 400 VAL A N 1
ATOM 3076 C CA . VAL A 1 400 ? 43.473 -8.686 -80.551 1.00 77.19 400 VAL A CA 1
ATOM 3077 C C . VAL A 1 400 ? 43.913 -7.752 -79.420 1.00 77.19 400 VAL A C 1
ATOM 3079 O O . VAL A 1 400 ? 43.509 -7.937 -78.270 1.00 77.19 400 VAL A O 1
ATOM 3082 N N . THR A 1 401 ? 44.732 -6.742 -79.719 1.00 70.81 401 THR A N 1
ATOM 3083 C CA . THR A 1 401 ? 45.193 -5.770 -78.713 1.00 70.81 401 THR A CA 1
ATOM 3084 C C . THR A 1 401 ? 44.058 -4.857 -78.242 1.00 70.81 401 THR A C 1
ATOM 3086 O O . THR A 1 401 ? 43.963 -4.566 -77.046 1.00 70.81 401 THR A O 1
ATOM 3089 N N . LEU A 1 402 ? 43.173 -4.431 -79.147 1.00 72.12 402 LEU A N 1
ATOM 3090 C CA . LEU A 1 402 ? 41.999 -3.626 -78.809 1.00 72.12 402 LEU A CA 1
ATOM 3091 C C . LEU A 1 402 ? 40.988 -4.424 -77.982 1.00 72.12 402 LEU A C 1
ATOM 3093 O O . LEU A 1 402 ? 40.539 -3.920 -76.956 1.00 72.12 402 LEU A O 1
ATOM 3097 N N . ASN A 1 403 ? 40.717 -5.679 -78.346 1.00 71.31 403 ASN A N 1
ATOM 3098 C CA . ASN A 1 403 ? 39.815 -6.552 -77.592 1.00 71.31 403 ASN A CA 1
ATOM 3099 C C . ASN A 1 403 ? 40.343 -6.814 -76.175 1.00 71.31 403 ASN A C 1
ATOM 3101 O O . ASN A 1 403 ? 39.616 -6.603 -75.210 1.00 71.31 403 ASN A O 1
ATOM 3105 N N . LYS A 1 404 ? 41.642 -7.117 -76.018 1.00 78.25 404 LYS A N 1
ATOM 3106 C CA . LYS A 1 404 ? 42.266 -7.244 -74.684 1.00 78.25 404 LYS A CA 1
ATOM 3107 C C . LYS A 1 404 ? 42.155 -5.966 -73.854 1.00 78.25 404 LYS A C 1
ATOM 3109 O O . LYS A 1 404 ? 41.979 -6.030 -72.643 1.00 78.25 404 LYS A O 1
ATOM 3114 N N . THR A 1 405 ? 42.287 -4.805 -74.494 1.00 70.88 405 THR A N 1
ATOM 3115 C CA . THR A 1 405 ? 42.157 -3.510 -73.811 1.00 70.88 405 THR A CA 1
ATOM 3116 C C . THR A 1 405 ? 40.709 -3.262 -73.387 1.00 70.88 405 THR A C 1
ATOM 3118 O O . THR A 1 405 ? 40.475 -2.811 -72.269 1.00 70.88 405 THR A O 1
ATOM 3121 N N . SER A 1 406 ? 39.744 -3.606 -74.244 1.00 73.44 406 SER A N 1
ATOM 3122 C CA . SER A 1 406 ? 38.314 -3.552 -73.931 1.00 73.44 406 SER A CA 1
ATOM 3123 C C . SER A 1 406 ? 37.966 -4.452 -72.745 1.00 73.44 406 SER A C 1
ATOM 3125 O O . SER A 1 406 ? 37.312 -3.991 -71.815 1.00 73.44 406 SER A O 1
ATOM 3127 N N . ASP A 1 407 ? 38.469 -5.690 -72.719 1.00 72.69 407 ASP A N 1
ATOM 3128 C CA . ASP A 1 407 ? 38.236 -6.635 -71.619 1.00 72.69 407 ASP A CA 1
ATOM 3129 C C . ASP A 1 407 ? 38.785 -6.111 -70.284 1.00 72.69 407 ASP A C 1
ATOM 3131 O O . ASP A 1 407 ? 38.134 -6.235 -69.245 1.00 72.69 407 ASP A O 1
ATOM 3135 N N . ILE A 1 408 ? 39.967 -5.477 -70.299 1.00 72.75 408 ILE A N 1
ATOM 3136 C CA . ILE A 1 408 ? 40.542 -4.835 -69.107 1.00 72.75 408 ILE A CA 1
ATOM 3137 C C . ILE A 1 408 ? 39.642 -3.693 -68.623 1.00 72.75 408 ILE A C 1
ATOM 3139 O O . ILE A 1 408 ? 39.397 -3.589 -67.422 1.00 72.75 408 ILE A O 1
ATOM 3143 N N . ILE A 1 409 ? 39.122 -2.860 -69.531 1.00 68.25 409 ILE A N 1
ATOM 3144 C CA . ILE A 1 409 ? 38.205 -1.765 -69.179 1.00 68.25 409 ILE A CA 1
ATOM 3145 C C . ILE A 1 409 ? 36.929 -2.326 -68.540 1.00 68.25 409 ILE A C 1
ATOM 3147 O O . ILE A 1 409 ? 36.566 -1.894 -67.447 1.00 68.25 409 ILE A O 1
ATOM 3151 N N . THR A 1 410 ? 36.304 -3.338 -69.146 1.00 72.44 410 THR A N 1
ATOM 3152 C CA . THR A 1 410 ? 35.104 -3.982 -68.589 1.00 72.44 410 THR A CA 1
ATOM 3153 C C . THR A 1 410 ? 35.382 -4.639 -67.233 1.00 72.44 410 THR A C 1
ATOM 3155 O O . THR A 1 410 ? 34.568 -4.549 -66.316 1.00 72.44 410 THR A O 1
ATOM 3158 N N . SER A 1 411 ? 36.554 -5.258 -67.051 1.00 73.38 411 SER A N 1
ATOM 3159 C CA . SER A 1 411 ? 36.954 -5.819 -65.755 1.00 73.38 411 SER A CA 1
ATOM 3160 C C . SER A 1 411 ? 37.122 -4.743 -64.678 1.00 73.38 411 SER A C 1
ATOM 3162 O O . SER A 1 411 ? 36.795 -4.998 -63.519 1.00 73.38 411 SER A O 1
ATOM 3164 N N . ILE A 1 412 ? 37.634 -3.562 -65.036 1.00 68.38 412 ILE A N 1
ATOM 3165 C CA . ILE A 1 412 ? 37.756 -2.425 -64.115 1.00 68.38 412 ILE A CA 1
ATOM 3166 C C . ILE A 1 412 ? 36.366 -1.900 -63.742 1.00 68.38 412 ILE A C 1
ATOM 3168 O O . ILE A 1 412 ? 36.102 -1.685 -62.560 1.00 68.38 412 ILE A O 1
ATOM 3172 N N . GLU A 1 413 ? 35.467 -1.735 -64.716 1.00 67.94 413 GLU A N 1
ATOM 3173 C CA . GLU A 1 413 ? 34.088 -1.285 -64.478 1.00 67.94 413 GLU A CA 1
ATOM 3174 C C . GLU A 1 413 ? 33.341 -2.220 -63.518 1.00 67.94 413 GLU A C 1
ATOM 3176 O O . GLU A 1 413 ? 32.784 -1.756 -62.521 1.00 67.94 413 GLU A O 1
ATOM 3181 N N . ASN A 1 414 ? 33.420 -3.533 -63.745 1.00 72.62 414 ASN A N 1
ATOM 3182 C CA . ASN A 1 414 ? 32.800 -4.527 -62.866 1.00 72.62 414 ASN A CA 1
ATOM 3183 C C . ASN A 1 414 ? 33.398 -4.500 -61.449 1.00 72.62 414 ASN A C 1
ATOM 3185 O O . ASN A 1 414 ? 32.659 -4.520 -60.465 1.00 72.62 414 ASN A O 1
ATOM 3189 N N . GLY A 1 415 ? 34.727 -4.380 -61.324 1.00 72.06 415 GLY A N 1
ATOM 3190 C CA . GLY A 1 415 ? 35.384 -4.259 -60.018 1.00 72.06 415 GLY A CA 1
ATOM 3191 C C . GLY A 1 415 ? 34.938 -3.016 -59.236 1.00 72.06 415 GLY A C 1
ATOM 3192 O O . GLY A 1 415 ? 34.799 -3.064 -58.012 1.00 72.06 415 GLY A O 1
ATOM 3193 N N . PHE A 1 416 ? 34.655 -1.911 -59.933 1.00 70.19 416 PHE A N 1
ATOM 3194 C CA . PHE A 1 416 ? 34.097 -0.709 -59.314 1.00 70.19 416 PHE A CA 1
ATOM 3195 C C . PHE A 1 416 ? 32.645 -0.888 -58.855 1.00 70.19 416 PHE A C 1
ATOM 3197 O O . PHE A 1 416 ? 32.290 -0.360 -57.798 1.00 70.19 416 PHE A O 1
ATOM 3204 N N . GLU A 1 417 ? 31.806 -1.609 -59.601 1.00 71.25 417 GLU A N 1
ATOM 3205 C CA . GLU A 1 417 ? 30.437 -1.906 -59.160 1.00 71.25 417 GLU A CA 1
ATOM 3206 C C . GLU A 1 417 ? 30.411 -2.780 -57.904 1.00 71.25 417 GLU A C 1
ATOM 3208 O O . GLU A 1 417 ? 29.655 -2.496 -56.972 1.00 71.25 417 GLU A O 1
ATOM 3213 N N . ASP A 1 418 ? 31.261 -3.804 -57.843 1.00 74.38 418 ASP A N 1
ATOM 3214 C CA . ASP A 1 418 ? 31.341 -4.686 -56.677 1.00 74.38 418 ASP A CA 1
ATOM 3215 C C . ASP A 1 418 ? 31.826 -3.930 -55.436 1.00 74.38 418 ASP A C 1
ATOM 3217 O O . ASP A 1 418 ? 31.243 -4.063 -54.357 1.00 74.38 418 ASP A O 1
ATOM 3221 N N . PHE A 1 419 ? 32.817 -3.047 -55.597 1.00 70.12 419 PHE A N 1
ATOM 3222 C CA . PHE A 1 419 ? 33.251 -2.149 -54.526 1.00 70.12 419 PHE A CA 1
ATOM 3223 C C . PHE A 1 419 ? 32.113 -1.237 -54.028 1.00 70.12 419 PHE A C 1
ATOM 3225 O O . PHE A 1 419 ? 31.974 -1.015 -52.824 1.00 70.12 419 PHE A O 1
ATOM 3232 N N . MET A 1 420 ? 31.261 -0.734 -54.929 1.00 69.62 420 MET A N 1
ATOM 3233 C CA . MET A 1 420 ? 30.094 0.078 -54.556 1.00 69.62 420 MET A CA 1
ATOM 3234 C C . MET A 1 420 ? 29.010 -0.726 -53.832 1.00 69.62 420 MET A C 1
ATOM 3236 O O . MET A 1 420 ? 28.361 -0.198 -52.931 1.00 69.62 420 MET A O 1
ATOM 3240 N N . LYS A 1 421 ? 28.801 -1.995 -54.193 1.00 72.19 421 LYS A N 1
ATOM 3241 C CA . LYS A 1 421 ? 27.864 -2.868 -53.468 1.00 72.19 421 LYS A CA 1
ATOM 3242 C C . LYS A 1 421 ? 28.356 -3.162 -52.053 1.00 72.19 421 LYS A C 1
ATOM 3244 O O . LYS A 1 421 ? 27.559 -3.107 -51.121 1.00 72.19 421 LYS A O 1
ATOM 3249 N N . LEU A 1 422 ? 29.657 -3.413 -51.888 1.00 66.88 422 LEU A N 1
ATOM 3250 C CA . LEU A 1 422 ? 30.284 -3.622 -50.579 1.00 66.88 422 LEU A CA 1
ATOM 3251 C C . LEU A 1 422 ? 30.084 -2.413 -49.653 1.00 66.88 422 LEU A C 1
ATOM 3253 O O . LEU A 1 422 ? 29.624 -2.580 -48.527 1.00 66.88 422 LEU A O 1
ATOM 3257 N N . SER A 1 423 ? 30.322 -1.192 -50.142 1.00 64.00 423 SER A N 1
ATOM 3258 C CA . SER A 1 423 ? 30.126 0.016 -49.325 1.00 64.00 423 SER A CA 1
ATOM 3259 C C . SER A 1 423 ? 28.657 0.276 -48.964 1.00 64.00 423 SER A C 1
ATOM 3261 O O . SER A 1 423 ? 28.363 0.747 -47.865 1.00 64.00 423 SER A O 1
ATOM 3263 N N . GLN A 1 424 ? 27.714 -0.074 -49.845 1.00 68.44 424 GLN A N 1
ATOM 3264 C CA . GLN A 1 424 ? 26.281 0.021 -49.548 1.00 68.44 424 GLN A CA 1
ATOM 3265 C C . GLN A 1 424 ? 25.814 -1.019 -48.521 1.00 68.44 424 GLN A C 1
ATOM 3267 O O . GLN A 1 424 ? 24.957 -0.704 -47.692 1.00 68.44 424 GLN A O 1
ATOM 3272 N N . MET A 1 425 ? 26.369 -2.236 -48.550 1.00 68.19 425 MET A N 1
ATOM 3273 C CA . MET A 1 425 ? 26.052 -3.279 -47.568 1.00 68.19 425 MET A CA 1
ATOM 3274 C C . MET A 1 425 ? 26.498 -2.886 -46.158 1.00 68.19 425 MET A C 1
ATOM 3276 O O . MET A 1 425 ? 25.707 -3.020 -45.222 1.00 68.19 425 MET A O 1
ATOM 3280 N N . ASP A 1 426 ? 27.702 -2.331 -46.011 1.00 69.38 426 ASP A N 1
ATOM 3281 C CA . ASP A 1 426 ? 28.196 -1.863 -44.711 1.00 69.38 426 ASP A CA 1
ATOM 3282 C C . ASP A 1 426 ? 27.326 -0.724 -44.158 1.00 69.38 426 ASP A C 1
ATOM 3284 O O . ASP A 1 426 ? 26.957 -0.732 -42.983 1.00 69.38 426 ASP A O 1
ATOM 3288 N N . LEU A 1 427 ? 26.900 0.214 -45.013 1.00 65.31 427 LEU A N 1
ATOM 3289 C CA . LEU A 1 427 ? 26.018 1.309 -44.599 1.00 65.31 427 LEU A CA 1
ATOM 3290 C C . LEU A 1 427 ? 24.627 0.813 -44.168 1.00 65.31 427 LEU A C 1
ATOM 3292 O O . LEU A 1 427 ? 24.073 1.302 -43.182 1.00 65.31 427 LEU A O 1
ATOM 3296 N N . ALA A 1 428 ? 24.061 -0.164 -44.880 1.00 67.44 428 ALA A N 1
ATOM 3297 C CA . ALA A 1 428 ? 22.782 -0.770 -44.513 1.00 67.44 428 ALA A CA 1
ATOM 3298 C C . ALA A 1 428 ? 22.875 -1.541 -43.185 1.00 67.44 428 ALA A C 1
ATOM 3300 O O . ALA A 1 428 ? 21.963 -1.449 -42.362 1.00 67.44 428 ALA A O 1
ATOM 3301 N N . SER A 1 429 ? 23.989 -2.243 -42.950 1.00 71.88 429 SER A N 1
ATOM 3302 C CA . SER A 1 429 ? 24.255 -2.931 -41.683 1.00 71.88 429 SER A CA 1
ATOM 3303 C C . SER A 1 429 ? 24.337 -1.944 -40.517 1.00 71.88 429 SER A C 1
ATOM 3305 O O . SER A 1 429 ? 23.646 -2.119 -39.515 1.00 71.88 429 SER A O 1
ATOM 3307 N N . VAL A 1 430 ? 25.100 -0.855 -40.675 1.00 63.53 430 VAL A N 1
ATOM 3308 C CA . VAL A 1 430 ? 25.216 0.205 -39.657 1.00 63.53 430 VAL A CA 1
ATOM 3309 C C . VAL A 1 430 ? 23.862 0.865 -39.383 1.00 63.53 430 VAL A C 1
ATOM 3311 O O . VAL A 1 430 ? 23.522 1.136 -38.228 1.00 63.53 430 VAL A O 1
ATOM 3314 N N . LYS A 1 431 ? 23.048 1.092 -40.421 1.00 72.56 431 LYS A N 1
ATOM 3315 C CA . LYS A 1 431 ? 21.691 1.628 -40.257 1.00 72.56 431 LYS A CA 1
ATOM 3316 C C . LYS A 1 431 ? 20.812 0.692 -39.419 1.00 72.56 431 LYS A C 1
ATOM 3318 O O . LYS A 1 431 ? 20.155 1.160 -38.494 1.00 72.56 431 LYS A O 1
ATOM 3323 N N . ASN A 1 432 ? 20.840 -0.608 -39.702 1.00 72.69 432 ASN A N 1
ATOM 3324 C CA . ASN A 1 432 ? 20.037 -1.600 -38.988 1.00 72.69 432 ASN A CA 1
ATOM 3325 C C . ASN A 1 432 ? 20.457 -1.738 -37.509 1.00 72.69 432 ASN A C 1
ATOM 3327 O O . ASN A 1 432 ? 19.611 -1.820 -36.617 1.00 72.69 432 ASN A O 1
ATOM 3331 N N . GLU A 1 433 ? 21.763 -1.691 -37.221 1.00 75.69 433 GLU A N 1
ATOM 3332 C CA . GLU A 1 433 ? 22.261 -1.652 -35.838 1.00 75.69 433 GLU A CA 1
ATOM 3333 C C . GLU A 1 433 ? 21.828 -0.372 -35.108 1.00 75.69 433 GLU A C 1
ATOM 3335 O O . GLU A 1 433 ? 21.441 -0.424 -33.940 1.00 75.69 433 GLU A O 1
ATOM 3340 N N . THR A 1 434 ? 21.825 0.772 -35.798 1.00 68.44 434 THR A N 1
ATOM 3341 C CA . THR A 1 434 ? 21.391 2.054 -35.220 1.00 68.44 434 THR A CA 1
ATOM 3342 C C . THR A 1 434 ? 19.895 2.051 -34.882 1.00 68.44 434 THR A C 1
ATOM 3344 O O . THR A 1 434 ? 19.516 2.510 -33.804 1.00 68.44 434 THR A O 1
ATOM 3347 N N . GLU A 1 435 ? 19.048 1.499 -35.757 1.00 77.50 435 GLU A N 1
ATOM 3348 C CA . GLU A 1 435 ? 17.609 1.322 -35.495 1.00 77.50 435 GLU A CA 1
ATOM 3349 C C . GLU A 1 435 ? 17.372 0.379 -34.302 1.00 77.50 435 GLU A C 1
ATOM 3351 O O . GLU A 1 435 ? 16.589 0.696 -33.408 1.00 77.50 435 GLU A O 1
ATOM 3356 N N . THR A 1 436 ? 18.146 -0.706 -34.198 1.00 80.56 436 THR A N 1
ATOM 3357 C CA . THR A 1 436 ? 18.067 -1.633 -33.054 1.00 80.56 436 THR A CA 1
ATOM 3358 C C . THR A 1 436 ? 18.421 -0.947 -31.727 1.00 80.56 436 THR A C 1
ATOM 3360 O O . THR A 1 436 ? 17.746 -1.147 -30.716 1.00 80.56 436 THR A O 1
ATOM 3363 N N . ILE A 1 437 ? 19.468 -0.113 -31.704 1.00 71.56 437 ILE A N 1
ATOM 3364 C CA . ILE A 1 437 ? 19.850 0.652 -30.505 1.00 71.56 437 ILE A CA 1
ATOM 3365 C C . ILE A 1 437 ? 18.755 1.656 -30.124 1.00 71.56 437 ILE A C 1
ATOM 3367 O O . ILE A 1 437 ? 18.462 1.821 -28.938 1.00 71.56 437 ILE A O 1
ATOM 3371 N N . HIS A 1 438 ? 18.145 2.315 -31.111 1.00 78.69 438 HIS A N 1
ATOM 3372 C CA . HIS A 1 438 ? 17.043 3.244 -30.877 1.00 78.69 438 HIS A CA 1
ATOM 3373 C C . HIS A 1 438 ? 15.850 2.548 -30.201 1.00 78.69 438 HIS A C 1
ATOM 3375 O O . HIS A 1 438 ? 15.350 3.045 -29.190 1.00 78.69 438 HIS A O 1
ATOM 3381 N N . ASP A 1 439 ? 15.447 1.372 -30.684 1.00 77.75 439 ASP A N 1
ATOM 3382 C CA . ASP A 1 439 ? 14.323 0.622 -30.111 1.00 77.75 439 ASP A CA 1
ATOM 3383 C C . ASP A 1 439 ? 14.590 0.185 -28.662 1.00 77.75 439 ASP A C 1
ATOM 3385 O O . ASP A 1 439 ? 13.729 0.354 -27.794 1.00 77.75 439 ASP A O 1
ATOM 3389 N N . LEU A 1 440 ? 15.813 -0.263 -28.353 1.00 74.75 440 LEU A N 1
ATOM 3390 C CA . LEU A 1 440 ? 16.214 -0.604 -26.981 1.00 74.75 440 LEU A CA 1
ATOM 3391 C C . LEU A 1 440 ? 16.147 0.600 -26.026 1.00 74.75 440 LEU A C 1
ATOM 3393 O O . LEU A 1 440 ? 15.767 0.451 -24.860 1.00 74.75 440 LEU A O 1
ATOM 3397 N N . LEU A 1 441 ? 16.503 1.799 -26.497 1.00 70.44 441 LEU A N 1
ATOM 3398 C CA . LEU A 1 441 ? 16.412 3.023 -25.696 1.00 70.44 441 LEU A CA 1
ATOM 3399 C C . LEU A 1 441 ? 14.954 3.417 -25.426 1.00 70.44 441 LEU A C 1
ATOM 3401 O O . LEU A 1 441 ? 14.624 3.792 -24.297 1.00 70.44 441 LEU A O 1
ATOM 3405 N N . VAL A 1 442 ? 14.075 3.288 -26.424 1.00 78.75 442 VAL A N 1
ATOM 3406 C CA . VAL A 1 442 ? 12.636 3.561 -26.278 1.00 78.75 442 VAL A CA 1
ATOM 3407 C C . VAL A 1 442 ? 11.986 2.574 -25.304 1.00 78.75 442 VAL A C 1
ATOM 3409 O O . VAL A 1 442 ? 11.243 2.991 -24.408 1.00 78.75 442 VAL A O 1
ATOM 3412 N N . GLU A 1 443 ? 12.299 1.280 -25.413 1.00 77.69 443 GLU A N 1
ATOM 3413 C CA . GLU A 1 443 ? 11.807 0.270 -24.470 1.00 77.69 443 GLU A CA 1
ATOM 3414 C C . GLU A 1 443 ? 12.298 0.534 -23.041 1.00 77.69 443 GLU A C 1
ATOM 3416 O O . GLU A 1 443 ? 11.501 0.502 -22.097 1.00 77.69 443 GLU A O 1
ATOM 3421 N N . GLY A 1 444 ? 13.580 0.876 -22.868 1.00 77.31 444 GLY A N 1
ATOM 3422 C CA . GLY A 1 444 ? 14.135 1.252 -21.566 1.00 77.31 444 GLY A CA 1
ATOM 3423 C C . GLY A 1 444 ? 13.417 2.453 -20.938 1.00 77.31 444 GLY A C 1
ATOM 3424 O O . GLY A 1 444 ? 13.116 2.450 -19.738 1.00 77.31 444 GLY A O 1
ATOM 3425 N N . PHE A 1 445 ? 13.063 3.453 -21.749 1.00 73.75 445 PHE A N 1
ATOM 3426 C CA . PHE A 1 445 ? 12.311 4.624 -21.296 1.00 73.75 445 PHE A CA 1
ATOM 3427 C C . PHE A 1 445 ? 10.892 4.251 -20.834 1.00 73.75 445 PHE A C 1
ATOM 3429 O O . PHE A 1 445 ? 10.439 4.685 -19.771 1.00 73.75 445 PHE A O 1
ATOM 3436 N N . MET A 1 446 ? 10.213 3.371 -21.574 1.00 70.75 446 MET A N 1
ATOM 3437 C CA . MET A 1 446 ? 8.887 2.862 -21.209 1.00 70.75 446 MET A CA 1
ATOM 3438 C C . MET A 1 446 ? 8.901 2.037 -19.915 1.00 70.75 446 MET A C 1
ATOM 3440 O O . MET A 1 446 ? 7.973 2.141 -19.106 1.00 70.75 446 MET A O 1
ATOM 3444 N N . VAL A 1 447 ? 9.956 1.252 -19.674 1.00 73.44 447 VAL A N 1
ATOM 3445 C CA . VAL A 1 447 ? 10.139 0.517 -18.409 1.00 73.44 447 VAL A CA 1
ATOM 3446 C C . VAL A 1 447 ? 10.292 1.483 -17.230 1.00 73.44 447 VAL A C 1
ATOM 3448 O O . VAL A 1 447 ? 9.656 1.282 -16.194 1.00 73.44 447 VAL A O 1
ATOM 3451 N N . SER A 1 448 ? 11.058 2.565 -17.398 1.00 74.25 448 SER A N 1
ATOM 3452 C CA . SER A 1 448 ? 11.219 3.611 -16.376 1.00 74.25 448 SER A CA 1
ATOM 3453 C C . SER A 1 448 ? 9.887 4.291 -16.023 1.00 74.25 448 SER A C 1
ATOM 3455 O O . SER A 1 448 ? 9.546 4.435 -14.845 1.00 74.25 448 SER A O 1
ATOM 3457 N N . ILE A 1 449 ? 9.071 4.623 -17.033 1.00 75.19 449 ILE A N 1
ATOM 3458 C CA . ILE A 1 449 ? 7.727 5.193 -16.836 1.00 75.19 449 ILE A CA 1
ATOM 3459 C C . ILE A 1 449 ? 6.824 4.217 -16.069 1.00 75.19 449 ILE A C 1
ATOM 3461 O O . ILE A 1 449 ? 6.147 4.613 -15.118 1.00 75.19 449 ILE A O 1
ATOM 3465 N N . ARG A 1 450 ? 6.836 2.927 -16.433 1.00 72.31 450 ARG A N 1
ATOM 3466 C CA . ARG A 1 450 ? 6.050 1.901 -15.729 1.00 72.31 450 ARG A CA 1
ATOM 3467 C C . ARG A 1 450 ? 6.494 1.723 -14.279 1.00 72.31 450 ARG A C 1
ATOM 3469 O O . ARG A 1 450 ? 5.634 1.607 -13.411 1.00 72.31 450 ARG A O 1
ATOM 3476 N N . MET A 1 451 ? 7.797 1.753 -13.995 1.00 68.62 451 MET A N 1
ATOM 3477 C CA . MET A 1 451 ? 8.299 1.714 -12.616 1.00 68.62 451 MET A CA 1
ATOM 3478 C C . MET A 1 451 ? 7.828 2.919 -11.800 1.00 68.62 451 MET A C 1
ATOM 3480 O O . MET A 1 451 ? 7.352 2.727 -10.682 1.00 68.62 451 MET A O 1
ATOM 3484 N N . LYS A 1 452 ? 7.876 4.139 -12.358 1.00 72.81 452 LYS A N 1
ATOM 3485 C CA . LYS A 1 452 ? 7.308 5.329 -11.699 1.00 72.81 452 LYS A CA 1
ATOM 3486 C C . LYS A 1 452 ? 5.825 5.145 -11.387 1.00 72.81 452 LYS A C 1
ATOM 3488 O O . LYS A 1 452 ? 5.401 5.428 -10.271 1.00 72.81 452 LYS A O 1
ATOM 3493 N N . HIS A 1 453 ? 5.054 4.624 -12.339 1.00 72.25 453 HIS A N 1
ATOM 3494 C CA . HIS A 1 453 ? 3.632 4.379 -12.125 1.00 72.25 453 HIS A CA 1
ATOM 3495 C C . HIS A 1 453 ? 3.401 3.355 -11.009 1.00 72.25 453 HIS A C 1
ATOM 3497 O O . HIS A 1 453 ? 2.584 3.602 -10.131 1.00 72.25 453 HIS A O 1
ATOM 3503 N N . ILE A 1 454 ? 4.139 2.239 -10.987 1.00 72.50 454 ILE A N 1
ATOM 3504 C CA . ILE A 1 454 ? 4.020 1.211 -9.939 1.00 72.50 454 ILE A CA 1
ATOM 3505 C C . ILE A 1 454 ? 4.349 1.788 -8.558 1.00 72.50 454 ILE A C 1
ATOM 3507 O O . ILE A 1 454 ? 3.600 1.546 -7.615 1.00 72.50 454 ILE A O 1
ATOM 3511 N N . ILE A 1 455 ? 5.413 2.587 -8.444 1.00 71.38 455 ILE A N 1
ATOM 3512 C CA . ILE A 1 455 ? 5.796 3.238 -7.182 1.00 71.38 455 ILE A CA 1
ATOM 3513 C C . ILE A 1 455 ? 4.684 4.177 -6.692 1.00 71.38 455 ILE A C 1
ATOM 3515 O O . ILE A 1 455 ? 4.358 4.159 -5.511 1.00 71.38 455 ILE A O 1
ATOM 3519 N N . LEU A 1 456 ? 4.052 4.930 -7.596 1.00 69.88 456 LEU A N 1
ATOM 3520 C CA . LEU A 1 456 ? 2.932 5.823 -7.270 1.00 69.88 456 LEU A CA 1
ATOM 3521 C C . LEU A 1 456 ? 1.608 5.084 -7.000 1.00 69.88 456 LEU A C 1
ATOM 3523 O O . LEU A 1 456 ? 0.713 5.646 -6.378 1.00 69.88 456 LEU A O 1
ATOM 3527 N N . SER A 1 457 ? 1.464 3.842 -7.474 1.00 66.94 457 SER A N 1
ATOM 3528 C CA . SER A 1 457 ? 0.230 3.047 -7.343 1.00 66.94 457 SER A CA 1
ATOM 3529 C C . SER A 1 457 ? 0.212 2.153 -6.109 1.00 66.94 457 SER A C 1
ATOM 3531 O O . SER A 1 457 ? -0.824 1.558 -5.813 1.00 66.94 457 SER A O 1
ATOM 3533 N N . LEU A 1 458 ? 1.349 1.978 -5.430 1.00 58.50 458 LEU A N 1
ATOM 3534 C CA . LEU A 1 458 ? 1.414 1.150 -4.235 1.00 58.50 458 LEU A CA 1
ATOM 3535 C C . LEU A 1 458 ? 0.605 1.838 -3.129 1.00 58.50 458 LEU A C 1
ATOM 3537 O O . LEU A 1 458 ? 0.974 2.937 -2.710 1.00 58.50 458 LEU A O 1
ATOM 3541 N N . PRO A 1 459 ? -0.497 1.225 -2.655 1.00 49.94 459 PRO A N 1
ATOM 3542 C CA . PRO A 1 459 ? -1.251 1.781 -1.550 1.00 49.94 459 PRO A CA 1
ATOM 3543 C C . PRO A 1 459 ? -0.315 1.816 -0.349 1.00 49.94 459 PRO A C 1
ATOM 3545 O O . PRO A 1 459 ? 0.161 0.780 0.120 1.00 49.94 459 PRO A O 1
ATOM 3548 N N . ILE A 1 460 ? -0.015 3.025 0.117 1.00 54.84 460 ILE A N 1
ATOM 3549 C CA . ILE A 1 460 ? 0.706 3.235 1.363 1.00 54.84 460 ILE A CA 1
ATOM 3550 C C . ILE A 1 460 ? -0.255 2.778 2.461 1.00 54.84 460 ILE A C 1
ATOM 3552 O O . ILE A 1 460 ? -1.067 3.551 2.963 1.00 54.84 460 ILE A O 1
ATOM 3556 N N . CYS A 1 461 ? -0.218 1.485 2.783 1.00 42.50 461 CYS A N 1
ATOM 3557 C CA . CYS A 1 461 ? -0.871 0.935 3.958 1.00 42.50 461 CYS A CA 1
ATOM 3558 C C . CYS A 1 461 ? -0.124 1.465 5.182 1.00 42.50 461 CYS A C 1
ATOM 3560 O O . CYS A 1 461 ? 0.745 0.801 5.745 1.00 42.50 461 CYS A O 1
ATOM 3562 N N . VAL A 1 462 ? -0.451 2.695 5.570 1.00 43.72 462 VAL A N 1
ATOM 3563 C CA . VAL A 1 462 ? -0.225 3.180 6.924 1.00 43.72 462 VAL A CA 1
ATOM 3564 C C . VAL A 1 462 ? -1.212 2.404 7.788 1.00 43.72 462 VAL A C 1
ATOM 3566 O O . VAL A 1 462 ? -2.394 2.734 7.845 1.00 43.72 462 VAL A O 1
ATOM 3569 N N . SER A 1 463 ? -0.761 1.295 8.375 1.00 44.72 463 SER A N 1
ATOM 3570 C CA . SER A 1 463 ? -1.490 0.673 9.477 1.00 44.72 463 SER A CA 1
ATOM 3571 C C . SER A 1 463 ? -1.435 1.642 10.653 1.00 44.72 463 SER A C 1
ATOM 3573 O O . SER A 1 463 ? -0.378 1.813 11.259 1.00 44.72 463 SER A O 1
ATOM 3575 N N . ILE A 1 464 ? -2.564 2.321 10.858 1.00 42.06 464 ILE A N 1
ATOM 3576 C CA . ILE A 1 464 ? -2.885 3.195 11.992 1.00 42.06 464 ILE A CA 1
ATOM 3577 C C . ILE A 1 464 ? -3.006 2.354 13.262 1.00 42.06 464 ILE A C 1
ATOM 3579 O O . ILE A 1 464 ? -3.611 1.257 13.172 1.00 42.06 464 ILE A O 1
#

Organism: NCBI:txid1093978

Sequence (464 aa):
MLICSHINGFAHFHTGLDFTLKQESKINGKAQSACGILTCVEDTSVSASLMSQKDQADSSVLLNSIASMSVFKKESITSDKFLLGSVTSQSPNLTVVTNGGKLDGQLEAGRAQFQIELFKPTDCEADFVCQVRGLDQEGREAVVSASLLQRTGKKENQMPNKNSMADSSLQLLASIQQLVTLAVNGLGKRMDDKIESVASKVDSLERNMEDKIHSLDIKMDDTKQSLESKAGSLESNMENKIQSLDNKMDDTKQSVESKVDSLENIIHGKLDILENRIEDKIDNNNNLNKLIQMDFKVSKELANFRQETKSDISGSLEALAKKSNKVLGKFSESFERNMNKTSGLLVSMEDSFDSLMSRGLPKLHKDIKTAMVESLDAFKNRTNEEQKKSLETFSDSVEVTLNKTSDIITSIENGFEDFMKLSQMDLASVKNETETIHDLLVEGFMVSIRMKHIILSLPICVSI